Protein AF-A0A955VPV8-F1 (afdb_monomer)

Secondary structure (DSSP, 8-state):
--EEEEE---SSS-------TTS-----------------------------------------------------------------------------------------------------PPP---S---PPPPPPGGGHHHHHHHHHTTS-EEEEEEEEEEETTEEEEEEEEGGGGGG---S--GGGGHHHHHHHHHHHHHHTT--TTPEEEEEEEETTEEEEEEEEEHHHHHHHHHHS--HHHHHHHHHHH-HHIIIIIISSTTTT-SS-B----S--STTT---TTS-EEEEEEETTEEEEEEE---S--HHHHHT--TT-TTS---B--HHHHHHHHHHHHTGGGS-GGGS-S--HHHHHHHHH-BTTB-STT--S-----

Foldseek 3Di:
DADADEDEADPPPPGPPLPPVVQDDDDDDDDDPDDDDDDDDDDDDDDDDDDDDDDDDDDDDDDDDDDDDDDDDDDDPPPPDPDDDDPDDDDDDDDDDDDDDDDDDDDDDDDDDDDDDDDDDDPPPDPPPDPPPPPDPDPDCVCVQVVCCVPQPPHDYKYKYWYWDQDPVATDTDIDIHVPQQLDWADAPGLLLLVLLLLLLQLVCVVVVADQQKKKWKWWDDPPDTDTFDIDGNVLLLQCCQQVVDLLSSLVSCLVCDQCCSLVVQQDVLQVHQQFHAQAGDDCDTPRHDDLQIKMKMWIDHPPDIDIDIDHHPPDLSCVVNPNDPPCPPSHGGTGGNSSSNLN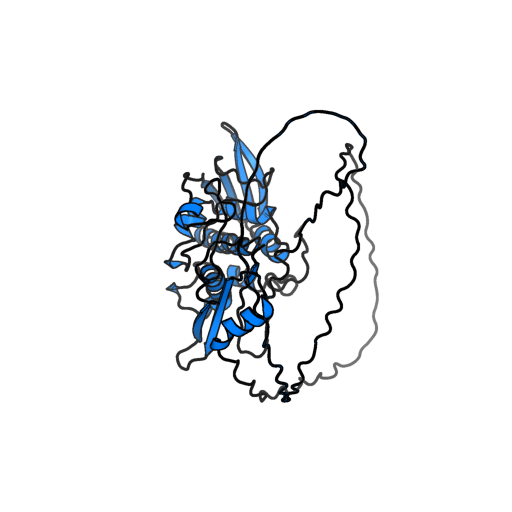CCQLVCVVRDDVSNHRNGDPVSSCCCCANDPVRGGSPHPDDDNDD

Sequence (389 aa):
MKTAATLALDATGGARWIWMARFGLVAALALTLFGGCGSSGSTEKDSSSSADLGGSGDTAAGVDALEGSDVFANDLVALDLTIGDLSGSGDGVEEADLGSDGADQGDAHSVDHDGVDGESPDSFGSPDVTPDATLAPLPGLDYLDKVIDLHRGSTPVWASVIYVDKSAGGPRYVRRSYKDTGDRVDFWPASTIKVYSIVATLQLLKEMNVSLDATATFYHKSGASWVEDISKTFRAMIYDTTTCSSNEDYTLLLRFVGLDAQNAGFFTTANGFTKTALMRGYVTNAPYVYDRSVAQRIVVTDGSTTLERTHTWGGTSYADKVGCTVYNGGGTGNCSSTNDMAEFFRRVMLHELIPEGERYDVRKADLDWWRYGEPQKPVLNERTCTQGA

pLDDT: mean 71.05, std 29.98, range [20.44, 98.88]

Mean predicted aligned error: 16.2 Å

Solvent-accessible surface area (backbone atoms only — not comparable to full-atom values): 24935 Å² total; per-residue (Å²): 138,61,59,75,58,66,58,64,68,63,94,76,83,62,78,67,76,73,73,74,73,82,67,71,87,85,80,86,82,84,77,88,85,76,81,82,82,86,80,89,88,78,90,81,90,83,85,88,80,89,89,78,89,86,85,87,80,90,85,83,90,87,84,84,86,77,89,81,88,84,88,80,92,73,95,70,86,75,80,83,77,81,79,77,89,78,94,71,86,88,75,80,98,72,92,78,82,88,83,86,89,82,87,86,84,87,79,90,82,89,78,91,81,84,86,85,84,89,80,81,86,77,80,77,74,74,79,83,77,71,93,72,76,81,68,72,77,76,78,67,75,85,45,49,49,58,57,48,56,72,70,44,71,90,54,72,69,38,28,16,38,45,43,68,42,88,45,101,89,46,76,42,80,47,79,49,42,37,87,75,31,18,77,47,27,81,40,68,60,65,69,65,58,48,59,55,36,47,54,52,40,44,27,50,32,46,77,68,72,46,61,54,80,21,34,39,36,37,28,41,53,55,89,94,44,76,44,82,50,49,73,49,34,48,48,55,34,49,45,32,30,63,46,56,59,35,42,50,33,37,14,44,38,41,58,70,56,30,51,53,49,44,39,71,66,52,44,26,65,77,72,53,24,82,34,50,21,61,58,66,54,72,37,88,50,84,64,41,38,59,58,56,92,41,43,36,38,37,39,37,39,42,90,92,45,74,49,77,51,73,53,59,51,86,78,75,47,51,15,56,76,45,55,38,63,43,81,25,93,78,41,41,11,54,26,38,14,38,43,37,53,37,44,50,49,49,34,63,78,38,38,90,77,48,60,74,86,61,37,71,76,47,49,64,69,61,55,48,38,55,56,51,34,44,101,93,49,43,31,72,75,44,89,65,66,70,77,75,128

Structure (mmCIF, N/CA/C/O backbone):
data_AF-A0A955VPV8-F1
#
_entry.id   AF-A0A955VPV8-F1
#
loop_
_atom_site.group_PDB
_atom_site.id
_atom_site.type_symbol
_atom_site.label_atom_id
_atom_site.label_alt_id
_atom_site.label_comp_id
_atom_site.label_asym_id
_atom_site.label_entity_id
_atom_site.label_seq_id
_atom_site.pdbx_PDB_ins_code
_atom_site.Cartn_x
_atom_site.Cartn_y
_atom_site.Cartn_z
_atom_site.occupancy
_atom_site.B_iso_or_equiv
_atom_site.auth_seq_id
_atom_site.auth_comp_id
_atom_site.auth_asym_id
_atom_site.auth_atom_id
_atom_site.pdbx_PDB_model_num
ATOM 1 N N . MET A 1 1 ? 18.579 16.048 -5.668 1.00 35.09 1 MET A N 1
ATOM 2 C CA . MET A 1 1 ? 17.391 15.218 -5.360 1.00 35.09 1 MET A CA 1
ATOM 3 C C . MET A 1 1 ? 17.269 14.164 -6.453 1.00 35.09 1 MET A C 1
ATOM 5 O O . MET A 1 1 ? 17.773 14.404 -7.540 1.00 35.09 1 MET A O 1
ATOM 9 N N . LYS A 1 2 ? 16.736 12.985 -6.143 1.00 34.31 2 LYS A N 1
ATOM 10 C CA . LYS A 1 2 ? 16.832 11.757 -6.946 1.00 34.31 2 LYS A CA 1
ATOM 11 C C . LYS A 1 2 ? 15.417 11.342 -7.379 1.00 34.31 2 LYS A C 1
ATOM 13 O O . LYS A 1 2 ? 14.566 11.257 -6.500 1.00 34.31 2 LYS A O 1
ATOM 18 N N . THR A 1 3 ? 15.166 11.111 -8.670 1.00 30.88 3 THR A N 1
ATOM 19 C CA . THR A 1 3 ? 13.807 10.896 -9.221 1.00 30.88 3 THR A CA 1
ATOM 20 C C . THR A 1 3 ? 13.675 9.497 -9.830 1.00 30.88 3 THR A C 1
ATOM 22 O O . THR A 1 3 ? 14.616 9.010 -10.457 1.00 30.88 3 THR A O 1
ATOM 25 N N . ALA A 1 4 ? 12.516 8.855 -9.658 1.00 32.47 4 ALA A N 1
ATOM 26 C CA . ALA A 1 4 ? 12.187 7.550 -10.235 1.00 32.47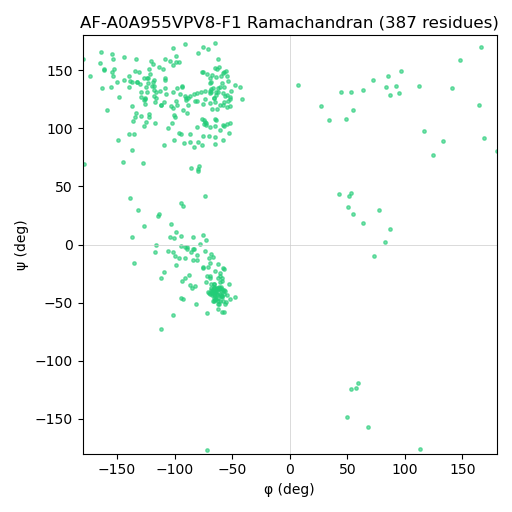 4 ALA A CA 1
ATOM 27 C C . ALA A 1 4 ? 10.902 7.647 -11.072 1.00 32.47 4 ALA A C 1
ATOM 29 O O . ALA A 1 4 ? 9.979 8.370 -10.700 1.00 32.47 4 ALA A O 1
ATOM 30 N N . ALA A 1 5 ? 10.843 6.916 -12.187 1.00 36.47 5 ALA A N 1
ATOM 31 C CA . ALA A 1 5 ? 9.668 6.824 -13.055 1.00 36.47 5 ALA A CA 1
ATOM 32 C C . ALA A 1 5 ? 9.391 5.360 -13.433 1.00 36.47 5 ALA A C 1
ATOM 34 O O . ALA A 1 5 ? 10.308 4.541 -13.529 1.00 36.47 5 ALA A O 1
ATOM 35 N N . THR A 1 6 ? 8.120 5.016 -13.641 1.00 31.33 6 THR A N 1
ATOM 36 C CA . THR A 1 6 ? 7.676 3.679 -14.064 1.00 31.33 6 THR A CA 1
ATOM 37 C C . THR A 1 6 ? 6.562 3.829 -15.094 1.00 31.33 6 THR A C 1
ATOM 39 O O . THR A 1 6 ? 5.672 4.656 -14.919 1.00 31.33 6 THR A O 1
ATOM 42 N N . LEU A 1 7 ? 6.627 3.044 -16.172 1.00 37.12 7 LEU A N 1
ATOM 43 C CA . LEU A 1 7 ? 5.679 3.079 -17.286 1.00 37.12 7 LEU A CA 1
ATOM 44 C C . LEU A 1 7 ? 5.188 1.658 -17.596 1.00 37.12 7 LEU A C 1
ATOM 46 O O . LEU A 1 7 ? 5.993 0.727 -17.649 1.00 37.12 7 LEU A O 1
ATOM 50 N N . ALA A 1 8 ? 3.885 1.517 -17.849 1.00 33.81 8 ALA A N 1
ATOM 51 C CA . ALA A 1 8 ? 3.272 0.332 -18.445 1.00 33.81 8 ALA A CA 1
ATOM 52 C C . ALA A 1 8 ? 2.496 0.762 -19.703 1.00 33.81 8 ALA A C 1
ATOM 54 O O . ALA A 1 8 ? 1.740 1.730 -19.654 1.00 33.81 8 ALA A O 1
ATOM 55 N N . LEU A 1 9 ? 2.705 0.071 -20.828 1.00 34.22 9 LEU A N 1
ATOM 56 C CA . LEU A 1 9 ? 2.061 0.353 -22.119 1.00 34.22 9 LEU A CA 1
ATOM 57 C C . LEU A 1 9 ? 1.217 -0.851 -22.564 1.00 34.22 9 LEU A C 1
ATOM 59 O O . LEU A 1 9 ? 1.668 -1.990 -22.431 1.00 34.22 9 LEU A O 1
ATOM 63 N N . ASP A 1 10 ? 0.032 -0.590 -23.129 1.00 34.44 10 ASP A N 1
ATOM 64 C CA . ASP A 1 10 ? -0.791 -1.575 -23.849 1.00 34.44 10 ASP A CA 1
ATOM 65 C C . ASP A 1 10 ? -0.779 -1.292 -25.364 1.00 34.44 10 ASP A C 1
ATOM 67 O O . ASP A 1 10 ? -0.772 -0.146 -25.812 1.00 34.44 10 ASP A O 1
ATOM 71 N N . ALA A 1 11 ? -0.776 -2.360 -26.159 1.00 35.50 11 ALA A N 1
ATOM 72 C CA . ALA A 1 11 ? -0.630 -2.381 -27.611 1.00 35.50 11 ALA A CA 1
ATOM 73 C C . ALA A 1 11 ? -1.983 -2.392 -28.355 1.00 35.50 11 ALA A C 1
ATOM 75 O O . ALA A 1 11 ? -2.123 -3.069 -29.377 1.00 35.50 11 ALA A O 1
ATOM 76 N N . THR A 1 12 ? -2.996 -1.692 -27.837 1.00 34.91 12 THR A N 1
ATOM 77 C CA . THR A 1 12 ? -4.312 -1.507 -28.485 1.00 34.91 12 THR A CA 1
ATOM 78 C C . THR A 1 12 ? -4.446 -0.160 -29.206 1.00 34.91 12 THR A C 1
ATOM 80 O O . THR A 1 12 ? -5.536 0.215 -29.619 1.00 34.91 12 THR A O 1
ATOM 83 N N . GLY A 1 13 ? -3.355 0.596 -29.376 1.00 30.05 13 GLY A N 1
ATOM 84 C CA . GLY A 1 13 ? -3.389 1.917 -30.025 1.00 30.05 13 GLY A CA 1
ATOM 85 C C . GLY A 1 13 ? -4.012 3.021 -29.158 1.00 30.05 13 GLY A C 1
ATOM 86 O O . GLY A 1 13 ? -3.853 4.199 -29.459 1.00 30.05 13 GLY A O 1
ATOM 87 N N . GLY A 1 14 ? -4.632 2.670 -28.029 1.00 25.91 14 GLY A N 1
ATOM 88 C CA . GLY A 1 14 ? -4.927 3.592 -26.942 1.00 25.91 14 GLY A CA 1
ATOM 89 C C . GLY A 1 14 ? -3.735 3.676 -25.996 1.00 25.91 14 GLY A C 1
ATOM 90 O O . GLY A 1 14 ? -3.674 2.942 -25.013 1.00 25.91 14 GLY A O 1
ATOM 91 N N . ALA A 1 15 ? -2.783 4.570 -26.262 1.00 29.67 15 ALA A N 1
ATOM 92 C CA . ALA A 1 15 ? -1.764 4.903 -25.273 1.00 29.67 15 ALA A CA 1
ATOM 93 C C . ALA A 1 15 ? -2.444 5.576 -24.067 1.00 29.67 15 ALA A C 1
ATOM 95 O O . ALA A 1 15 ? -2.658 6.787 -24.044 1.00 29.67 15 ALA A O 1
ATOM 96 N N . ARG A 1 16 ? -2.818 4.793 -23.050 1.00 32.25 16 ARG A N 1
ATOM 97 C CA . ARG A 1 16 ? -3.166 5.341 -21.738 1.00 32.25 16 ARG A CA 1
ATOM 98 C C . ARG A 1 16 ? -1.869 5.636 -21.003 1.00 32.25 16 ARG A C 1
ATOM 100 O O . ARG A 1 16 ? -1.324 4.797 -20.295 1.00 32.25 16 ARG A O 1
ATOM 107 N N . TRP A 1 17 ? -1.360 6.842 -21.220 1.00 29.69 17 TRP A N 1
ATOM 108 C CA . TRP A 1 17 ? -0.285 7.401 -20.418 1.00 29.69 17 TRP A CA 1
ATOM 109 C C . TRP A 1 17 ? -0.790 7.587 -18.987 1.00 29.69 17 TRP A C 1
ATOM 111 O O . TRP A 1 17 ? -1.501 8.547 -18.701 1.00 29.69 17 TRP A O 1
ATOM 121 N N . ILE A 1 18 ? -0.422 6.691 -18.073 1.00 32.22 18 ILE A N 1
ATOM 122 C CA . ILE A 1 18 ? -0.511 6.998 -16.645 1.00 32.22 18 ILE A CA 1
ATOM 123 C C . ILE A 1 18 ? 0.763 7.764 -16.296 1.00 32.22 18 ILE A C 1
ATOM 125 O O . ILE A 1 18 ? 1.765 7.202 -15.859 1.00 32.22 18 ILE A O 1
ATOM 129 N N . TRP A 1 19 ? 0.736 9.072 -16.540 1.00 29.91 19 TRP A N 1
ATOM 130 C CA . TRP A 1 19 ? 1.682 9.979 -15.909 1.00 29.91 19 TRP A CA 1
ATOM 131 C C . TRP A 1 19 ? 1.280 10.123 -14.441 1.00 29.91 19 TRP A C 1
ATOM 133 O O . TRP A 1 19 ? 0.382 10.887 -14.098 1.00 29.91 19 TRP A O 1
ATOM 143 N N . MET A 1 20 ? 1.994 9.442 -13.548 1.00 31.45 20 MET A N 1
ATOM 144 C CA . MET A 1 20 ? 1.982 9.729 -12.109 1.00 31.45 20 MET A CA 1
ATOM 145 C C . MET A 1 20 ? 2.765 11.028 -11.790 1.00 31.45 20 MET A C 1
ATOM 147 O O . MET A 1 20 ? 3.509 11.105 -10.819 1.00 31.45 20 MET A O 1
ATOM 151 N N . ALA A 1 21 ? 2.603 12.076 -12.611 1.00 29.25 21 ALA A N 1
ATOM 152 C CA . ALA A 1 21 ? 3.303 13.363 -12.484 1.00 29.25 21 ALA A CA 1
ATOM 153 C C . ALA A 1 21 ? 2.861 14.201 -11.272 1.00 29.25 21 ALA A C 1
ATOM 155 O O . ALA A 1 21 ? 3.522 15.180 -10.942 1.00 29.25 21 ALA A O 1
ATOM 156 N N . ARG A 1 22 ? 1.770 13.844 -10.583 1.00 34.25 22 ARG A N 1
ATOM 157 C CA . ARG A 1 22 ? 1.345 14.568 -9.372 1.00 34.25 22 ARG A CA 1
ATOM 158 C C . ARG A 1 22 ? 1.952 14.038 -8.076 1.00 34.25 22 ARG A C 1
ATOM 160 O O . ARG A 1 22 ? 1.777 14.657 -7.029 1.00 34.25 22 ARG A O 1
ATOM 167 N N . PHE A 1 23 ? 2.749 12.973 -8.126 1.00 36.34 23 PHE A N 1
ATOM 168 C CA . PHE A 1 23 ? 3.510 12.517 -6.966 1.00 36.34 23 PHE A CA 1
ATOM 169 C C . PHE A 1 23 ? 4.859 13.248 -6.856 1.00 36.34 23 PHE A C 1
ATOM 171 O O . PHE A 1 23 ? 5.923 12.647 -6.950 1.00 36.34 23 PHE A O 1
ATOM 178 N N . GLY A 1 24 ? 4.791 14.561 -6.604 1.00 23.58 24 GLY A N 1
ATOM 179 C CA . GLY A 1 24 ? 5.892 15.351 -6.044 1.00 23.58 24 GLY A CA 1
ATOM 180 C C . GLY A 1 24 ? 6.450 16.463 -6.933 1.00 23.58 24 GLY A C 1
ATOM 181 O O . GLY A 1 24 ? 7.393 16.240 -7.685 1.00 23.58 24 GLY A O 1
ATOM 182 N N . LEU A 1 25 ? 5.985 17.696 -6.705 1.00 24.30 25 LEU A N 1
ATOM 183 C CA . LEU A 1 25 ? 6.858 18.871 -6.749 1.00 24.30 25 LEU A CA 1
ATOM 184 C C . LEU A 1 25 ? 6.354 19.948 -5.772 1.00 24.30 25 LEU A C 1
ATOM 186 O O . LEU A 1 25 ? 5.573 20.819 -6.130 1.00 24.30 25 LEU A O 1
ATOM 190 N N . VAL A 1 26 ? 6.829 19.895 -4.527 1.00 20.44 26 VAL A N 1
ATOM 191 C CA . VAL A 1 26 ? 7.012 21.097 -3.702 1.00 20.44 26 VAL A CA 1
ATOM 192 C C . VAL A 1 26 ? 8.458 21.049 -3.232 1.00 20.44 26 VAL A C 1
ATOM 194 O O . VAL A 1 26 ? 8.815 20.261 -2.358 1.00 20.44 26 VAL A O 1
ATOM 197 N N . ALA A 1 27 ? 9.314 21.841 -3.871 1.00 25.62 27 ALA A N 1
ATOM 198 C CA . ALA A 1 27 ? 10.651 22.126 -3.378 1.00 25.62 27 ALA A CA 1
ATOM 199 C C . ALA A 1 27 ? 10.605 23.519 -2.745 1.00 25.62 27 ALA A C 1
ATOM 201 O O . ALA A 1 27 ? 10.545 24.522 -3.450 1.00 25.62 27 ALA A O 1
ATOM 202 N N . ALA A 1 28 ? 10.599 23.573 -1.414 1.00 21.64 28 ALA A N 1
ATOM 203 C CA . ALA A 1 28 ? 10.818 24.812 -0.686 1.00 21.64 28 ALA A CA 1
ATOM 204 C C . ALA A 1 28 ? 12.271 25.260 -0.906 1.00 21.64 28 ALA A C 1
ATOM 206 O O . ALA A 1 28 ? 13.214 24.564 -0.523 1.00 21.64 28 ALA A O 1
ATOM 207 N N . LEU A 1 29 ? 12.442 26.421 -1.536 1.00 21.19 29 LEU A N 1
ATOM 208 C CA . LEU A 1 29 ? 13.706 27.136 -1.623 1.00 21.19 29 LEU A CA 1
ATOM 209 C C . LEU A 1 29 ? 13.735 28.160 -0.478 1.00 21.19 29 LEU A C 1
ATOM 211 O O . LEU A 1 29 ? 13.195 29.251 -0.609 1.00 21.19 29 LEU A O 1
ATOM 215 N N . ALA A 1 30 ? 14.341 27.814 0.657 1.00 20.91 30 ALA A N 1
ATOM 216 C CA . ALA A 1 30 ? 14.725 28.799 1.667 1.00 20.91 30 ALA A CA 1
ATOM 217 C C . ALA A 1 30 ? 16.223 29.069 1.506 1.00 20.91 30 ALA A C 1
ATOM 219 O O . ALA A 1 30 ? 17.060 28.370 2.076 1.00 20.91 30 ALA A O 1
ATOM 220 N N . LEU A 1 31 ? 16.561 30.051 0.666 1.00 22.61 31 LEU A N 1
ATOM 221 C CA . LEU A 1 31 ? 17.907 30.607 0.614 1.00 22.61 31 LEU A CA 1
ATOM 222 C C . LEU A 1 31 ? 17.970 31.762 1.616 1.00 22.61 31 LEU A C 1
ATOM 224 O O . LEU A 1 31 ? 17.306 32.784 1.458 1.00 22.61 31 LEU A O 1
ATOM 228 N N . THR A 1 32 ? 18.766 31.579 2.661 1.00 23.61 32 THR A N 1
ATOM 229 C CA . THR A 1 32 ? 19.188 32.618 3.596 1.00 23.61 32 THR A CA 1
ATOM 230 C C . THR A 1 32 ? 19.909 33.736 2.840 1.00 23.61 32 THR A C 1
ATOM 232 O O . THR A 1 32 ? 21.077 33.617 2.480 1.00 23.61 32 THR A O 1
ATOM 235 N N . LEU A 1 33 ? 19.218 34.855 2.624 1.00 23.84 33 LEU A N 1
ATOM 236 C CA . LEU A 1 33 ? 19.843 36.141 2.332 1.00 23.84 33 LEU A CA 1
ATOM 237 C C . LEU A 1 33 ? 20.170 36.830 3.657 1.00 23.84 33 LEU A C 1
ATOM 239 O O . LEU A 1 33 ? 19.339 37.527 4.221 1.00 23.84 33 LEU A O 1
ATOM 243 N N . PHE A 1 34 ? 21.401 36.661 4.128 1.00 25.41 34 PHE A N 1
ATOM 244 C CA . PHE A 1 34 ? 22.084 37.701 4.894 1.00 25.41 34 PHE A CA 1
ATOM 245 C C . PHE A 1 34 ? 23.530 37.780 4.406 1.00 25.41 34 PHE A C 1
ATOM 247 O O . PHE A 1 34 ? 24.452 37.199 4.974 1.00 25.41 34 PHE A O 1
ATOM 254 N N . GLY A 1 35 ? 23.704 38.496 3.293 1.00 25.12 35 GLY A N 1
ATOM 255 C CA . GLY A 1 35 ? 24.962 39.155 2.971 1.00 25.12 35 GLY A CA 1
ATOM 256 C C . GLY A 1 35 ? 25.108 40.367 3.886 1.00 25.12 35 GLY A C 1
ATOM 257 O O . GLY A 1 35 ? 24.198 41.188 3.987 1.00 25.12 35 GLY A O 1
ATOM 258 N N . GLY A 1 36 ? 26.225 40.419 4.604 1.00 24.20 36 GLY A N 1
ATOM 259 C CA . GLY A 1 36 ? 26.496 41.424 5.618 1.00 24.20 36 GLY A CA 1
ATOM 260 C C . GLY A 1 36 ? 26.608 42.848 5.077 1.00 24.20 36 GLY A C 1
ATOM 261 O O . GLY A 1 36 ? 27.066 43.090 3.962 1.00 24.20 36 GLY A O 1
ATOM 262 N N . CYS A 1 37 ? 26.271 43.791 5.950 1.00 25.58 37 CYS A N 1
ATOM 263 C CA . CYS A 1 37 ? 26.807 45.142 5.924 1.00 25.58 37 CYS A CA 1
ATOM 264 C C . CYS A 1 37 ? 27.686 45.277 7.174 1.00 25.58 37 CYS A C 1
ATOM 266 O O . CYS A 1 37 ? 27.237 44.998 8.285 1.00 25.58 37 CYS A O 1
ATOM 268 N N . GLY A 1 38 ? 28.971 45.565 6.970 1.00 24.91 38 GLY A N 1
ATOM 269 C CA . GLY A 1 38 ? 29.987 45.511 8.015 1.00 24.91 38 GLY A CA 1
ATOM 270 C C . GLY A 1 38 ? 30.011 46.719 8.950 1.00 24.91 38 GLY A C 1
ATOM 271 O O . GLY A 1 38 ? 29.521 47.793 8.618 1.00 24.91 38 GLY A O 1
ATOM 272 N N . SER A 1 39 ? 30.705 46.554 10.077 1.00 26.48 39 SER A N 1
ATOM 273 C CA . SER A 1 39 ? 31.458 47.635 10.717 1.00 26.48 39 SER A CA 1
ATOM 274 C C . SER A 1 39 ? 32.545 47.084 11.652 1.00 26.48 39 SER A C 1
ATOM 276 O O . SER A 1 39 ? 32.242 46.438 12.649 1.00 26.48 39 SER A O 1
ATOM 278 N N . SER A 1 40 ? 33.797 47.373 11.283 1.00 29.50 40 SER A N 1
ATOM 279 C CA . SER A 1 40 ? 34.933 47.845 12.102 1.00 29.50 40 SER A CA 1
ATOM 280 C C . SER A 1 40 ? 35.278 47.241 13.477 1.00 29.50 40 SER A C 1
ATOM 282 O O . SER A 1 40 ? 34.493 47.301 14.417 1.00 29.50 40 SER A O 1
ATOM 284 N N . GLY A 1 41 ? 36.577 46.929 13.614 1.00 27.52 41 GLY A N 1
ATOM 285 C CA . GLY A 1 41 ? 37.336 46.783 14.869 1.00 27.52 41 GLY A CA 1
ATOM 286 C C . GLY A 1 41 ? 37.768 45.339 15.131 1.00 27.52 41 GLY A C 1
ATOM 287 O O . GLY A 1 41 ? 36.972 44.435 14.953 1.00 27.52 41 GLY A O 1
ATOM 288 N N . SER A 1 42 ? 38.975 44.987 15.563 1.00 28.58 42 SER A N 1
ATOM 289 C CA . SER A 1 42 ? 40.267 45.656 15.749 1.00 28.58 42 SER A CA 1
ATOM 290 C C . SER A 1 42 ? 41.266 44.550 16.150 1.00 28.58 42 SER A C 1
ATOM 292 O O . SER A 1 42 ? 40.874 43.648 16.881 1.00 28.58 42 SER A O 1
ATOM 294 N N . THR A 1 43 ? 42.528 44.675 15.713 1.00 30.36 43 THR A N 1
ATOM 295 C CA . THR A 1 43 ? 43.785 44.236 16.385 1.00 30.36 43 THR A CA 1
ATOM 296 C C . THR A 1 43 ? 43.980 42.776 16.843 1.00 30.36 43 THR A C 1
ATOM 298 O O . THR A 1 43 ? 43.360 42.352 17.806 1.00 30.36 43 THR A O 1
ATOM 301 N N . GLU A 1 44 ? 44.959 42.075 16.246 1.00 31.98 44 GLU A N 1
ATOM 302 C CA . GLU A 1 44 ? 46.258 41.597 16.817 1.00 31.98 44 GLU A CA 1
ATOM 303 C C . GLU A 1 44 ? 46.858 40.516 15.873 1.00 31.98 44 GLU A C 1
ATOM 305 O O . GLU A 1 44 ? 46.127 39.662 15.386 1.00 31.98 44 GLU A O 1
ATOM 310 N N . LYS A 1 45 ? 48.068 40.712 15.304 1.00 31.17 45 LYS A N 1
ATOM 311 C CA . LYS A 1 45 ? 49.386 40.145 15.725 1.00 31.17 45 LYS A CA 1
ATOM 312 C C . LYS A 1 45 ? 49.373 38.607 15.858 1.00 31.17 45 LYS A C 1
ATOM 314 O O . LYS A 1 45 ? 48.487 38.078 16.501 1.00 31.17 45 LYS A O 1
ATOM 319 N N . ASP A 1 46 ? 50.277 37.782 15.328 1.00 30.50 46 ASP A N 1
ATOM 320 C CA . ASP A 1 46 ? 51.675 37.871 14.878 1.00 30.50 46 ASP A CA 1
ATOM 321 C C . ASP A 1 46 ? 51.941 36.628 13.969 1.00 30.50 46 ASP A C 1
ATOM 323 O O . ASP A 1 46 ? 51.380 35.563 14.197 1.00 30.50 46 ASP A O 1
ATOM 327 N N . SER A 1 47 ? 52.582 36.764 12.802 1.00 32.31 47 SER A N 1
ATOM 328 C CA . SER A 1 47 ? 53.994 36.439 12.493 1.00 32.31 47 SER A CA 1
ATOM 329 C C . SER A 1 47 ? 54.335 34.995 12.050 1.00 32.31 47 SER A C 1
ATOM 331 O O . SER A 1 47 ? 54.148 34.043 12.801 1.00 32.31 47 SER A O 1
ATOM 333 N N . SER A 1 48 ? 55.045 34.927 10.908 1.00 32.25 48 SER A N 1
ATOM 334 C CA . SER A 1 48 ? 56.022 33.903 10.454 1.00 32.25 48 SER A CA 1
ATOM 335 C C . SER A 1 48 ? 55.468 32.526 10.021 1.00 32.25 48 SER A C 1
ATOM 337 O O . SER A 1 48 ? 54.530 32.032 10.621 1.00 32.25 48 SER A O 1
ATOM 339 N N . SER A 1 49 ? 55.959 31.834 8.983 1.00 32.31 49 SER A N 1
ATOM 340 C CA . SER A 1 49 ? 57.257 31.862 8.292 1.00 32.31 49 SER A CA 1
ATOM 341 C C . SER A 1 49 ? 57.190 31.216 6.880 1.00 32.31 49 SER A C 1
ATOM 343 O O . SER A 1 49 ? 56.385 30.326 6.629 1.00 32.31 49 SER A O 1
ATOM 345 N N . SER A 1 50 ? 58.052 31.732 5.984 1.00 33.16 50 SER A N 1
ATOM 346 C CA . SER A 1 50 ? 58.829 31.113 4.872 1.00 33.16 50 SER A CA 1
ATOM 347 C C . SER A 1 50 ? 58.570 29.635 4.518 1.00 33.16 50 SER A C 1
ATOM 349 O O . SER A 1 50 ? 58.548 28.805 5.418 1.00 33.16 50 SER A O 1
ATOM 351 N N . ALA A 1 51 ? 58.481 29.183 3.262 1.00 33.75 51 ALA A N 1
ATOM 352 C CA . ALA A 1 51 ? 59.476 29.121 2.162 1.00 33.75 51 ALA A CA 1
ATOM 353 C C . ALA A 1 51 ? 59.073 27.847 1.355 1.00 33.75 51 ALA A C 1
ATOM 355 O O . ALA A 1 51 ? 58.471 26.956 1.945 1.00 33.75 51 ALA A O 1
ATOM 356 N N . ASP A 1 52 ? 59.373 27.558 0.091 1.00 33.59 52 ASP A N 1
ATOM 357 C CA . ASP A 1 52 ? 60.016 28.194 -1.060 1.00 33.59 52 ASP A CA 1
ATOM 358 C C . ASP A 1 52 ? 59.947 27.140 -2.212 1.00 33.59 52 ASP A C 1
ATOM 360 O O . ASP A 1 52 ? 59.827 25.949 -1.921 1.00 33.59 52 ASP A O 1
ATOM 364 N N . LEU A 1 53 ? 60.085 27.585 -3.473 1.00 33.38 53 LEU A N 1
ATOM 365 C CA . LEU A 1 53 ? 60.397 26.833 -4.721 1.00 33.38 53 LEU A CA 1
ATOM 366 C C . LEU A 1 53 ? 59.384 25.764 -5.206 1.00 33.38 53 LEU A C 1
ATOM 368 O O . LEU A 1 53 ? 58.967 24.887 -4.468 1.00 33.38 53 LEU A O 1
ATOM 372 N N . GLY A 1 54 ? 58.962 25.670 -6.468 1.00 28.61 54 GLY A N 1
ATOM 373 C CA . GLY A 1 54 ? 59.483 26.143 -7.751 1.00 28.61 54 GLY A CA 1
ATOM 374 C C . GLY A 1 54 ? 59.221 25.027 -8.782 1.00 28.61 54 GLY A C 1
ATOM 375 O O . GLY A 1 54 ? 59.450 23.860 -8.476 1.00 28.61 54 GLY A O 1
ATOM 376 N N . GLY A 1 55 ? 58.718 25.338 -9.982 1.00 29.09 55 GLY A N 1
ATOM 377 C CA . GLY A 1 55 ? 58.510 24.308 -11.012 1.00 29.09 55 GLY A CA 1
ATOM 378 C C . GLY A 1 55 ? 57.686 24.750 -12.219 1.00 29.09 55 GLY A C 1
ATOM 379 O O . GLY A 1 55 ? 56.468 24.647 -12.220 1.00 29.09 55 GLY A O 1
ATOM 380 N N . SER A 1 56 ? 58.391 25.231 -13.239 1.00 31.34 56 SER A N 1
ATOM 381 C CA . SER A 1 56 ? 57.943 25.623 -14.580 1.00 31.34 56 SER A CA 1
ATOM 382 C C . SER A 1 56 ? 57.362 24.478 -15.420 1.00 31.34 56 SER A C 1
ATOM 384 O O . SER A 1 56 ? 57.868 23.358 -15.350 1.00 31.34 56 SER A O 1
ATOM 386 N N . GLY A 1 57 ? 56.440 24.796 -16.334 1.00 30.80 57 GLY A N 1
ATOM 387 C CA . GLY A 1 57 ? 56.072 23.908 -17.440 1.00 30.80 57 GLY A CA 1
ATOM 388 C C . GLY A 1 57 ? 54.992 24.481 -18.357 1.00 30.80 57 GLY A C 1
ATOM 389 O O . GLY A 1 57 ? 53.831 24.109 -18.235 1.00 30.80 57 GLY A O 1
ATOM 390 N N . ASP A 1 58 ? 55.385 25.359 -19.282 1.00 34.19 58 ASP A N 1
ATOM 391 C CA . ASP A 1 58 ? 54.609 25.691 -20.482 1.00 34.19 58 ASP A CA 1
ATOM 392 C C . ASP A 1 58 ? 54.572 24.489 -21.438 1.00 34.19 58 ASP A C 1
ATOM 394 O O . ASP A 1 58 ? 55.619 23.929 -21.752 1.00 34.19 58 ASP A O 1
ATOM 398 N N . THR A 1 59 ? 53.400 24.147 -21.977 1.00 32.59 59 THR A N 1
ATOM 399 C CA . THR A 1 59 ? 53.243 23.745 -23.388 1.00 32.59 59 THR A CA 1
ATOM 400 C C . THR A 1 59 ? 51.812 24.005 -23.850 1.00 32.59 59 THR A C 1
ATOM 402 O O . THR A 1 59 ? 50.838 23.734 -23.152 1.00 32.59 59 THR A O 1
ATOM 405 N N . ALA A 1 60 ? 51.722 24.575 -25.045 1.00 30.25 60 ALA A N 1
ATOM 406 C CA . ALA A 1 60 ? 50.511 24.970 -25.733 1.00 30.25 60 ALA A CA 1
ATOM 407 C C . ALA A 1 60 ? 50.109 23.950 -26.815 1.00 30.25 60 ALA A C 1
ATOM 409 O O . ALA A 1 60 ? 50.931 23.154 -27.263 1.00 30.25 60 ALA A O 1
ATOM 410 N N . ALA A 1 61 ? 48.883 24.158 -27.306 1.00 29.20 61 ALA A N 1
ATOM 411 C CA . ALA A 1 61 ? 48.378 23.896 -28.658 1.00 29.20 61 ALA A CA 1
ATOM 412 C C . ALA A 1 61 ? 47.651 22.570 -28.950 1.00 29.20 61 ALA A C 1
ATOM 414 O O . ALA A 1 61 ? 48.169 21.477 -28.748 1.00 29.20 61 ALA A O 1
ATOM 415 N N . GLY A 1 62 ? 46.477 22.736 -29.577 1.00 26.00 62 GLY A N 1
ATOM 416 C CA . GLY A 1 62 ? 45.938 21.808 -30.571 1.00 26.00 62 GLY A CA 1
ATOM 417 C C . GLY A 1 62 ? 44.543 21.270 -30.267 1.00 26.00 62 GLY A C 1
ATOM 418 O O . GLY A 1 62 ? 44.422 20.115 -29.877 1.00 26.00 62 GLY A O 1
ATOM 419 N N . VAL A 1 63 ? 43.488 22.065 -30.482 1.00 30.00 63 VAL A N 1
ATOM 420 C CA . VAL A 1 63 ? 42.132 21.517 -30.663 1.00 30.00 63 VAL A CA 1
ATOM 421 C C . VAL A 1 63 ? 41.679 21.883 -32.070 1.00 30.00 63 VAL A C 1
ATOM 423 O O . VAL A 1 63 ? 41.387 23.045 -32.350 1.00 30.00 63 VAL A O 1
ATOM 426 N N . ASP A 1 64 ? 41.706 20.884 -32.948 1.00 29.94 64 ASP A N 1
ATOM 427 C CA . ASP A 1 64 ? 41.190 20.961 -34.308 1.00 29.94 64 ASP A CA 1
ATOM 428 C C . ASP A 1 64 ? 39.663 21.048 -34.289 1.00 29.94 64 ASP A C 1
ATOM 430 O O . ASP A 1 64 ? 38.968 20.250 -33.654 1.00 29.94 64 ASP A O 1
ATOM 434 N N . ALA A 1 65 ? 39.159 22.031 -35.027 1.00 29.70 65 ALA A N 1
ATOM 435 C CA . ALA A 1 65 ? 37.785 22.110 -35.474 1.00 29.70 65 ALA A CA 1
ATOM 436 C C . ALA A 1 65 ? 37.620 21.220 -36.710 1.00 29.70 65 ALA A C 1
ATOM 438 O O . ALA A 1 65 ? 38.373 21.363 -37.671 1.00 29.70 65 ALA A O 1
ATOM 439 N N . LEU A 1 66 ? 36.604 20.357 -36.718 1.00 28.59 66 LEU A N 1
ATOM 440 C CA . LEU A 1 66 ? 36.044 19.829 -37.957 1.00 28.59 66 LEU A CA 1
ATOM 441 C C . LEU A 1 66 ? 34.520 19.896 -37.910 1.00 28.59 66 LEU A C 1
ATOM 443 O O . LEU A 1 66 ? 33.852 19.233 -37.118 1.00 28.59 66 LEU A O 1
ATOM 447 N N . GLU A 1 67 ? 34.026 20.760 -38.788 1.00 29.08 67 GLU A N 1
ATOM 448 C CA . GLU A 1 67 ? 32.675 20.817 -39.315 1.00 29.08 67 GLU A CA 1
ATOM 449 C C . GLU A 1 67 ? 32.305 19.492 -39.998 1.00 29.08 67 GLU A C 1
ATOM 451 O O . GLU A 1 67 ? 33.143 18.821 -40.602 1.00 29.08 67 GLU A O 1
ATOM 456 N N . GLY A 1 68 ? 31.025 19.137 -39.931 1.00 26.86 68 GLY A N 1
ATOM 457 C CA . GLY A 1 68 ? 30.486 17.945 -40.577 1.00 26.86 68 GLY A CA 1
ATOM 458 C C . GLY A 1 68 ? 28.991 17.824 -40.337 1.00 26.86 68 GLY A C 1
ATOM 459 O O . GLY A 1 68 ? 28.540 16.980 -39.571 1.00 26.86 68 GLY A O 1
ATOM 460 N N . SER A 1 69 ? 28.242 18.735 -40.952 1.00 27.84 69 SER A N 1
ATOM 461 C CA . SER A 1 69 ? 26.794 18.674 -41.130 1.00 27.84 69 SER A CA 1
ATOM 462 C C . SER A 1 69 ? 26.379 17.400 -41.862 1.00 27.84 69 SER A C 1
ATOM 464 O O . SER A 1 69 ? 26.943 17.118 -42.913 1.00 27.84 69 SER A O 1
ATOM 466 N N . ASP A 1 70 ? 25.333 16.723 -41.386 1.00 26.36 70 ASP A N 1
ATOM 467 C CA . ASP A 1 70 ? 24.352 16.138 -42.295 1.00 26.36 70 ASP A CA 1
ATOM 468 C C . ASP A 1 70 ? 22.968 15.990 -41.657 1.00 26.36 70 ASP A C 1
ATOM 470 O O . ASP A 1 70 ? 22.786 15.793 -40.456 1.00 26.36 70 ASP A O 1
ATOM 474 N N . VAL A 1 71 ? 22.000 16.193 -42.538 1.00 29.33 71 VAL A N 1
ATOM 475 C CA . VAL A 1 71 ? 20.592 16.511 -42.337 1.00 29.33 71 VAL A CA 1
ATOM 476 C C . VAL A 1 71 ? 19.771 15.252 -42.067 1.00 29.33 71 VAL A C 1
ATOM 478 O O . VAL A 1 71 ? 19.769 14.342 -42.885 1.00 29.33 71 VAL A O 1
ATOM 481 N N . PHE A 1 72 ? 18.964 15.255 -41.004 1.00 25.56 72 PHE A N 1
ATOM 482 C CA . PHE A 1 72 ? 17.689 14.531 -40.974 1.00 25.56 72 PHE A CA 1
ATOM 483 C C . PHE A 1 72 ? 16.643 15.389 -40.265 1.00 25.56 72 PHE A C 1
ATOM 485 O O . PHE A 1 72 ? 16.539 15.413 -39.040 1.00 25.56 72 PHE A O 1
ATOM 492 N N . ALA A 1 73 ? 15.877 16.118 -41.075 1.00 28.45 73 ALA A N 1
ATOM 493 C CA . ALA A 1 73 ? 14.577 16.627 -40.684 1.00 28.45 73 ALA A CA 1
ATOM 494 C C . ALA A 1 73 ? 13.624 15.432 -40.567 1.00 28.45 73 ALA A C 1
ATOM 496 O O . ALA A 1 73 ? 13.443 14.698 -41.535 1.00 28.45 73 ALA A O 1
ATOM 497 N N . ASN A 1 74 ? 13.035 15.235 -39.393 1.00 26.41 74 ASN A N 1
ATOM 498 C CA . ASN A 1 74 ? 11.795 14.486 -39.251 1.00 26.41 74 ASN A CA 1
ATOM 499 C C . ASN A 1 74 ? 10.908 15.257 -38.283 1.00 26.41 74 ASN A C 1
ATOM 501 O O . ASN A 1 74 ? 11.286 15.500 -37.136 1.00 26.41 74 ASN A O 1
ATOM 505 N N . ASP A 1 75 ? 9.752 15.654 -38.804 1.00 26.41 75 ASP A N 1
ATOM 506 C CA . ASP A 1 75 ? 8.664 16.308 -38.097 1.00 26.41 75 ASP A CA 1
ATOM 507 C C . ASP A 1 75 ? 8.279 15.512 -36.845 1.00 26.41 75 ASP A C 1
ATOM 509 O O . ASP A 1 75 ? 7.614 14.478 -36.904 1.00 26.41 75 ASP A O 1
ATOM 513 N N . LEU A 1 76 ? 8.688 16.021 -35.686 1.00 23.31 76 LEU A N 1
ATOM 514 C CA . LEU A 1 76 ? 8.047 15.734 -34.415 1.00 23.31 76 LEU A CA 1
ATOM 515 C C . LEU A 1 76 ? 7.174 16.939 -34.105 1.00 23.31 76 LEU A C 1
ATOM 517 O O . LEU A 1 76 ? 7.673 18.036 -33.857 1.00 23.31 76 LEU A O 1
ATOM 521 N N . VAL A 1 77 ? 5.861 16.720 -34.152 1.00 22.86 77 VAL A N 1
ATOM 522 C CA . VAL A 1 77 ? 4.854 17.672 -33.687 1.00 22.86 77 VAL A CA 1
ATOM 523 C C . VAL A 1 77 ? 5.194 18.032 -32.242 1.00 22.86 77 VAL A C 1
ATOM 525 O O . VAL A 1 77 ? 4.988 17.239 -31.322 1.00 22.86 77 VAL A O 1
ATOM 528 N N . ALA A 1 78 ? 5.762 19.221 -32.054 1.00 22.14 78 ALA A N 1
ATOM 529 C CA . ALA A 1 78 ? 5.930 19.826 -30.750 1.00 22.14 78 ALA A CA 1
ATOM 530 C C . ALA A 1 78 ? 4.529 20.110 -30.197 1.00 22.14 78 ALA A C 1
ATOM 532 O O . ALA A 1 78 ? 3.823 20.989 -30.688 1.00 22.14 78 ALA A O 1
ATOM 533 N N . LEU A 1 79 ? 4.107 19.335 -29.198 1.00 21.69 79 LEU A N 1
ATOM 534 C CA . LEU A 1 79 ? 3.003 19.738 -28.339 1.00 21.69 79 LEU A CA 1
ATOM 535 C C . LEU A 1 79 ? 3.509 20.911 -27.495 1.00 21.69 79 LEU A C 1
ATOM 537 O O . LEU A 1 79 ? 4.273 20.728 -26.549 1.00 21.69 79 LEU A O 1
ATOM 541 N N . ASP A 1 80 ? 3.113 22.109 -27.912 1.00 21.86 80 ASP A N 1
ATOM 542 C CA . ASP A 1 80 ? 3.271 23.361 -27.184 1.00 21.86 80 ASP A CA 1
ATOM 543 C C . ASP A 1 80 ? 2.584 23.233 -25.812 1.00 21.86 80 ASP A C 1
ATOM 545 O O . ASP A 1 80 ? 1.358 23.240 -25.697 1.00 21.86 80 ASP A O 1
ATOM 549 N N . LEU A 1 81 ? 3.385 23.013 -24.767 1.00 23.80 81 LEU A N 1
ATOM 550 C CA . LEU A 1 81 ? 2.948 23.029 -23.374 1.00 23.80 81 LEU A CA 1
ATOM 551 C C . LEU A 1 81 ? 3.142 24.448 -22.847 1.00 23.80 81 LEU A C 1
ATOM 553 O O . LEU A 1 81 ? 4.176 24.784 -22.269 1.00 23.80 81 LEU A O 1
ATOM 557 N N . THR A 1 82 ? 2.127 25.283 -23.041 1.00 22.30 82 THR A N 1
ATOM 558 C CA . THR A 1 82 ? 2.033 26.589 -22.393 1.00 22.30 82 THR A CA 1
ATOM 559 C C . THR A 1 82 ? 1.913 26.373 -20.881 1.00 22.30 82 THR A C 1
ATOM 561 O O . THR A 1 82 ? 0.894 25.905 -20.373 1.00 22.30 82 THR A O 1
ATOM 564 N N . ILE A 1 83 ? 2.984 26.679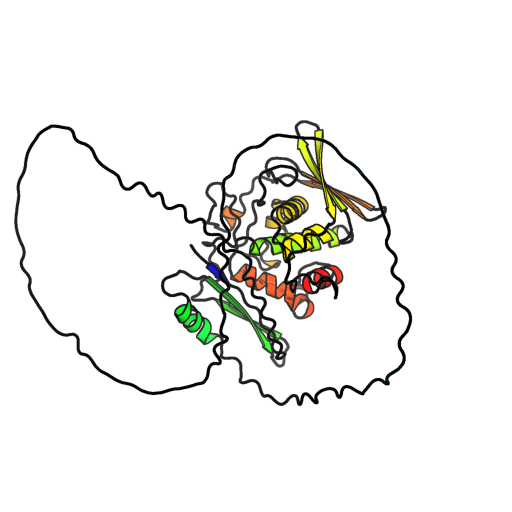 -20.147 1.00 24.91 83 ILE A N 1
ATOM 565 C CA . ILE A 1 83 ? 2.990 26.725 -18.683 1.00 24.91 83 ILE A CA 1
ATOM 566 C C . ILE A 1 83 ? 2.281 28.019 -18.276 1.00 24.91 83 ILE A C 1
ATOM 568 O O . ILE A 1 83 ? 2.806 29.111 -18.480 1.00 24.91 83 ILE A O 1
ATOM 572 N N . GLY A 1 84 ? 1.070 27.889 -17.734 1.00 23.64 84 GLY A N 1
ATOM 573 C CA . GLY A 1 84 ? 0.355 28.998 -17.111 1.00 23.64 84 GLY A CA 1
ATOM 574 C C . GLY A 1 84 ? 1.084 29.472 -15.854 1.00 23.64 84 GLY A C 1
ATOM 575 O O . GLY A 1 84 ? 1.376 28.676 -14.963 1.00 23.64 84 GLY A O 1
ATOM 576 N N . ASP A 1 85 ? 1.376 30.768 -15.818 1.00 25.92 85 ASP A N 1
ATOM 577 C CA . ASP A 1 85 ? 1.876 31.511 -14.664 1.00 25.92 85 ASP A CA 1
ATOM 578 C C . ASP A 1 85 ? 0.894 31.380 -13.486 1.00 25.92 85 ASP A C 1
ATOM 580 O O . ASP A 1 85 ? -0.277 31.746 -13.593 1.00 25.92 85 ASP A O 1
ATOM 584 N N . LEU A 1 86 ? 1.369 30.823 -12.371 1.00 28.53 86 LEU A N 1
ATOM 585 C CA . LEU A 1 86 ? 0.667 30.809 -11.088 1.00 28.53 86 LEU A CA 1
ATOM 586 C C . LEU A 1 86 ? 1.604 31.367 -10.017 1.00 28.53 86 LEU A C 1
ATOM 588 O O . LEU A 1 86 ? 2.099 30.659 -9.140 1.00 28.53 86 LEU A O 1
ATOM 592 N N . SER A 1 87 ? 1.847 32.670 -10.102 1.00 30.00 87 SER A N 1
ATOM 593 C CA . SER A 1 87 ? 2.279 33.485 -8.972 1.00 30.00 87 SER A CA 1
ATOM 594 C C . SER A 1 87 ? 1.116 33.637 -7.978 1.00 30.00 87 SER A C 1
ATOM 596 O O . SER A 1 87 ? 0.256 34.501 -8.106 1.00 30.00 87 SER A O 1
ATOM 598 N N . GLY A 1 88 ? 1.074 32.754 -6.978 1.00 27.58 88 GLY A N 1
ATOM 599 C CA . GLY A 1 88 ? 0.184 32.847 -5.820 1.00 27.58 88 GLY A CA 1
ATOM 600 C C . GLY A 1 88 ? 1.009 32.860 -4.538 1.00 27.58 88 GLY A C 1
ATOM 601 O O . GLY A 1 88 ? 1.639 31.863 -4.198 1.00 27.58 88 GLY A O 1
ATOM 602 N N . SER A 1 89 ? 1.035 34.019 -3.889 1.00 30.80 89 SER A N 1
ATOM 603 C CA . SER A 1 89 ? 1.737 34.386 -2.657 1.00 30.80 89 SER A CA 1
ATOM 604 C C . SER A 1 89 ? 1.704 33.319 -1.558 1.00 30.80 89 SER A C 1
ATOM 606 O O . SER A 1 89 ? 0.638 32.904 -1.107 1.00 30.80 89 SER A O 1
ATOM 608 N N . GLY A 1 90 ? 2.890 32.932 -1.088 1.00 30.28 90 GLY A N 1
ATOM 609 C CA . GLY A 1 90 ? 3.049 32.299 0.212 1.00 30.28 90 GLY A CA 1
ATOM 610 C C . GLY A 1 90 ? 3.101 33.373 1.289 1.00 30.28 90 GLY A C 1
ATOM 611 O O . GLY A 1 90 ? 3.978 34.226 1.229 1.00 30.28 90 GLY A O 1
ATOM 612 N N . ASP A 1 91 ? 2.206 33.282 2.268 1.00 30.66 91 ASP A N 1
ATOM 613 C CA . ASP A 1 91 ? 2.275 34.059 3.500 1.00 30.66 91 ASP A CA 1
ATOM 614 C C . ASP A 1 91 ? 2.147 33.134 4.715 1.00 30.66 91 ASP A C 1
ATOM 616 O O . ASP A 1 91 ? 1.246 32.303 4.806 1.00 30.66 91 ASP A O 1
ATOM 620 N N . GLY A 1 92 ? 3.133 33.280 5.603 1.00 28.14 92 GLY A N 1
ATOM 621 C CA . GLY A 1 92 ? 2.980 33.407 7.051 1.00 28.14 92 GLY A CA 1
ATOM 622 C C . GLY A 1 92 ? 2.103 32.408 7.797 1.00 28.14 92 GLY A C 1
ATOM 623 O O . GLY A 1 92 ? 0.884 32.520 7.827 1.00 28.14 92 GLY A O 1
ATOM 624 N N . VAL A 1 93 ? 2.760 31.528 8.551 1.00 32.81 93 VAL A N 1
ATOM 625 C CA . VAL A 1 93 ? 2.172 30.900 9.736 1.00 32.81 93 VAL A CA 1
ATOM 626 C C . VAL A 1 93 ? 2.144 31.960 10.842 1.00 32.81 93 VAL A C 1
ATOM 628 O O . VAL A 1 93 ? 3.186 32.256 11.423 1.00 32.81 93 VAL A O 1
ATOM 631 N N . GLU A 1 94 ? 0.976 32.533 11.120 1.00 29.34 94 GLU A N 1
ATOM 632 C CA . GLU A 1 94 ? 0.690 33.213 12.387 1.00 29.34 94 GLU A CA 1
ATOM 633 C C . GLU A 1 94 ? -0.481 32.522 13.087 1.00 29.34 94 GLU A C 1
ATOM 635 O O . GLU A 1 94 ? -1.471 32.129 12.468 1.00 29.34 94 GLU A O 1
ATOM 640 N N . GLU A 1 95 ? -0.314 32.343 14.396 1.00 38.22 95 GLU A N 1
ATOM 641 C CA . GLU A 1 95 ? -1.344 31.896 15.321 1.00 38.22 95 GLU A CA 1
ATOM 642 C C . GLU A 1 95 ? -2.503 32.898 15.366 1.00 38.22 95 GLU A C 1
ATOM 644 O O . GLU A 1 95 ? -2.284 34.097 15.530 1.00 38.22 95 GLU A O 1
ATOM 649 N N . ALA A 1 96 ? -3.740 32.402 15.322 1.00 30.34 96 ALA A N 1
ATOM 650 C CA . ALA A 1 96 ? -4.877 33.123 15.869 1.00 30.34 96 ALA A CA 1
ATOM 651 C C . ALA A 1 96 ? -5.934 32.157 16.417 1.00 30.34 96 ALA A C 1
ATOM 653 O O . ALA A 1 96 ? -6.390 31.226 15.756 1.00 30.34 96 ALA A O 1
ATOM 654 N N . ASP A 1 97 ? -6.252 32.439 17.671 1.00 30.00 97 ASP A N 1
ATOM 655 C CA . ASP A 1 97 ? -7.337 31.976 18.523 1.00 30.00 97 ASP A CA 1
ATOM 656 C C . ASP A 1 97 ? -8.725 32.434 18.005 1.00 30.00 97 ASP A C 1
ATOM 658 O O . ASP A 1 97 ? -8.813 33.309 17.141 1.00 30.00 97 ASP A O 1
ATOM 662 N N . LEU A 1 98 ? -9.786 31.930 18.657 1.00 32.56 98 LEU A N 1
ATOM 663 C CA . LEU A 1 98 ? -11.231 32.213 18.512 1.00 32.56 98 LEU A CA 1
ATOM 664 C C . LEU A 1 98 ? -11.931 31.417 17.390 1.00 32.56 98 LEU A C 1
ATOM 666 O O . LEU A 1 98 ? -11.449 31.329 16.273 1.00 32.56 98 LEU A O 1
ATOM 670 N N . GLY A 1 99 ? -13.109 30.824 17.561 1.00 27.14 99 GLY A N 1
ATOM 671 C CA . GLY A 1 99 ? -14.161 30.968 18.559 1.00 27.14 99 GLY A CA 1
ATOM 672 C C . GLY A 1 99 ? -15.423 30.269 18.023 1.00 27.14 99 GLY A C 1
ATOM 673 O O . GLY A 1 99 ? -15.462 29.819 16.881 1.00 27.14 99 GLY A O 1
ATOM 674 N N . SER A 1 100 ? -16.415 30.127 18.889 1.00 31.97 100 SER A N 1
ATOM 675 C CA . SER A 1 100 ? -17.611 29.296 18.766 1.00 31.97 100 SER A CA 1
ATOM 676 C C . SER A 1 100 ? -18.711 29.812 17.822 1.00 31.97 100 SER A C 1
ATOM 678 O O . SER A 1 100 ? -18.749 30.982 17.455 1.00 31.97 100 SER A O 1
ATOM 680 N N . ASP A 1 101 ? -19.668 28.901 17.598 1.00 32.31 101 ASP A N 1
ATOM 681 C CA . ASP A 1 101 ? -21.105 29.097 17.340 1.00 32.31 101 ASP A CA 1
ATOM 682 C C . ASP A 1 101 ? -21.620 29.220 15.899 1.00 32.31 101 ASP A C 1
ATOM 684 O O . ASP A 1 101 ? -21.130 29.987 15.078 1.00 32.31 101 ASP A O 1
ATOM 688 N N . GLY A 1 102 ? -22.742 28.523 15.667 1.00 29.50 102 GLY A N 1
ATOM 689 C CA . GLY A 1 102 ? -23.790 28.998 14.762 1.00 29.50 102 GLY A CA 1
ATOM 690 C C . GLY A 1 102 ? -24.318 27.976 13.762 1.00 29.50 102 GLY A C 1
ATOM 691 O O . GLY A 1 102 ? -23.854 27.915 12.632 1.00 29.50 102 GLY A O 1
ATOM 692 N N . ALA A 1 103 ? -25.344 27.227 14.162 1.00 33.62 103 ALA A N 1
ATOM 693 C CA . ALA A 1 103 ? -26.288 26.595 13.244 1.00 33.62 103 ALA A CA 1
ATOM 694 C C . ALA A 1 103 ? -27.146 27.656 12.528 1.00 33.62 103 ALA A C 1
ATOM 696 O O . ALA A 1 103 ? -27.533 28.614 13.190 1.00 33.62 103 ALA A O 1
ATOM 697 N N . ASP A 1 104 ? -27.528 27.441 11.262 1.00 35.22 104 ASP A N 1
ATOM 698 C CA . ASP A 1 104 ? -28.898 27.716 10.790 1.00 35.22 104 ASP A CA 1
ATOM 699 C C . ASP A 1 104 ? -29.211 27.057 9.431 1.00 35.22 104 ASP A C 1
ATOM 701 O O . ASP A 1 104 ? -28.325 26.701 8.656 1.00 35.22 104 ASP A O 1
ATOM 705 N N . GLN A 1 105 ? -30.509 26.862 9.225 1.00 34.00 105 GLN A N 1
ATOM 706 C CA . GLN A 1 105 ? -31.237 26.100 8.221 1.00 34.00 105 GLN A CA 1
ATOM 707 C C . GLN A 1 105 ? -31.611 26.916 6.967 1.00 34.00 105 GLN A C 1
ATOM 709 O O . GLN A 1 105 ? -31.558 28.142 6.961 1.00 34.00 105 GLN A O 1
ATOM 714 N N . GLY A 1 106 ? -32.148 26.198 5.971 1.00 30.66 106 GLY A N 1
ATOM 715 C CA . GLY A 1 106 ? -33.053 26.715 4.934 1.00 30.66 106 GLY A CA 1
ATOM 716 C C . GLY A 1 106 ? -32.356 27.079 3.618 1.00 30.66 106 GLY A C 1
ATOM 717 O O . GLY A 1 106 ? -31.202 27.472 3.598 1.00 30.66 106 GLY A O 1
ATOM 718 N N . ASP A 1 107 ? -32.969 26.977 2.448 1.00 34.25 107 ASP A N 1
ATOM 719 C CA . ASP A 1 107 ? -34.291 26.492 2.083 1.00 34.25 107 ASP A CA 1
ATOM 720 C C . ASP A 1 107 ? -34.299 26.242 0.566 1.00 34.25 107 ASP A C 1
ATOM 722 O O . ASP A 1 107 ? -33.407 26.665 -0.175 1.00 34.25 107 ASP A O 1
ATOM 726 N N . ALA A 1 108 ? -35.321 25.520 0.126 1.00 36.16 108 ALA A N 1
ATOM 727 C CA . ALA A 1 108 ? -35.555 25.083 -1.240 1.00 36.16 108 ALA A CA 1
ATOM 728 C C . ALA A 1 108 ? -35.681 26.222 -2.273 1.00 36.16 108 ALA A C 1
ATOM 730 O O . ALA A 1 108 ? -36.351 27.222 -2.034 1.00 36.16 108 ALA A O 1
ATOM 731 N N . HIS A 1 109 ? -35.191 25.975 -3.493 1.00 36.84 109 HIS A N 1
ATOM 732 C CA . HIS A 1 109 ? -35.767 26.575 -4.697 1.00 36.84 109 HIS A CA 1
ATOM 733 C C . HIS A 1 109 ? -35.902 25.538 -5.817 1.00 36.84 109 HIS A C 1
ATOM 735 O O . HIS A 1 109 ? -34.934 25.123 -6.450 1.00 36.84 109 HIS A O 1
ATOM 741 N N . SER A 1 110 ? -37.151 25.133 -6.036 1.00 37.00 110 SER A N 1
ATOM 742 C CA . SER A 1 110 ? -37.669 24.512 -7.250 1.00 37.00 110 SER A CA 1
ATOM 743 C C . SER A 1 110 ? -37.706 25.533 -8.387 1.00 37.00 110 SER A C 1
ATOM 745 O O . SER A 1 110 ? -38.255 26.623 -8.208 1.00 37.00 110 SER A O 1
ATOM 747 N N . VAL A 1 111 ? -37.197 25.167 -9.562 1.00 40.59 111 VAL A N 1
ATOM 748 C CA . VAL A 1 111 ? -37.507 25.868 -10.812 1.00 40.59 111 VAL A CA 1
ATOM 749 C C . VAL A 1 111 ? -37.946 24.833 -11.837 1.00 40.59 111 VAL A C 1
ATOM 751 O O . VAL A 1 111 ? -37.150 24.013 -12.290 1.00 40.59 111 VAL A O 1
ATOM 754 N N . ASP A 1 112 ? -39.236 24.890 -12.154 1.00 35.56 112 ASP A N 1
ATOM 755 C CA . ASP A 1 112 ? -39.865 24.235 -13.291 1.00 35.56 112 ASP A CA 1
ATOM 756 C C . ASP A 1 112 ? -39.362 24.861 -14.600 1.00 35.56 112 ASP A C 1
ATOM 758 O O . ASP A 1 112 ? -39.336 26.090 -14.747 1.00 35.56 112 ASP A O 1
ATOM 762 N N . HIS A 1 113 ? -39.019 24.026 -15.580 1.00 41.53 113 HIS A N 1
ATOM 763 C CA . HIS A 1 113 ? -38.990 24.438 -16.980 1.00 41.53 113 HIS A CA 1
ATOM 764 C C . HIS A 1 113 ? -39.670 23.392 -17.857 1.00 41.53 113 HIS A C 1
ATOM 766 O O . HIS A 1 113 ? -39.178 22.280 -18.052 1.00 41.53 113 HIS A O 1
ATOM 772 N N . ASP A 1 114 ? -40.832 23.805 -18.355 1.00 39.66 114 ASP A N 1
ATOM 773 C CA . ASP A 1 114 ? -41.654 23.129 -19.338 1.00 39.66 114 ASP A CA 1
ATOM 774 C C . ASP A 1 114 ? -41.005 23.124 -20.732 1.00 39.66 114 ASP A C 1
ATOM 776 O O . ASP A 1 114 ? -40.449 24.119 -21.195 1.00 39.66 114 ASP A O 1
ATOM 780 N N . GLY A 1 115 ? -41.147 21.962 -21.372 1.00 37.34 115 GLY A N 1
ATOM 781 C CA . GLY A 1 115 ? -41.338 21.676 -22.798 1.00 37.34 115 GLY A CA 1
ATOM 782 C C . GLY A 1 115 ? -40.826 22.631 -23.879 1.00 37.34 115 GLY A C 1
ATOM 783 O O . GLY A 1 115 ? -41.379 23.708 -24.081 1.00 37.34 115 GLY A O 1
ATOM 784 N N . VAL A 1 116 ? -39.926 22.109 -24.724 1.00 42.31 116 VAL A N 1
ATOM 785 C CA . VAL A 1 116 ? -39.879 22.436 -26.159 1.00 42.31 116 VAL A CA 1
ATOM 786 C C . VAL A 1 116 ? -39.640 21.159 -26.970 1.00 42.31 116 VAL A C 1
ATOM 788 O O . VAL A 1 116 ? -38.899 20.261 -26.568 1.00 42.31 116 VAL A O 1
ATOM 791 N N . ASP A 1 117 ? -40.349 21.102 -28.089 1.00 42.00 117 ASP A N 1
ATOM 792 C CA . ASP A 1 117 ? -40.627 19.971 -28.954 1.00 42.00 117 ASP A CA 1
ATOM 793 C C . ASP A 1 117 ? -39.448 19.455 -29.800 1.00 42.00 117 ASP A C 1
ATOM 795 O O . ASP A 1 117 ? -38.615 20.208 -30.291 1.00 42.00 117 ASP A O 1
ATOM 799 N N . GLY A 1 118 ? -39.474 18.134 -30.001 1.00 44.94 118 GLY A N 1
ATOM 800 C CA . GLY A 1 118 ? -39.219 17.392 -31.241 1.00 44.94 118 GLY A CA 1
ATOM 801 C C . GLY A 1 118 ? -38.198 17.889 -32.266 1.00 44.94 118 GLY A C 1
ATOM 802 O O . GLY A 1 118 ? -38.554 18.676 -33.133 1.00 44.94 118 GLY A O 1
ATOM 803 N N . GLU A 1 119 ? -37.058 17.192 -32.336 1.00 36.53 119 GLU A N 1
ATOM 804 C CA . GLU A 1 119 ? -36.402 16.839 -33.603 1.00 36.53 119 GLU A CA 1
ATOM 805 C C . GLU A 1 119 ? -35.868 15.392 -33.554 1.00 36.53 119 GLU A C 1
ATOM 807 O O . GLU A 1 119 ? -35.416 14.897 -32.520 1.00 36.53 119 GLU A O 1
ATOM 812 N N . SER A 1 120 ? -36.012 14.690 -34.682 1.00 41.22 120 SER A N 1
ATOM 813 C CA . SER A 1 120 ? -35.590 13.303 -34.917 1.00 41.22 120 SER A CA 1
ATOM 814 C C . SER A 1 120 ? -34.094 13.082 -34.660 1.00 41.22 120 SER A C 1
ATOM 816 O O . SER A 1 120 ? -33.292 13.965 -34.953 1.00 41.22 120 SER A O 1
ATOM 818 N N . PRO A 1 121 ? -33.679 11.881 -34.213 1.00 41.47 121 PRO A N 1
ATOM 819 C CA . PRO A 1 121 ? -32.270 11.560 -34.055 1.00 41.47 121 PRO A CA 1
ATOM 820 C C . PRO A 1 121 ? -31.628 11.354 -35.429 1.00 41.47 121 PRO A C 1
ATOM 822 O O . PRO A 1 121 ? -31.812 10.313 -36.066 1.00 41.47 121 PRO A O 1
ATOM 825 N N . ASP A 1 122 ? -30.845 12.332 -35.873 1.00 40.28 122 ASP A N 1
ATOM 826 C CA . ASP A 1 122 ? -29.892 12.115 -36.950 1.00 40.28 122 ASP A CA 1
ATOM 827 C C . ASP A 1 122 ? -28.886 11.046 -36.514 1.00 40.28 122 ASP A C 1
ATOM 829 O O . ASP A 1 122 ? -28.176 11.149 -35.510 1.00 40.28 122 ASP A O 1
ATOM 833 N N . SER A 1 123 ? -28.881 9.972 -37.295 1.00 43.09 123 SER A N 1
ATOM 834 C CA . SER A 1 123 ? -27.925 8.879 -37.271 1.00 43.09 123 SER A CA 1
ATOM 835 C C . SER A 1 123 ? -26.501 9.432 -37.375 1.00 43.09 123 SER A C 1
ATOM 837 O O . SER A 1 123 ? -25.992 9.648 -38.477 1.00 43.09 123 SER A O 1
ATOM 839 N N . PHE A 1 124 ? -25.830 9.605 -36.235 1.00 41.47 124 PHE A N 1
ATOM 840 C CA . PHE A 1 124 ? -24.379 9.743 -36.184 1.00 41.47 124 PHE A CA 1
ATOM 841 C C . PHE A 1 124 ? -23.763 8.468 -36.759 1.00 41.47 124 PHE A C 1
ATOM 843 O O . PHE A 1 124 ? -23.674 7.436 -36.090 1.00 41.47 124 PHE A O 1
ATOM 850 N N . GLY A 1 125 ? -23.371 8.537 -38.031 1.00 36.97 125 GLY A N 1
ATOM 851 C CA . GLY A 1 125 ? -22.546 7.520 -38.658 1.00 36.97 125 GLY A CA 1
ATOM 852 C C . GLY A 1 125 ? -21.327 7.288 -37.777 1.00 36.97 125 GLY A C 1
ATOM 853 O O . GLY A 1 125 ? -20.561 8.214 -37.509 1.00 36.97 125 GLY A O 1
ATOM 854 N N . SER A 1 126 ? -21.180 6.058 -37.286 1.00 38.94 126 SER A N 1
ATOM 855 C CA . SER A 1 126 ? -19.926 5.622 -36.684 1.00 38.94 126 SER A CA 1
ATOM 856 C C . SER A 1 126 ? -18.827 5.898 -37.709 1.00 38.94 126 SER A C 1
ATOM 858 O O . SER A 1 126 ? -18.972 5.438 -38.845 1.00 38.94 126 SER A O 1
ATOM 860 N N . PRO A 1 127 ? -17.776 6.671 -37.381 1.00 38.72 127 PRO A N 1
ATOM 861 C CA . PRO A 1 127 ? -16.646 6.768 -38.281 1.00 38.72 127 PRO A CA 1
ATOM 862 C C . PRO A 1 127 ? -16.142 5.345 -38.491 1.00 38.72 127 PRO A C 1
ATOM 864 O O . PRO A 1 127 ? -15.868 4.621 -37.533 1.00 38.72 127 PRO A O 1
ATOM 867 N N . ASP A 1 128 ? -16.118 4.942 -39.753 1.00 39.09 128 ASP A N 1
ATOM 868 C CA . ASP A 1 128 ? -15.588 3.673 -40.213 1.00 39.09 128 ASP A CA 1
ATOM 869 C C . ASP A 1 128 ? -14.082 3.696 -39.911 1.00 39.09 128 ASP A C 1
ATOM 871 O O . ASP A 1 128 ? -13.268 4.193 -40.690 1.00 39.09 128 ASP A O 1
ATOM 875 N N . VAL A 1 129 ? -13.708 3.295 -38.691 1.00 40.25 129 VAL A N 1
ATOM 876 C CA . VAL A 1 129 ? -12.309 3.166 -38.286 1.00 40.25 129 VAL A CA 1
ATOM 877 C C . VAL A 1 129 ? -11.804 1.891 -38.938 1.00 40.25 129 VAL A C 1
ATOM 879 O O . VAL A 1 129 ? -11.826 0.813 -38.348 1.00 40.25 129 VAL A O 1
ATOM 882 N N . THR A 1 130 ? -11.361 2.016 -40.185 1.00 39.34 130 THR A N 1
ATOM 883 C CA . THR A 1 130 ? -10.570 0.987 -40.851 1.00 39.34 130 THR A CA 1
ATOM 884 C C . THR A 1 130 ? -9.354 0.675 -39.972 1.00 39.34 130 THR A C 1
ATOM 886 O O . THR A 1 130 ? -8.546 1.578 -39.724 1.00 39.34 130 THR A O 1
ATOM 889 N N . PRO A 1 131 ? -9.189 -0.566 -39.480 1.00 42.03 131 PRO A N 1
ATOM 890 C CA . PRO A 1 131 ? -8.053 -0.959 -38.662 1.00 42.03 131 PRO A CA 1
ATOM 891 C C . PRO A 1 131 ? -6.859 -1.221 -39.583 1.00 42.03 131 PRO A C 1
ATOM 893 O O . PRO A 1 131 ? -6.422 -2.355 -39.728 1.00 42.03 131 PRO A O 1
ATOM 896 N N . ASP A 1 132 ? -6.374 -0.186 -40.266 1.00 40.16 132 ASP A N 1
ATOM 897 C CA . ASP A 1 132 ? -5.256 -0.321 -41.206 1.00 40.16 132 ASP A CA 1
ATOM 898 C C . ASP A 1 132 ? -4.265 0.841 -41.106 1.00 40.16 132 ASP A C 1
ATOM 900 O O . ASP A 1 132 ? -3.723 1.350 -42.082 1.00 40.16 132 ASP A O 1
ATOM 904 N N . ALA A 1 133 ? -4.007 1.272 -39.872 1.00 44.78 133 ALA A N 1
ATOM 905 C CA . ALA A 1 133 ? -2.710 1.831 -39.545 1.00 44.78 133 ALA A CA 1
ATOM 906 C C . ALA A 1 133 ? -1.892 0.689 -38.945 1.00 44.78 133 ALA A C 1
ATOM 908 O O . ALA A 1 133 ? -2.006 0.389 -37.754 1.00 44.78 133 ALA A O 1
ATOM 909 N N . THR A 1 134 ? -1.071 0.033 -39.767 1.00 44.00 134 THR A N 1
ATOM 910 C CA . THR A 1 134 ? 0.069 -0.736 -39.267 1.00 44.00 134 THR A CA 1
ATOM 911 C C . THR A 1 134 ? 0.942 0.230 -38.476 1.00 44.00 134 THR A C 1
ATOM 913 O O 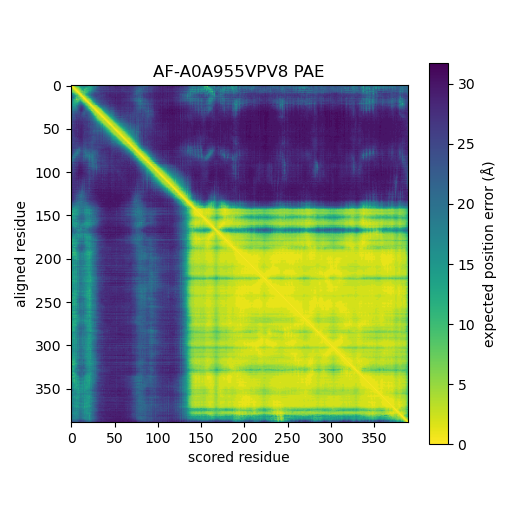. THR A 1 134 ? 1.787 0.926 -39.041 1.00 44.00 134 THR A O 1
ATOM 916 N N . LEU A 1 135 ? 0.676 0.343 -37.173 1.00 46.66 135 LEU A N 1
ATOM 917 C CA . LEU A 1 135 ? 1.520 1.086 -36.255 1.00 46.66 135 LEU A CA 1
ATOM 918 C C . LEU A 1 135 ? 2.935 0.553 -36.454 1.00 46.66 135 LEU A C 1
ATOM 920 O O . LEU A 1 135 ? 3.151 -0.662 -36.400 1.00 46.66 135 LEU A O 1
ATOM 924 N N . ALA A 1 136 ? 3.872 1.459 -36.742 1.00 47.50 136 ALA A N 1
ATOM 925 C CA . ALA A 1 136 ? 5.276 1.102 -36.825 1.00 47.50 136 ALA A CA 1
ATOM 926 C C . ALA A 1 136 ? 5.631 0.257 -35.590 1.00 47.50 136 ALA A C 1
ATOM 928 O O . ALA A 1 136 ? 5.154 0.575 -34.491 1.00 47.50 136 ALA A O 1
ATOM 929 N N . PRO A 1 137 ? 6.405 -0.833 -35.750 1.00 52.91 137 PRO A N 1
ATOM 930 C CA . PRO A 1 137 ? 6.797 -1.644 -34.612 1.00 52.91 137 PRO A CA 1
ATOM 931 C C . PRO A 1 137 ? 7.408 -0.719 -33.564 1.00 52.91 137 PRO A C 1
ATOM 933 O O . PRO A 1 137 ? 8.284 0.089 -33.886 1.00 52.91 137 PRO A O 1
ATOM 936 N N . LEU A 1 138 ? 6.894 -0.795 -32.332 1.00 52.66 138 LEU A N 1
ATOM 937 C CA . LEU A 1 138 ? 7.439 -0.013 -31.231 1.00 52.66 138 LEU A CA 1
ATOM 938 C C . LEU A 1 138 ? 8.955 -0.249 -31.200 1.00 52.66 138 LEU A C 1
ATOM 940 O O . LEU A 1 138 ? 9.376 -1.408 -31.306 1.00 52.66 138 LEU A O 1
ATOM 944 N N . PRO A 1 139 ? 9.777 0.812 -31.099 1.00 57.06 139 PRO A N 1
ATOM 945 C CA . PRO A 1 139 ? 11.216 0.642 -31.024 1.00 57.06 139 PRO A CA 1
ATOM 946 C C . PRO A 1 139 ? 11.548 -0.332 -29.894 1.00 57.06 139 PRO A C 1
ATOM 948 O O . PRO A 1 139 ? 10.913 -0.322 -28.834 1.00 57.06 139 PRO A O 1
ATOM 951 N N . GLY A 1 140 ? 12.529 -1.201 -30.134 1.00 61.41 140 GLY A N 1
ATOM 952 C CA . GLY A 1 140 ? 12.990 -2.132 -29.116 1.00 61.41 140 GLY A CA 1
ATOM 953 C C . GLY A 1 140 ? 13.416 -1.387 -27.844 1.00 61.41 140 GLY A C 1
ATOM 954 O O . GLY A 1 140 ? 13.874 -0.244 -27.875 1.00 61.41 140 GLY A O 1
ATOM 955 N N . LEU A 1 141 ? 13.266 -2.028 -26.682 1.00 68.44 141 LEU A N 1
ATOM 956 C CA . LEU A 1 141 ? 13.714 -1.431 -25.416 1.00 68.44 141 LEU A CA 1
ATOM 957 C C . LEU A 1 141 ? 15.245 -1.411 -25.246 1.00 68.44 141 LEU A C 1
ATOM 959 O O . LEU A 1 141 ? 15.738 -0.994 -24.202 1.00 68.44 141 LEU A O 1
ATOM 963 N N . ASP A 1 142 ? 16.011 -1.839 -26.246 1.00 70.81 142 ASP A N 1
ATOM 964 C CA . ASP A 1 142 ? 17.466 -1.669 -26.307 1.00 70.81 142 ASP A CA 1
ATOM 965 C C . ASP A 1 142 ? 17.892 -0.189 -26.338 1.00 70.81 142 ASP A C 1
ATOM 967 O O . ASP A 1 142 ? 19.031 0.138 -26.004 1.00 70.81 142 ASP A O 1
ATOM 971 N N . TYR A 1 143 ? 16.964 0.723 -26.643 1.00 80.56 143 TYR A N 1
ATOM 972 C CA . TYR A 1 143 ? 17.187 2.167 -26.581 1.00 80.56 143 TYR A CA 1
ATOM 973 C C . TYR A 1 143 ? 16.823 2.805 -25.233 1.00 80.56 143 TYR A C 1
ATOM 975 O O . TYR A 1 143 ? 17.050 4.005 -25.084 1.00 80.56 143 TYR A O 1
ATOM 983 N N . LEU A 1 144 ? 16.302 2.054 -24.249 1.00 84.88 144 LEU A N 1
ATOM 984 C CA . LEU A 1 144 ? 15.874 2.607 -22.952 1.00 84.88 144 LEU A CA 1
ATOM 985 C C . LEU A 1 144 ? 16.981 3.448 -22.299 1.00 84.88 144 LEU A C 1
ATOM 987 O O . LEU A 1 144 ? 16.739 4.584 -21.890 1.00 84.88 144 LEU A O 1
ATOM 991 N N . ASP A 1 145 ? 18.206 2.923 -22.279 1.00 88.88 145 ASP A N 1
ATOM 992 C CA . ASP A 1 145 ? 19.358 3.617 -21.708 1.00 88.88 145 ASP A CA 1
ATOM 993 C C . ASP A 1 145 ? 19.690 4.908 -22.449 1.00 88.88 145 ASP A C 1
ATOM 995 O O . ASP A 1 145 ? 19.921 5.931 -21.811 1.00 88.88 145 ASP A O 1
ATOM 999 N N . LYS A 1 146 ? 19.644 4.887 -23.785 1.00 87.94 146 LYS A N 1
ATOM 1000 C CA . LYS A 1 146 ? 19.915 6.062 -24.625 1.00 87.94 146 LYS A CA 1
ATOM 1001 C C . LYS A 1 146 ? 18.860 7.147 -24.427 1.00 87.94 146 LYS A C 1
ATOM 1003 O O . LYS A 1 146 ? 19.210 8.316 -24.303 1.00 87.94 146 LYS A O 1
ATOM 1008 N N . VAL A 1 147 ? 17.582 6.765 -24.376 1.00 87.38 147 VAL A N 1
ATOM 1009 C CA . VAL A 1 147 ? 16.471 7.699 -24.143 1.00 87.38 147 VAL A CA 1
ATOM 1010 C C . VAL A 1 147 ? 16.614 8.351 -22.773 1.00 87.38 147 VAL A C 1
ATOM 1012 O O . VAL A 1 147 ? 16.502 9.569 -22.662 1.00 87.38 147 VAL A O 1
ATOM 1015 N N . ILE A 1 148 ? 16.910 7.571 -21.734 1.00 89.38 148 ILE A N 1
ATOM 1016 C CA . ILE A 1 148 ? 17.101 8.115 -20.3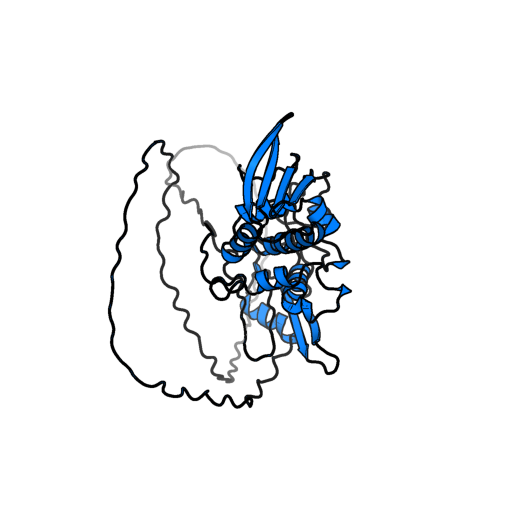89 1.00 89.38 148 ILE A CA 1
ATOM 1017 C C . ILE A 1 148 ? 18.356 8.988 -20.320 1.00 89.38 148 ILE A C 1
ATOM 1019 O O . ILE A 1 148 ? 18.291 10.076 -19.753 1.00 89.38 148 ILE A O 1
ATOM 1023 N N . ASP A 1 149 ? 19.473 8.562 -20.917 1.00 90.25 149 ASP A N 1
ATOM 1024 C CA . ASP A 1 149 ? 20.709 9.350 -20.981 1.00 90.25 149 ASP A CA 1
ATOM 1025 C C . ASP A 1 149 ? 20.497 10.708 -21.663 1.00 90.25 149 ASP A C 1
ATOM 1027 O O . ASP A 1 149 ? 21.007 11.711 -21.165 1.00 90.25 149 ASP A O 1
ATOM 1031 N N . LEU A 1 150 ? 19.697 10.758 -22.735 1.00 88.94 150 LEU A N 1
ATOM 1032 C CA . LEU A 1 150 ? 19.356 11.998 -23.435 1.00 88.94 150 LEU A CA 1
ATOM 1033 C C . LEU A 1 150 ? 18.606 12.995 -22.535 1.00 88.94 150 LEU A C 1
ATOM 1035 O O . LEU A 1 150 ? 18.854 14.194 -22.614 1.00 88.94 150 LEU A O 1
ATOM 1039 N N . HIS A 1 151 ? 17.709 12.512 -21.669 1.00 87.25 151 HIS A N 1
ATOM 1040 C CA . HIS A 1 151 ? 16.828 13.374 -20.870 1.00 87.25 151 HIS A CA 1
ATOM 1041 C C . HIS A 1 151 ? 17.372 13.701 -19.475 1.00 87.25 151 HIS A C 1
ATOM 1043 O O . HIS A 1 151 ? 17.079 14.762 -18.931 1.00 87.25 151 HIS A O 1
ATOM 1049 N N . ARG A 1 152 ? 18.143 12.801 -18.853 1.00 87.81 152 ARG A N 1
ATOM 1050 C CA . ARG A 1 152 ? 18.526 12.947 -17.436 1.00 87.81 152 ARG A CA 1
ATOM 1051 C C . ARG A 1 152 ? 19.613 13.995 -17.176 1.00 87.81 152 ARG A C 1
ATO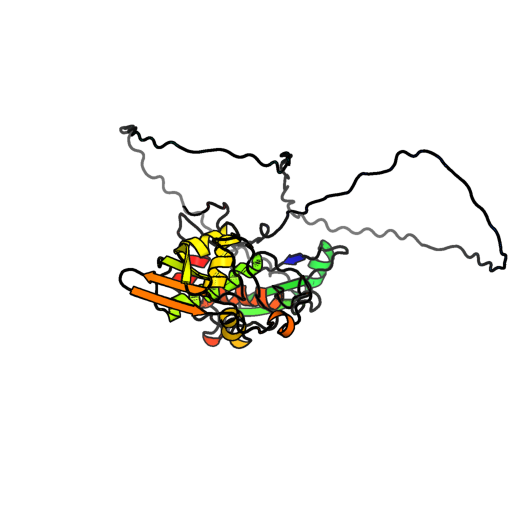M 1053 O O . ARG A 1 152 ? 19.815 14.393 -16.026 1.00 87.81 152 ARG A O 1
ATOM 1060 N N . GLY A 1 153 ? 20.383 14.364 -18.202 1.00 83.50 153 GLY A N 1
ATOM 1061 C CA . GLY A 1 153 ? 21.599 15.163 -18.045 1.00 83.50 153 GLY A CA 1
ATOM 1062 C C . GLY A 1 153 ? 22.571 14.546 -17.025 1.00 83.50 153 GLY A C 1
ATOM 1063 O O . GLY A 1 153 ? 22.960 13.382 -17.126 1.00 83.50 153 GLY A O 1
ATOM 1064 N N . SER A 1 154 ? 22.959 15.313 -16.004 1.00 84.75 154 SER A N 1
ATOM 1065 C CA . SER A 1 154 ? 23.859 14.861 -14.929 1.00 84.75 154 SER A CA 1
ATOM 1066 C C . SER A 1 154 ? 23.141 14.212 -13.739 1.00 84.75 154 SER A C 1
ATOM 1068 O O . SER A 1 154 ? 23.798 13.719 -12.821 1.00 84.75 154 SER A O 1
ATOM 1070 N N . THR A 1 155 ? 21.807 14.182 -13.734 1.00 84.62 155 THR A N 1
ATOM 1071 C CA . THR A 1 155 ? 21.039 13.693 -12.587 1.00 84.62 155 THR A CA 1
ATOM 1072 C C . THR A 1 155 ? 21.063 12.160 -12.554 1.00 84.62 155 THR A C 1
ATOM 1074 O O . THR A 1 155 ? 20.820 11.518 -13.583 1.00 84.62 155 THR A O 1
ATOM 1077 N N . PRO A 1 156 ? 21.366 11.532 -11.401 1.00 86.25 156 PRO A N 1
ATOM 1078 C CA . PRO A 1 156 ? 21.194 10.094 -11.234 1.00 86.25 156 PRO A CA 1
ATOM 1079 C C . PRO A 1 156 ? 19.719 9.707 -11.392 1.00 86.25 156 PRO A C 1
ATOM 1081 O O . PRO A 1 156 ? 18.849 10.322 -10.774 1.00 86.25 156 PRO A O 1
ATOM 1084 N N . VAL A 1 157 ? 19.455 8.684 -12.202 1.00 88.19 157 VAL A N 1
ATOM 1085 C CA . VAL A 1 157 ? 18.109 8.182 -12.500 1.00 88.19 157 VAL A CA 1
ATOM 1086 C C . VAL A 1 157 ? 18.057 6.688 -12.231 1.00 88.19 157 VAL A C 1
ATOM 1088 O O . VAL A 1 157 ? 19.013 5.966 -12.516 1.00 88.19 157 VAL A O 1
ATOM 1091 N N . TRP A 1 158 ? 16.914 6.247 -11.718 1.00 90.62 158 TRP A N 1
ATOM 1092 C CA . TRP A 1 158 ? 16.518 4.848 -11.632 1.00 90.62 158 TRP A CA 1
ATOM 1093 C C . TRP A 1 158 ? 15.260 4.680 -12.460 1.00 90.62 158 TRP A C 1
ATOM 1095 O O . TRP A 1 158 ? 14.325 5.477 -12.344 1.00 90.62 158 TRP A O 1
ATOM 1105 N N . ALA A 1 159 ? 15.227 3.648 -13.290 1.00 90.44 159 ALA A N 1
ATOM 1106 C CA . ALA A 1 159 ? 14.040 3.348 -14.066 1.00 90.44 159 ALA A CA 1
ATOM 1107 C C . ALA A 1 159 ? 13.951 1.854 -14.333 1.00 90.44 159 ALA A C 1
ATOM 1109 O O . ALA A 1 159 ? 14.944 1.206 -14.669 1.00 90.44 159 ALA A O 1
ATOM 1110 N N . SER A 1 160 ? 12.730 1.345 -14.246 1.00 91.50 160 SER A N 1
ATOM 1111 C CA . SER A 1 160 ? 12.367 0.026 -14.741 1.00 91.50 160 SER A CA 1
ATOM 1112 C C . SER A 1 160 ? 11.090 0.146 -15.556 1.00 91.50 160 SER A C 1
ATOM 1114 O O . SER A 1 160 ? 10.167 0.875 -15.192 1.00 91.50 160 SER A O 1
ATOM 1116 N N . VAL A 1 161 ? 11.045 -0.586 -16.662 1.00 87.75 161 VAL A N 1
ATOM 1117 C CA . VAL A 1 161 ? 9.884 -0.704 -17.538 1.00 87.75 161 VAL A CA 1
ATOM 1118 C C . VAL A 1 161 ? 9.561 -2.182 -17.678 1.00 87.75 161 VAL A C 1
ATOM 1120 O O . VAL A 1 161 ? 10.453 -3.013 -17.876 1.00 87.75 161 VAL A O 1
ATOM 1123 N N . ILE A 1 162 ? 8.275 -2.507 -17.581 1.00 87.44 162 ILE A N 1
ATOM 1124 C CA . ILE A 1 162 ? 7.749 -3.803 -17.992 1.00 87.44 162 ILE A CA 1
ATOM 1125 C C . ILE A 1 162 ? 6.875 -3.550 -19.211 1.00 87.44 162 ILE A C 1
ATOM 1127 O O . ILE A 1 162 ? 5.900 -2.805 -19.130 1.00 87.44 162 ILE A O 1
ATOM 1131 N N . TYR A 1 163 ? 7.228 -4.168 -20.336 1.00 83.19 163 TYR A N 1
ATOM 1132 C CA . TYR A 1 163 ? 6.390 -4.154 -21.531 1.00 83.19 163 TYR A CA 1
ATOM 1133 C C . TYR A 1 163 ? 5.800 -5.533 -21.794 1.00 83.19 163 TYR A C 1
ATOM 1135 O O . TYR A 1 163 ? 6.379 -6.563 -21.429 1.00 83.19 163 TYR A O 1
ATOM 1143 N N . VAL A 1 164 ? 4.628 -5.526 -22.420 1.00 84.50 164 VAL A N 1
ATOM 1144 C CA . VAL A 1 164 ? 3.894 -6.727 -22.804 1.00 84.50 164 VAL A CA 1
ATOM 1145 C C . VAL A 1 164 ? 4.157 -6.994 -24.277 1.00 84.50 164 VAL A C 1
ATOM 1147 O O . VAL A 1 164 ? 3.705 -6.252 -25.145 1.00 84.50 164 VAL A O 1
ATOM 1150 N N . ASP A 1 165 ? 4.904 -8.052 -24.556 1.00 80.00 165 ASP A N 1
ATOM 1151 C CA . ASP A 1 165 ? 5.142 -8.548 -25.904 1.00 80.00 165 ASP A CA 1
ATOM 1152 C C . ASP A 1 165 ? 4.045 -9.550 -26.288 1.00 80.00 165 ASP A C 1
ATOM 1154 O O . ASP A 1 165 ? 3.776 -10.511 -25.559 1.00 80.00 165 ASP A O 1
ATOM 1158 N N . LYS A 1 166 ? 3.386 -9.323 -27.428 1.00 70.06 166 LYS A N 1
ATOM 1159 C CA . LYS A 1 166 ? 2.365 -10.235 -27.951 1.00 70.06 166 LYS A CA 1
ATOM 1160 C C . LYS A 1 166 ? 3.074 -11.387 -28.657 1.00 70.06 166 LYS A C 1
ATOM 1162 O O . LYS A 1 166 ? 3.507 -11.252 -29.796 1.00 70.06 166 LYS A O 1
ATOM 1167 N N . SER A 1 167 ? 3.164 -12.533 -27.988 1.00 73.12 167 SER A N 1
ATOM 1168 C CA . SER A 1 167 ? 3.704 -13.758 -28.581 1.00 73.12 167 SER A CA 1
ATOM 1169 C C . SER A 1 167 ? 2.583 -14.738 -28.936 1.00 73.12 167 SER A C 1
ATOM 1171 O O . SER A 1 167 ? 1.500 -14.695 -28.351 1.00 73.12 167 SER A O 1
ATOM 1173 N N . ALA A 1 168 ? 2.844 -15.664 -29.864 1.00 67.75 168 ALA A N 1
ATOM 1174 C CA . ALA A 1 168 ? 1.880 -16.700 -30.250 1.00 67.75 168 ALA A CA 1
ATOM 1175 C C . ALA A 1 168 ? 1.424 -17.590 -29.069 1.00 67.75 168 ALA A C 1
ATOM 1177 O O . ALA A 1 168 ? 0.366 -18.205 -29.143 1.00 67.75 168 ALA A O 1
ATOM 1178 N N . GLY A 1 169 ? 2.201 -17.642 -27.978 1.00 75.19 169 GLY A N 1
ATOM 1179 C CA . GLY A 1 169 ? 1.884 -18.384 -26.753 1.00 75.19 169 GLY A CA 1
ATOM 1180 C C . GLY A 1 169 ? 1.194 -17.564 -25.656 1.00 75.19 169 GLY A C 1
ATOM 1181 O O . GLY A 1 169 ? 1.044 -18.071 -24.549 1.00 75.19 169 GLY A O 1
ATOM 1182 N N . GLY A 1 170 ? 0.805 -16.313 -25.929 1.00 73.75 170 GLY A N 1
ATOM 1183 C CA . GLY A 1 170 ? 0.232 -15.390 -24.943 1.00 73.75 170 GLY A CA 1
ATOM 1184 C C . GLY A 1 170 ? 1.135 -14.187 -24.629 1.00 73.75 170 GLY A C 1
ATOM 1185 O O . GLY A 1 170 ? 2.183 -14.007 -25.265 1.00 73.75 170 GLY A O 1
ATOM 1186 N N . PRO A 1 171 ? 0.729 -13.321 -23.679 1.00 81.38 171 PRO A N 1
ATOM 1187 C CA . PRO A 1 171 ? 1.509 -12.147 -23.309 1.00 81.38 171 PRO A CA 1
ATOM 1188 C C . PRO A 1 171 ? 2.832 -12.566 -22.661 1.00 81.38 171 PRO A C 1
ATOM 1190 O O . PRO A 1 171 ? 2.860 -13.302 -21.676 1.00 81.38 171 PRO A O 1
ATOM 1193 N N . ARG A 1 172 ? 3.943 -12.067 -23.201 1.00 83.50 172 ARG A N 1
ATOM 1194 C CA . ARG A 1 172 ? 5.274 -12.215 -22.616 1.00 83.50 172 ARG A CA 1
ATOM 1195 C C . ARG A 1 172 ? 5.662 -10.905 -21.945 1.00 83.50 172 ARG A C 1
ATOM 1197 O O . ARG A 1 172 ? 5.772 -9.872 -22.597 1.00 83.50 172 ARG A O 1
ATOM 1204 N N . TYR A 1 173 ? 5.899 -10.948 -20.640 1.00 85.44 173 TYR A N 1
ATOM 1205 C CA . TYR A 1 173 ? 6.310 -9.776 -19.872 1.00 85.44 173 TYR A CA 1
ATOM 1206 C C . TYR A 1 173 ? 7.822 -9.653 -19.884 1.00 85.44 173 TYR A C 1
ATOM 1208 O O . TYR A 1 173 ? 8.533 -10.547 -19.425 1.00 85.44 173 TYR A O 1
ATOM 1216 N N . VAL A 1 174 ? 8.320 -8.541 -20.403 1.00 84.88 174 VAL A N 1
ATOM 1217 C CA . VAL A 1 174 ? 9.755 -8.303 -20.492 1.00 84.88 174 VAL A CA 1
ATOM 1218 C C . VAL A 1 174 ? 10.107 -7.099 -19.651 1.00 84.88 174 VAL A C 1
ATOM 1220 O O . VAL A 1 174 ? 9.605 -5.995 -19.860 1.00 84.88 174 VAL A O 1
ATOM 1223 N N . ARG A 1 175 ? 11.006 -7.332 -18.701 1.00 87.31 175 ARG A N 1
ATOM 1224 C CA . ARG A 1 175 ? 11.536 -6.302 -17.821 1.00 87.31 175 ARG A CA 1
ATOM 1225 C C . ARG A 1 175 ? 12.830 -5.745 -18.397 1.00 87.31 175 ARG A C 1
ATOM 1227 O O . ARG A 1 175 ? 13.703 -6.500 -18.827 1.00 87.31 175 ARG A O 1
ATOM 1234 N N . ARG A 1 176 ? 12.961 -4.424 -18.380 1.00 88.50 176 ARG A N 1
ATOM 1235 C CA . ARG A 1 176 ? 14.213 -3.712 -18.640 1.00 88.50 176 ARG A CA 1
ATOM 1236 C C . ARG A 1 176 ? 14.412 -2.665 -17.562 1.00 88.50 176 ARG A C 1
ATOM 1238 O O . ARG A 1 176 ? 13.458 -2.001 -17.164 1.00 88.50 176 ARG A O 1
ATOM 1245 N N . SER A 1 177 ? 15.648 -2.518 -17.119 1.00 91.38 177 SER A N 1
ATOM 1246 C CA . SER A 1 177 ? 16.039 -1.493 -16.163 1.00 91.38 177 SER A CA 1
ATOM 1247 C C . SER A 1 177 ? 17.139 -0.652 -16.764 1.00 91.38 177 SER A C 1
ATOM 1249 O O . SER A 1 177 ? 18.006 -1.172 -17.461 1.00 91.38 177 SER A O 1
ATOM 1251 N N . TYR A 1 178 ? 17.100 0.639 -16.469 1.00 91.62 178 TYR A N 1
ATOM 1252 C CA . TYR A 1 178 ? 18.127 1.572 -16.890 1.00 91.62 178 TYR A CA 1
ATOM 1253 C C . TYR A 1 178 ? 19.464 1.201 -16.251 1.00 91.62 178 TYR A C 1
ATOM 1255 O O . TYR A 1 178 ? 19.542 1.241 -15.024 1.00 91.62 178 TYR A O 1
ATOM 1263 N N . LYS A 1 179 ? 20.492 0.835 -17.027 1.00 91.19 179 LYS A N 1
ATOM 1264 C CA . LYS A 1 179 ? 21.842 0.487 -16.518 1.00 91.19 179 LYS A CA 1
ATOM 1265 C C . LYS A 1 179 ? 21.837 -0.396 -15.259 1.00 91.19 179 LYS A C 1
ATOM 1267 O O . LYS A 1 179 ? 22.526 -0.100 -14.281 1.00 91.19 179 LYS A O 1
ATOM 1272 N N . ASP A 1 180 ? 20.980 -1.417 -15.246 1.00 86.50 180 ASP A N 1
ATOM 1273 C CA . ASP A 1 180 ? 20.811 -2.354 -14.124 1.00 86.50 180 ASP A CA 1
ATOM 1274 C C . ASP A 1 180 ? 20.498 -1.682 -12.768 1.00 86.50 180 ASP A C 1
ATOM 1276 O O . ASP A 1 180 ? 20.750 -2.221 -11.691 1.00 86.50 180 ASP A O 1
ATOM 1280 N N . THR A 1 181 ? 19.897 -0.490 -12.792 1.00 91.62 181 THR A N 1
ATOM 1281 C CA . THR A 1 181 ? 19.503 0.257 -11.586 1.00 91.62 181 THR A CA 1
ATOM 1282 C C . THR A 1 181 ? 18.225 -0.270 -10.930 1.00 91.62 181 THR A C 1
ATOM 1284 O O . THR A 1 181 ? 17.807 0.257 -9.901 1.00 91.62 181 THR A O 1
ATOM 1287 N N . GLY A 1 182 ? 17.623 -1.324 -11.488 1.00 91.94 182 GLY A N 1
ATOM 1288 C CA . GLY A 1 182 ? 16.287 -1.798 -11.137 1.00 91.94 182 GLY A CA 1
ATOM 1289 C C . GLY A 1 182 ? 16.097 -2.199 -9.675 1.00 91.94 182 GLY A C 1
ATOM 1290 O O . GLY A 1 182 ? 15.009 -2.003 -9.145 1.00 91.94 182 GLY A O 1
ATOM 1291 N N . ASP A 1 183 ? 17.150 -2.707 -9.027 1.00 94.44 183 ASP A N 1
ATOM 1292 C CA . ASP A 1 183 ? 17.125 -3.200 -7.637 1.00 94.44 183 ASP A CA 1
ATOM 1293 C C . ASP A 1 183 ? 17.690 -2.200 -6.620 1.00 94.44 183 ASP A C 1
ATOM 1295 O O . ASP A 1 183 ? 17.857 -2.507 -5.436 1.00 94.44 183 ASP A O 1
ATOM 1299 N N . ARG A 1 184 ? 18.025 -0.992 -7.072 1.00 93.19 184 ARG A N 1
ATOM 1300 C CA . ARG A 1 184 ? 18.511 0.074 -6.200 1.00 93.19 184 ARG A CA 1
ATOM 1301 C C . ARG A 1 184 ? 17.388 0.569 -5.290 1.00 93.19 184 ARG A C 1
ATOM 1303 O O . ARG A 1 184 ? 16.245 0.699 -5.712 1.00 93.19 184 ARG A O 1
ATOM 1310 N N . VAL A 1 185 ? 17.758 0.908 -4.060 1.00 92.69 185 VAL A N 1
ATOM 1311 C CA . VAL A 1 185 ? 16.860 1.402 -2.996 1.00 92.69 185 VAL A CA 1
ATOM 1312 C C . VAL A 1 185 ? 17.342 2.731 -2.408 1.00 92.69 185 VAL A C 1
ATOM 1314 O O . VAL A 1 185 ? 16.942 3.140 -1.320 1.00 92.69 185 VAL A O 1
ATOM 1317 N N . ASP A 1 186 ? 18.253 3.408 -3.108 1.00 90.12 186 ASP A N 1
ATOM 1318 C CA . ASP A 1 186 ? 18.883 4.657 -2.680 1.00 90.12 186 ASP A CA 1
ATOM 1319 C C . ASP A 1 186 ? 18.155 5.910 -3.198 1.00 90.12 186 ASP A C 1
ATOM 1321 O O . ASP A 1 186 ? 18.781 6.949 -3.443 1.00 90.12 186 ASP A O 1
ATOM 1325 N N . PHE A 1 187 ? 16.826 5.812 -3.322 1.00 88.38 187 PHE A N 1
ATOM 1326 C CA . PHE A 1 187 ? 15.910 6.901 -3.660 1.00 88.38 187 PHE A CA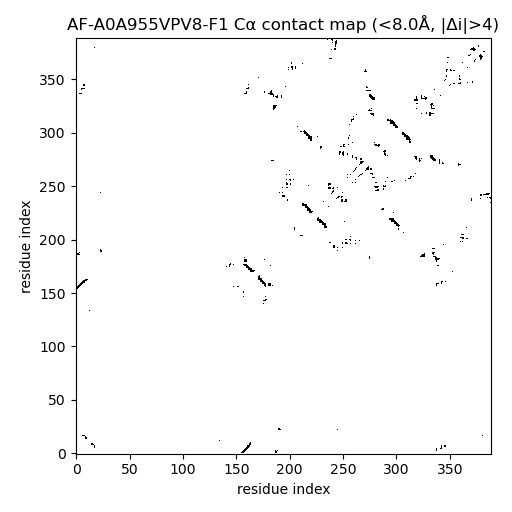 1
ATOM 1327 C C . PHE A 1 187 ? 14.684 6.915 -2.733 1.00 88.38 187 PHE A C 1
ATOM 1329 O O . PHE A 1 187 ? 14.349 5.921 -2.091 1.00 88.38 187 PHE A O 1
ATOM 1336 N N . TRP A 1 188 ? 14.016 8.068 -2.653 1.00 86.19 188 TRP A N 1
ATOM 1337 C CA . TRP A 1 188 ? 12.763 8.218 -1.915 1.00 86.19 188 TRP A CA 1
ATOM 1338 C C . TRP A 1 188 ? 11.583 7.977 -2.870 1.00 86.19 188 TRP A C 1
ATOM 1340 O O . TRP A 1 188 ? 11.409 8.772 -3.793 1.00 86.19 188 TRP A O 1
ATOM 1350 N N . PRO A 1 189 ? 10.757 6.932 -2.676 1.00 87.44 189 PRO A N 1
ATOM 1351 C CA . PRO A 1 189 ? 9.645 6.616 -3.584 1.00 87.44 189 PRO A CA 1
ATOM 1352 C C . PRO A 1 189 ? 8.460 7.588 -3.461 1.00 87.44 189 PRO A C 1
ATOM 1354 O O . PRO A 1 189 ? 7.504 7.505 -4.238 1.00 87.44 189 PRO A O 1
ATOM 1357 N N . ALA A 1 190 ? 8.526 8.505 -2.487 1.00 90.31 190 ALA A N 1
ATOM 1358 C CA . ALA A 1 190 ? 7.470 9.450 -2.159 1.00 90.31 190 ALA A CA 1
ATOM 1359 C C . ALA A 1 190 ? 6.110 8.749 -2.011 1.00 90.31 190 ALA A C 1
ATOM 1361 O O . ALA A 1 190 ? 6.023 7.600 -1.576 1.00 90.31 190 ALA A O 1
ATOM 1362 N N . SER A 1 191 ? 5.038 9.449 -2.360 1.00 94.62 191 SER A N 1
ATOM 1363 C CA . SER A 1 191 ? 3.671 8.960 -2.222 1.00 94.62 191 SER A CA 1
ATOM 1364 C C . SER A 1 191 ? 3.306 7.809 -3.165 1.00 94.62 191 SER A C 1
ATOM 1366 O O . SER A 1 191 ? 2.264 7.193 -2.966 1.00 94.62 191 SER A O 1
ATOM 1368 N N . THR A 1 192 ? 4.158 7.441 -4.127 1.00 93.62 192 THR A N 1
ATOM 1369 C CA . THR A 1 192 ? 3.906 6.260 -4.969 1.00 93.62 192 THR A CA 1
ATOM 1370 C C . THR A 1 192 ? 3.833 4.985 -4.137 1.00 93.62 192 THR A C 1
ATOM 1372 O O . THR A 1 192 ? 3.135 4.054 -4.505 1.00 93.62 192 THR A O 1
ATOM 1375 N N . ILE A 1 193 ? 4.499 4.939 -2.980 1.00 95.31 193 ILE A N 1
ATOM 1376 C CA . ILE A 1 193 ? 4.528 3.749 -2.128 1.00 95.31 193 ILE A CA 1
ATOM 1377 C C . ILE A 1 193 ? 3.179 3.432 -1.455 1.00 95.31 193 ILE A C 1
ATOM 1379 O O . ILE A 1 193 ? 2.962 2.315 -0.989 1.00 95.31 193 ILE A O 1
ATOM 1383 N N . LYS A 1 194 ? 2.251 4.399 -1.429 1.00 97.81 194 LYS A N 1
ATOM 1384 C CA . LYS A 1 194 ? 0.934 4.267 -0.787 1.00 97.81 194 LYS A CA 1
ATOM 1385 C C . LYS A 1 194 ? 0.073 3.172 -1.414 1.00 97.81 194 LYS A C 1
ATOM 1387 O O . LYS A 1 194 ? -0.724 2.544 -0.721 1.00 97.81 194 LYS A O 1
ATOM 1392 N N . VAL A 1 195 ? 0.281 2.906 -2.705 1.00 97.38 195 VAL A N 1
ATOM 1393 C CA . VAL A 1 195 ? -0.428 1.865 -3.465 1.00 97.38 195 VAL A CA 1
ATOM 1394 C C . VAL A 1 195 ? -0.244 0.470 -2.867 1.00 97.38 195 VAL A C 1
ATOM 1396 O O . VAL A 1 195 ? -1.140 -0.366 -2.961 1.00 97.38 195 VAL A O 1
ATOM 1399 N N . TYR A 1 196 ? 0.878 0.218 -2.191 1.00 98.19 196 TYR A N 1
ATOM 1400 C CA . TYR A 1 196 ? 1.127 -1.071 -1.556 1.00 98.19 196 TYR A CA 1
ATOM 1401 C C . TYR A 1 196 ? 0.189 -1.337 -0.379 1.00 98.19 196 TYR A C 1
ATOM 1403 O O . TYR A 1 196 ? -0.299 -2.457 -0.234 1.00 98.19 196 TYR A O 1
ATOM 1411 N N . SER A 1 197 ? -0.099 -0.316 0.435 1.00 98.44 197 SER A N 1
ATOM 1412 C CA . SER A 1 197 ? -1.051 -0.438 1.546 1.00 98.44 197 SER A CA 1
ATOM 1413 C C . SER A 1 197 ? -2.485 -0.609 1.047 1.00 98.44 197 SER A C 1
ATOM 1415 O O . SER A 1 197 ? -3.278 -1.272 1.712 1.00 98.44 197 SER A O 1
ATOM 1417 N N . ILE A 1 198 ? -2.819 -0.065 -0.132 1.00 98.62 198 ILE A N 1
ATOM 1418 C CA . ILE A 1 198 ? -4.125 -0.286 -0.767 1.00 98.62 198 ILE A CA 1
ATOM 1419 C C . ILE A 1 198 ? -4.308 -1.772 -1.082 1.00 98.62 198 ILE A C 1
ATOM 1421 O O . ILE A 1 198 ? -5.261 -2.377 -0.605 1.00 98.62 198 ILE A O 1
ATOM 1425 N N . VAL A 1 199 ? -3.391 -2.395 -1.827 1.00 98.38 199 VAL A N 1
ATOM 1426 C CA . VAL A 1 199 ? -3.554 -3.807 -2.222 1.00 98.38 199 VAL A CA 1
ATOM 1427 C C . VAL A 1 199 ? -3.483 -4.750 -1.024 1.00 98.38 199 VAL A C 1
ATOM 1429 O O . VAL A 1 199 ? -4.280 -5.682 -0.945 1.00 98.38 199 VAL A O 1
ATOM 1432 N N . ALA A 1 200 ? -2.599 -4.488 -0.061 1.00 98.38 200 ALA A N 1
ATOM 1433 C CA . ALA A 1 200 ? -2.569 -5.259 1.179 1.00 98.38 200 ALA A CA 1
ATOM 1434 C C . ALA A 1 200 ? -3.888 -5.133 1.967 1.00 98.38 200 ALA A C 1
ATOM 1436 O O . ALA A 1 200 ? -4.374 -6.119 2.517 1.00 98.38 200 ALA A O 1
ATOM 1437 N N . THR A 1 201 ? -4.517 -3.951 1.960 1.00 98.75 201 THR A N 1
ATOM 1438 C CA . THR A 1 201 ? -5.868 -3.763 2.510 1.00 98.75 201 THR A CA 1
ATOM 1439 C C . THR A 1 201 ? -6.891 -4.603 1.748 1.00 98.75 201 THR A C 1
ATOM 1441 O O . THR A 1 201 ? -7.646 -5.331 2.381 1.00 98.75 201 THR A O 1
ATOM 1444 N N . LEU A 1 202 ? -6.898 -4.573 0.409 1.00 98.69 202 LEU A N 1
ATOM 1445 C CA . LEU A 1 202 ? -7.825 -5.378 -0.404 1.00 98.69 202 LEU A CA 1
ATOM 1446 C C . LEU A 1 202 ? -7.710 -6.880 -0.111 1.00 98.69 202 LEU A C 1
ATOM 1448 O O . LEU A 1 202 ? -8.722 -7.580 -0.054 1.00 98.69 202 LEU A O 1
ATOM 1452 N N . GLN A 1 203 ? -6.487 -7.369 0.095 1.00 97.88 203 GLN A N 1
ATOM 1453 C CA . GLN A 1 203 ? -6.242 -8.760 0.464 1.00 97.88 203 GLN A CA 1
ATOM 1454 C C . GLN A 1 203 ? -6.837 -9.073 1.845 1.00 97.88 203 GLN A C 1
ATOM 1456 O O . GLN A 1 203 ? -7.590 -10.034 1.984 1.00 97.88 203 GLN A O 1
ATOM 1461 N N . LEU A 1 204 ? -6.605 -8.218 2.847 1.00 98.12 204 LEU A N 1
ATOM 1462 C CA . LEU A 1 204 ? -7.198 -8.403 4.175 1.00 98.12 204 LEU A CA 1
ATOM 1463 C C . LEU A 1 204 ? -8.731 -8.335 4.161 1.00 98.12 204 LEU A C 1
ATOM 1465 O O . LEU A 1 204 ? -9.375 -9.120 4.850 1.00 98.12 204 LEU A O 1
ATOM 1469 N N . LEU A 1 205 ? -9.339 -7.447 3.370 1.00 98.56 205 LEU A N 1
ATOM 1470 C CA . LEU A 1 205 ? -10.802 -7.378 3.250 1.00 98.56 205 LEU A CA 1
ATOM 1471 C C . LEU A 1 205 ? -11.388 -8.661 2.652 1.00 98.56 205 LEU A C 1
ATOM 1473 O O . LEU A 1 205 ? -12.445 -9.118 3.092 1.00 98.56 205 LEU A O 1
ATOM 1477 N N . LYS A 1 206 ? -10.688 -9.269 1.683 1.00 98.19 206 LYS A N 1
ATOM 1478 C CA . LYS A 1 206 ? -11.038 -10.595 1.164 1.00 98.19 206 LYS A CA 1
ATOM 1479 C C . LYS A 1 206 ? -10.936 -11.655 2.260 1.00 98.19 206 LYS A C 1
ATOM 1481 O O . LYS A 1 206 ? -11.890 -12.406 2.440 1.00 98.19 206 LYS A O 1
ATOM 1486 N N . GLU A 1 207 ? -9.813 -11.716 2.974 1.00 97.69 207 GLU A N 1
ATOM 1487 C CA . GLU A 1 207 ? -9.574 -12.691 4.049 1.00 97.69 207 GLU A CA 1
ATOM 1488 C C . GLU A 1 207 ? -10.623 -12.581 5.169 1.00 97.69 207 GLU A C 1
ATOM 1490 O O . GLU A 1 207 ? -11.098 -13.590 5.685 1.00 97.69 207 GLU A O 1
ATOM 1495 N N . MET A 1 208 ? -11.031 -11.355 5.506 1.00 97.75 208 MET A N 1
ATOM 1496 C CA . MET A 1 208 ? -12.070 -11.056 6.496 1.00 97.75 208 MET A CA 1
ATOM 1497 C C . MET A 1 208 ? -13.497 -11.214 5.948 1.00 97.75 208 MET A C 1
ATOM 1499 O O . MET A 1 208 ? -14.451 -11.163 6.719 1.00 97.75 208 MET A O 1
ATOM 1503 N N . ASN A 1 209 ? -13.654 -11.414 4.636 1.00 98.00 209 ASN A N 1
ATOM 1504 C CA . ASN A 1 209 ? -14.934 -11.495 3.934 1.00 98.00 209 ASN A CA 1
ATOM 1505 C C . ASN A 1 209 ? -15.869 -10.291 4.199 1.00 98.00 209 ASN A C 1
ATOM 1507 O O . ASN A 1 209 ? -17.065 -10.465 4.419 1.00 98.00 209 ASN A O 1
ATOM 1511 N N . VAL A 1 210 ? -15.323 -9.070 4.163 1.00 98.31 210 VAL A N 1
ATOM 1512 C CA . VAL A 1 210 ? -16.062 -7.803 4.374 1.00 98.31 210 VAL A CA 1
ATOM 1513 C C . VAL A 1 210 ? -15.935 -6.883 3.168 1.00 98.31 210 VAL A C 1
ATOM 1515 O O . VAL A 1 210 ? -14.914 -6.912 2.491 1.00 98.31 210 VAL A O 1
ATOM 1518 N N . SER A 1 211 ? -16.954 -6.097 2.843 1.00 98.06 211 SER A N 1
ATOM 1519 C CA . SER A 1 211 ? -17.000 -5.234 1.656 1.00 98.06 211 SER A CA 1
ATOM 1520 C C . SER A 1 211 ? -16.059 -4.015 1.739 1.00 98.06 211 SER A C 1
ATOM 1522 O O . SER A 1 211 ? -15.530 -3.679 2.797 1.00 98.06 211 SER A O 1
ATOM 1524 N N . LEU A 1 212 ? -15.855 -3.320 0.613 1.00 98.12 212 LEU A N 1
ATOM 1525 C CA . LEU A 1 212 ? -15.181 -2.010 0.596 1.00 98.12 212 LEU A CA 1
ATOM 1526 C C . LEU A 1 212 ? -15.973 -0.920 1.336 1.00 98.12 212 LEU A C 1
ATOM 1528 O O . LEU A 1 212 ? -15.391 0.073 1.770 1.00 98.12 212 LEU A O 1
ATOM 1532 N N . ASP A 1 213 ? -17.285 -1.101 1.474 1.00 98.19 213 ASP A N 1
ATOM 1533 C CA . ASP A 1 213 ? -18.178 -0.173 2.174 1.00 98.19 213 ASP A CA 1
ATOM 1534 C C . ASP A 1 213 ? -18.194 -0.402 3.687 1.00 98.19 213 ASP A C 1
ATOM 1536 O O . ASP A 1 213 ? -18.795 0.378 4.423 1.00 98.19 213 ASP A O 1
ATOM 1540 N N . ALA A 1 214 ? -17.484 -1.429 4.163 1.00 98.62 214 ALA A N 1
ATOM 1541 C CA . ALA A 1 214 ? -17.264 -1.634 5.580 1.00 98.62 214 ALA A CA 1
ATOM 1542 C C . ALA A 1 214 ? -16.557 -0.418 6.203 1.00 98.62 214 ALA A C 1
ATOM 1544 O O . ALA A 1 214 ? -15.610 0.149 5.640 1.00 98.62 214 ALA A O 1
ATOM 1545 N N . THR A 1 215 ? -17.004 -0.045 7.398 1.00 98.81 215 THR A N 1
ATOM 1546 C CA . THR A 1 215 ? -16.421 1.041 8.188 1.00 98.81 215 THR A CA 1
ATOM 1547 C C . THR A 1 215 ? -15.350 0.479 9.106 1.00 98.81 215 THR A C 1
ATOM 1549 O O . THR A 1 215 ? -15.615 -0.444 9.876 1.00 98.81 215 THR A O 1
ATOM 1552 N N . ALA A 1 216 ? -14.154 1.059 9.057 1.00 98.81 216 ALA A N 1
ATOM 1553 C CA . ALA A 1 216 ? -13.090 0.813 10.016 1.00 98.81 216 ALA A CA 1
ATOM 1554 C C . ALA A 1 216 ? -13.082 1.919 11.073 1.00 98.81 216 ALA A C 1
ATOM 1556 O O . ALA A 1 216 ? -12.878 3.088 10.744 1.00 98.81 216 ALA A O 1
ATOM 1557 N N . THR A 1 217 ? -13.262 1.541 12.335 1.00 98.88 217 THR A N 1
ATOM 1558 C CA . THR A 1 217 ? -13.078 2.415 13.494 1.00 98.88 217 THR A CA 1
ATOM 1559 C C . THR A 1 217 ? -11.732 2.119 14.136 1.00 98.88 217 THR A C 1
ATOM 1561 O O . THR A 1 217 ? -11.473 1.004 14.600 1.00 98.88 217 THR A O 1
ATOM 1564 N N . PHE A 1 218 ? -10.861 3.120 14.138 1.00 98.81 218 PHE A N 1
ATOM 1565 C CA . PHE A 1 218 ? -9.494 3.035 14.623 1.00 98.81 218 PHE A CA 1
ATOM 1566 C C . PHE A 1 218 ? -9.410 3.457 16.082 1.00 98.81 218 PHE A C 1
ATOM 1568 O O . PHE A 1 218 ? -9.972 4.471 16.489 1.00 98.81 218 PHE A O 1
ATOM 1575 N N . TYR A 1 219 ? -8.654 2.681 16.848 1.00 98.69 219 TYR A N 1
ATOM 1576 C CA . TYR A 1 219 ? -8.333 2.943 18.236 1.00 98.69 219 TYR A CA 1
ATOM 1577 C C . TYR A 1 219 ? -6.831 2.790 18.462 1.00 98.69 219 TYR A C 1
ATOM 1579 O O . TYR A 1 219 ? -6.182 1.907 17.885 1.00 98.69 219 TYR A O 1
ATOM 1587 N N . HIS A 1 220 ? -6.301 3.564 19.403 1.00 97.94 220 HIS A N 1
ATOM 1588 C CA . HIS A 1 220 ? -4.970 3.349 19.958 1.00 97.94 220 HIS A CA 1
ATOM 1589 C C . HIS A 1 220 ? -5.043 3.069 21.460 1.00 97.94 220 HIS A C 1
ATOM 1591 O O . HIS A 1 220 ? -6.001 3.424 22.159 1.00 97.94 220 HIS A O 1
ATOM 1597 N N . LYS A 1 221 ? -4.023 2.381 21.971 1.00 97.75 221 LYS A N 1
ATOM 1598 C CA . LYS A 1 221 ? -3.901 2.103 23.400 1.00 97.75 221 LYS A CA 1
ATOM 1599 C C . LYS A 1 221 ? -3.338 3.322 24.133 1.00 97.75 221 LYS A C 1
ATOM 1601 O O . LYS A 1 221 ? -2.232 3.757 23.835 1.00 97.75 221 LYS A O 1
ATOM 1606 N N . SER A 1 222 ? -4.060 3.822 25.134 1.00 96.62 222 SER A N 1
ATOM 1607 C CA . SER A 1 222 ? -3.597 4.874 26.047 1.00 96.62 222 SER A CA 1
ATOM 1608 C C . SER A 1 222 ? -3.716 4.387 27.492 1.00 96.62 222 SER A C 1
ATOM 1610 O O . SER A 1 222 ? -4.810 4.231 28.043 1.00 96.62 222 SER A O 1
ATOM 1612 N N . GLY A 1 223 ? -2.573 4.045 28.094 1.00 94.88 223 GLY A N 1
ATOM 1613 C CA . GLY A 1 223 ? -2.530 3.356 29.384 1.00 94.88 223 GLY A CA 1
ATOM 1614 C C . GLY A 1 223 ? -3.301 2.030 29.344 1.00 94.88 223 GLY A C 1
ATOM 1615 O O . GLY A 1 223 ? -3.032 1.159 28.516 1.00 94.88 223 GLY A O 1
ATOM 1616 N N . ALA A 1 224 ? -4.279 1.869 30.238 1.00 95.12 224 ALA A N 1
ATOM 1617 C CA . ALA A 1 224 ? -5.142 0.686 30.270 1.00 95.12 224 ALA A CA 1
ATOM 1618 C C . ALA A 1 224 ? -6.331 0.764 29.291 1.00 95.12 224 ALA A C 1
ATOM 1620 O O . ALA A 1 224 ? -6.947 -0.265 28.998 1.00 95.12 224 ALA A O 1
ATOM 1621 N N . SER A 1 225 ? -6.630 1.938 28.736 1.00 97.50 225 SER A N 1
ATOM 1622 C CA . SER A 1 225 ? -7.835 2.191 27.943 1.00 97.50 225 SER A CA 1
ATOM 1623 C C . SER A 1 225 ? -7.554 2.184 26.443 1.00 97.50 225 SER A C 1
ATOM 1625 O O . SER A 1 225 ? -6.435 2.432 25.997 1.00 97.50 225 SER A O 1
ATOM 1627 N N . TRP A 1 226 ? -8.583 1.874 25.661 1.00 98.25 226 TRP A N 1
ATOM 1628 C CA . TRP A 1 226 ? -8.591 2.108 24.220 1.00 98.25 226 TRP A CA 1
ATOM 1629 C C . TRP A 1 226 ? -9.268 3.449 23.955 1.00 98.25 226 TRP A C 1
ATOM 1631 O O . TRP A 1 226 ? -10.359 3.680 24.472 1.00 98.25 226 TRP A O 1
ATOM 1641 N N . VAL A 1 227 ? -8.623 4.311 23.176 1.00 98.19 227 VAL A N 1
ATOM 1642 C CA . VAL A 1 227 ? -9.149 5.624 22.781 1.00 98.19 227 VAL A CA 1
ATOM 1643 C C . VAL A 1 227 ? -9.544 5.548 21.317 1.00 98.19 227 VAL A C 1
ATOM 1645 O O . VAL A 1 227 ? -8.765 5.044 20.512 1.00 98.19 227 VAL A O 1
ATOM 1648 N N . GLU A 1 228 ? -10.766 5.972 20.997 1.00 98.31 228 GLU A N 1
ATOM 1649 C CA . GLU A 1 228 ? -11.236 6.063 19.614 1.00 98.31 228 GLU A CA 1
ATOM 1650 C C . GLU A 1 228 ? -10.579 7.251 18.923 1.00 98.31 228 GLU A C 1
ATOM 1652 O O . GLU A 1 228 ? -10.551 8.347 19.479 1.00 98.31 228 GLU A O 1
ATOM 1657 N N . ASP A 1 229 ? -10.061 7.023 17.723 1.00 98.25 229 ASP A N 1
ATOM 1658 C CA . ASP A 1 229 ? -9.432 8.056 16.913 1.00 98.25 229 ASP A CA 1
ATOM 1659 C C . ASP A 1 229 ? -10.376 8.550 15.817 1.00 98.25 229 ASP A C 1
ATOM 1661 O O . ASP A 1 229 ? -10.699 9.733 15.750 1.00 98.25 229 ASP A O 1
ATOM 1665 N N . ILE A 1 230 ? -10.787 7.647 14.923 1.00 98.56 230 ILE A N 1
ATOM 1666 C CA . ILE A 1 230 ? -11.570 7.988 13.732 1.00 98.56 230 ILE A CA 1
ATOM 1667 C C . ILE A 1 230 ? -12.281 6.759 13.162 1.00 98.56 230 ILE A C 1
ATOM 1669 O O . ILE A 1 230 ? -11.777 5.640 13.262 1.00 98.56 230 ILE A O 1
ATOM 1673 N N . SER A 1 231 ? -13.427 6.982 12.515 1.00 98.50 231 SER A N 1
ATOM 1674 C CA . SER A 1 231 ? -14.141 5.990 11.707 1.00 98.50 231 SER A CA 1
ATOM 1675 C C . SER A 1 231 ? -14.186 6.421 10.242 1.00 98.50 231 SER A C 1
ATOM 1677 O O . SER A 1 231 ? -14.558 7.557 9.958 1.00 98.50 231 SER A O 1
ATOM 1679 N N . LYS A 1 232 ? -13.837 5.530 9.307 1.00 98.44 232 LYS A N 1
ATOM 1680 C CA . LYS A 1 232 ? -13.932 5.795 7.858 1.00 98.44 232 LYS A CA 1
ATOM 1681 C C . LYS A 1 232 ? -14.140 4.499 7.070 1.00 98.44 232 LYS A C 1
ATOM 1683 O O . LYS A 1 232 ? -13.700 3.433 7.501 1.00 98.44 232 LYS A O 1
ATOM 1688 N N . THR A 1 233 ? -14.806 4.570 5.917 1.00 98.62 233 THR A N 1
ATOM 1689 C CA . THR A 1 233 ? -14.968 3.403 5.033 1.00 98.62 233 THR A CA 1
ATOM 1690 C C . THR A 1 233 ? -13.675 3.093 4.284 1.00 98.62 233 THR A C 1
ATOM 1692 O O . THR A 1 233 ? -12.906 3.998 3.938 1.00 98.62 233 THR A O 1
ATOM 1695 N N . PHE A 1 234 ? -13.431 1.815 3.982 1.00 98.69 234 PHE A N 1
ATOM 1696 C CA . PHE A 1 234 ? -12.270 1.433 3.170 1.00 98.69 234 PHE A CA 1
ATOM 1697 C C . PHE A 1 234 ? -12.325 2.041 1.772 1.00 98.69 234 PHE A C 1
ATOM 1699 O O . PHE A 1 234 ? -11.299 2.495 1.267 1.00 98.69 234 PHE A O 1
ATOM 1706 N N . ARG A 1 235 ? -13.521 2.116 1.177 1.00 97.88 235 ARG A N 1
ATOM 1707 C CA . ARG A 1 235 ? -13.743 2.765 -0.115 1.00 97.88 235 ARG A CA 1
ATOM 1708 C C . ARG A 1 235 ? -13.243 4.208 -0.109 1.00 97.88 235 ARG A C 1
ATOM 1710 O O . ARG A 1 235 ? -12.483 4.575 -1.002 1.00 97.88 235 ARG A O 1
ATOM 1717 N N . ALA A 1 236 ? -13.616 5.004 0.894 1.00 97.31 236 ALA A N 1
ATOM 1718 C CA . ALA A 1 236 ? -13.186 6.397 0.990 1.00 97.31 236 ALA A CA 1
ATOM 1719 C C . ALA A 1 236 ? -11.670 6.508 1.215 1.00 97.31 236 ALA A C 1
ATOM 1721 O O . ALA A 1 236 ? -11.000 7.238 0.489 1.00 97.31 236 ALA A O 1
ATOM 1722 N N . MET A 1 237 ? -11.106 5.720 2.141 1.00 98.44 237 MET A N 1
ATOM 1723 C CA . MET A 1 237 ? -9.658 5.727 2.393 1.00 98.44 237 MET A CA 1
ATOM 1724 C C . MET A 1 237 ? -8.842 5.364 1.141 1.00 98.44 237 MET A C 1
ATOM 1726 O O . MET A 1 237 ? -7.856 6.029 0.824 1.00 98.44 237 MET A O 1
ATOM 1730 N N . ILE A 1 238 ? -9.242 4.323 0.403 1.00 98.31 238 ILE A N 1
ATOM 1731 C CA . ILE A 1 238 ? -8.558 3.895 -0.828 1.00 98.31 238 ILE A CA 1
ATOM 1732 C C . ILE A 1 238 ? -8.709 4.944 -1.930 1.00 98.31 238 ILE A C 1
ATOM 1734 O O . ILE A 1 238 ? -7.731 5.238 -2.625 1.00 98.31 238 ILE A O 1
ATOM 1738 N N . TYR A 1 239 ? -9.907 5.517 -2.077 1.00 96.75 239 TYR A N 1
ATOM 1739 C CA . TYR A 1 239 ? -10.174 6.572 -3.048 1.00 96.75 239 TYR A CA 1
ATOM 1740 C C . TYR A 1 239 ? -9.269 7.781 -2.799 1.00 96.75 239 TYR A C 1
ATOM 1742 O O . TYR A 1 239 ? -8.453 8.101 -3.659 1.00 96.75 239 TYR A O 1
ATOM 1750 N N . ASP A 1 240 ? -9.315 8.377 -1.606 1.00 96.44 240 ASP A N 1
ATOM 1751 C CA . ASP A 1 240 ? -8.553 9.587 -1.273 1.00 96.44 240 ASP A CA 1
ATOM 1752 C C . ASP A 1 240 ? -7.034 9.334 -1.268 1.00 96.44 240 ASP A C 1
ATOM 1754 O O . ASP A 1 240 ? -6.236 10.182 -1.680 1.00 96.44 240 ASP A O 1
ATOM 1758 N N . THR A 1 241 ? -6.596 8.134 -0.871 1.00 97.31 241 THR A N 1
ATOM 1759 C CA . THR A 1 241 ? -5.185 7.736 -1.001 1.00 97.31 241 THR A CA 1
ATOM 1760 C C . THR A 1 241 ? -4.743 7.715 -2.466 1.00 97.31 241 THR A C 1
ATOM 1762 O O . THR A 1 241 ? -3.614 8.103 -2.769 1.00 97.31 241 THR A O 1
ATOM 1765 N N . THR A 1 242 ? -5.617 7.281 -3.376 1.00 95.62 242 THR A N 1
ATOM 1766 C CA . THR A 1 242 ? -5.303 7.140 -4.803 1.00 95.62 242 THR A CA 1
ATOM 1767 C C . THR A 1 242 ? -5.398 8.467 -5.552 1.00 95.62 242 THR A C 1
ATOM 1769 O O . THR A 1 242 ? -4.458 8.840 -6.251 1.00 95.62 242 THR A O 1
ATOM 1772 N N . THR A 1 243 ? -6.512 9.184 -5.409 1.00 94.06 243 THR A N 1
ATOM 1773 C CA . THR A 1 243 ? -6.852 10.366 -6.221 1.00 94.06 243 THR A CA 1
ATOM 1774 C C . THR A 1 243 ? -6.255 11.651 -5.657 1.00 94.06 243 THR A C 1
ATOM 1776 O O . THR A 1 243 ? -5.831 12.530 -6.408 1.00 94.06 243 THR A O 1
ATOM 1779 N N . CYS A 1 244 ? -6.171 11.745 -4.331 1.00 93.94 244 CYS A N 1
ATOM 1780 C CA . CYS A 1 244 ? -5.671 12.918 -3.625 1.00 93.94 244 CYS A CA 1
ATOM 1781 C C . CYS A 1 244 ? -4.273 12.720 -3.049 1.00 93.94 244 CYS A C 1
ATOM 1783 O O . CYS A 1 244 ? -3.702 13.669 -2.517 1.00 93.94 244 CYS A O 1
ATOM 1785 N N . SER A 1 245 ? -3.701 11.511 -3.136 1.00 95.50 245 SER A N 1
ATOM 1786 C CA . SER A 1 245 ? -2.454 11.197 -2.438 1.00 95.50 245 SER A CA 1
ATOM 1787 C C . SER A 1 245 ? -2.566 11.568 -0.952 1.00 95.50 245 SER A C 1
ATOM 1789 O O . SER A 1 245 ? -1.629 12.121 -0.375 1.00 95.50 245 SER A O 1
ATOM 1791 N N . SER A 1 246 ? -3.709 11.284 -0.320 1.00 97.38 246 SER A N 1
ATOM 1792 C CA . SER A 1 246 ? -3.955 11.600 1.094 1.00 97.38 246 SER A CA 1
ATOM 1793 C C . SER A 1 246 ? -2.905 10.934 1.993 1.00 97.38 246 SER A C 1
ATOM 1795 O O . SER A 1 246 ? -2.553 9.761 1.810 1.00 97.38 246 SER A O 1
ATOM 1797 N N . ASN A 1 247 ? -2.289 11.697 2.899 1.00 97.81 247 ASN A N 1
ATOM 1798 C CA . ASN A 1 247 ? -1.305 11.170 3.856 1.00 97.81 247 ASN A CA 1
ATOM 1799 C C . ASN A 1 247 ? -2.012 10.536 5.053 1.00 97.81 247 ASN A C 1
ATOM 1801 O O . ASN A 1 247 ? -1.545 9.521 5.577 1.00 97.81 247 ASN A O 1
ATOM 1805 N N . GLU A 1 248 ? -3.131 11.133 5.446 1.00 98.38 248 GLU A N 1
ATOM 1806 C CA . GLU A 1 248 ? -4.061 10.692 6.471 1.00 98.38 248 GLU A CA 1
ATOM 1807 C C . GLU A 1 248 ? -4.570 9.288 6.146 1.00 98.38 248 GLU A C 1
ATOM 1809 O O . GLU A 1 248 ? -4.310 8.346 6.896 1.00 98.38 248 GLU A O 1
ATOM 1814 N N . ASP A 1 249 ? -5.187 9.118 4.975 1.00 98.44 249 ASP A N 1
ATOM 1815 C CA . ASP A 1 249 ? -5.814 7.855 4.580 1.00 98.44 249 ASP A CA 1
ATOM 1816 C C . ASP A 1 249 ? -4.790 6.752 4.333 1.00 98.44 249 ASP A C 1
ATOM 1818 O O . ASP A 1 249 ? -4.978 5.624 4.780 1.00 98.44 249 ASP A O 1
ATOM 1822 N N . TYR A 1 250 ? -3.644 7.077 3.728 1.00 98.50 250 TYR A N 1
ATOM 1823 C CA . TYR A 1 250 ? -2.532 6.131 3.643 1.00 98.50 250 TYR A CA 1
ATOM 1824 C C . TYR A 1 250 ? -2.093 5.650 5.031 1.00 98.50 250 TYR A C 1
ATOM 1826 O O . TYR A 1 250 ? -1.823 4.461 5.220 1.00 98.50 250 TYR A O 1
ATOM 1834 N N . THR A 1 251 ? -2.008 6.564 6.002 1.00 98.44 251 THR A N 1
ATOM 1835 C CA . THR A 1 251 ? -1.604 6.210 7.364 1.00 98.44 251 THR A CA 1
ATOM 1836 C C . THR A 1 251 ? -2.649 5.300 8.009 1.00 98.44 251 THR A C 1
ATOM 1838 O O . THR A 1 251 ? -2.262 4.311 8.627 1.00 98.44 251 THR A O 1
ATOM 1841 N N . LEU A 1 252 ? -3.946 5.545 7.800 1.00 98.75 252 LEU A N 1
ATOM 1842 C CA . LEU A 1 252 ? -5.017 4.656 8.265 1.00 98.75 252 LEU A CA 1
ATOM 1843 C C . LEU A 1 252 ? -4.984 3.278 7.589 1.00 98.75 252 LEU A C 1
ATOM 1845 O O . LEU A 1 252 ? -5.075 2.267 8.280 1.00 98.75 252 LEU A O 1
ATOM 1849 N N . LEU A 1 253 ? -4.769 3.201 6.272 1.00 98.81 253 LEU A N 1
ATOM 1850 C CA . LEU A 1 253 ? -4.610 1.922 5.566 1.00 98.81 253 LEU A CA 1
ATOM 1851 C C . LEU A 1 253 ? -3.404 1.138 6.105 1.00 98.81 253 LEU A C 1
ATOM 1853 O O . LEU A 1 253 ? -3.500 -0.059 6.369 1.00 98.81 253 LEU A O 1
ATOM 1857 N N . LEU A 1 254 ? -2.278 1.815 6.357 1.00 98.44 254 LEU A N 1
ATOM 1858 C CA . LEU A 1 254 ? -1.110 1.188 6.978 1.00 98.44 254 LEU A CA 1
ATOM 1859 C C . LEU A 1 254 ? -1.392 0.747 8.425 1.00 98.44 254 LEU A C 1
ATOM 1861 O O . LEU A 1 254 ? -0.922 -0.316 8.829 1.00 98.44 254 LEU A O 1
ATOM 1865 N N . ARG A 1 255 ? -2.170 1.520 9.199 1.00 98.31 255 ARG A N 1
ATOM 1866 C CA . ARG A 1 255 ? -2.641 1.126 10.539 1.00 98.31 255 ARG A CA 1
ATOM 1867 C C . ARG A 1 255 ? -3.569 -0.074 10.479 1.00 98.31 255 ARG A C 1
ATOM 1869 O O . ARG A 1 255 ? -3.487 -0.911 11.363 1.00 98.31 255 ARG A O 1
ATOM 1876 N N . PHE A 1 256 ? -4.432 -0.189 9.478 1.00 98.75 256 PHE A N 1
ATOM 1877 C CA . PHE A 1 256 ? -5.313 -1.344 9.335 1.00 98.75 256 PHE A CA 1
ATOM 1878 C C . PHE A 1 256 ? -4.507 -2.618 9.061 1.00 98.75 256 PHE A C 1
ATOM 1880 O O . PHE A 1 256 ? -4.673 -3.622 9.760 1.00 98.75 256 PHE A O 1
ATOM 1887 N N . VAL A 1 257 ? -3.577 -2.560 8.102 1.00 98.44 257 VAL A N 1
ATOM 1888 C CA . VAL A 1 257 ? -2.739 -3.716 7.762 1.00 98.44 257 VAL A CA 1
ATOM 1889 C C . VAL A 1 257 ? -1.793 -4.068 8.915 1.00 98.44 257 VAL A C 1
ATOM 1891 O O . VAL A 1 257 ? -1.741 -5.222 9.352 1.00 98.44 257 VAL A O 1
ATOM 1894 N N . GLY A 1 258 ? -1.093 -3.069 9.452 1.00 98.25 258 GLY A N 1
ATOM 1895 C CA . GLY A 1 258 ? -0.039 -3.212 10.452 1.00 98.25 258 GLY A CA 1
ATOM 1896 C C . GLY A 1 258 ? 1.332 -3.498 9.833 1.00 98.25 258 GLY A C 1
ATOM 1897 O O . GLY A 1 258 ? 1.446 -4.200 8.827 1.00 98.25 258 GLY A O 1
ATOM 1898 N N . LEU A 1 259 ? 2.397 -2.963 10.446 1.00 97.75 259 LEU A N 1
ATOM 1899 C CA . LEU A 1 259 ? 3.756 -3.031 9.884 1.00 97.75 259 LEU A CA 1
ATOM 1900 C C . LEU A 1 259 ? 4.242 -4.468 9.663 1.00 97.75 259 LEU A C 1
ATOM 1902 O O . LEU A 1 259 ? 4.797 -4.767 8.608 1.00 97.75 259 LEU A O 1
ATOM 1906 N N . ASP A 1 260 ? 4.031 -5.370 10.621 1.00 97.88 260 ASP A N 1
ATOM 1907 C CA . ASP A 1 260 ? 4.515 -6.747 10.481 1.00 97.88 260 ASP A CA 1
ATOM 1908 C C . ASP A 1 260 ? 3.761 -7.515 9.398 1.00 97.88 260 ASP A C 1
ATOM 1910 O O . ASP A 1 260 ? 4.385 -8.180 8.577 1.00 97.88 260 ASP A O 1
ATOM 1914 N N . ALA A 1 261 ? 2.436 -7.380 9.330 1.00 97.06 261 ALA A N 1
ATOM 1915 C CA . ALA A 1 261 ? 1.653 -8.044 8.291 1.00 97.06 261 ALA A CA 1
ATOM 1916 C C . ALA A 1 261 ? 1.996 -7.501 6.894 1.00 97.06 261 ALA A C 1
ATOM 1918 O O . ALA A 1 261 ? 2.173 -8.283 5.962 1.00 97.06 261 ALA A O 1
ATOM 1919 N N . GLN A 1 262 ? 2.180 -6.183 6.757 1.00 97.00 262 GLN A N 1
ATOM 1920 C CA . GLN A 1 262 ? 2.597 -5.572 5.495 1.00 97.00 262 GLN A CA 1
ATOM 1921 C C . GLN A 1 262 ? 3.978 -6.089 5.060 1.00 97.00 262 GLN A C 1
ATOM 1923 O O . GLN A 1 262 ? 4.149 -6.530 3.928 1.00 97.00 262 GLN A O 1
ATOM 1928 N N . ASN A 1 263 ? 4.980 -6.049 5.941 1.00 98.06 263 ASN A N 1
ATOM 1929 C CA . ASN A 1 263 ? 6.354 -6.342 5.530 1.00 98.06 263 ASN A CA 1
ATOM 1930 C C . ASN A 1 263 ? 6.694 -7.834 5.520 1.00 98.06 263 ASN A C 1
ATOM 1932 O O . ASN A 1 263 ? 7.430 -8.274 4.645 1.00 98.06 263 ASN A O 1
ATOM 1936 N N . ALA A 1 264 ? 6.191 -8.618 6.472 1.00 96.31 264 ALA A N 1
ATOM 1937 C CA . ALA A 1 264 ? 6.475 -10.050 6.544 1.00 96.31 264 ALA A CA 1
ATOM 1938 C C . ALA A 1 264 ? 5.449 -10.900 5.781 1.00 96.31 264 ALA A C 1
ATOM 1940 O O . ALA A 1 264 ? 5.793 -11.984 5.315 1.00 96.31 264 ALA A O 1
ATOM 1941 N N . GLY A 1 265 ? 4.203 -10.429 5.669 1.00 94.56 265 GLY A N 1
ATOM 1942 C CA . GLY A 1 265 ? 3.117 -11.143 4.993 1.00 94.56 265 GLY A CA 1
ATOM 1943 C C . GLY A 1 265 ? 2.939 -10.733 3.532 1.00 94.56 265 GLY A C 1
ATOM 1944 O O . GLY A 1 265 ? 2.833 -11.596 2.663 1.00 94.56 265 GLY A O 1
ATOM 1945 N N . PHE A 1 266 ? 2.939 -9.427 3.241 1.00 96.69 266 PHE A N 1
ATOM 1946 C CA . PHE A 1 266 ? 2.685 -8.927 1.887 1.00 96.69 266 PHE A CA 1
ATOM 1947 C C . PHE A 1 266 ? 3.964 -8.709 1.063 1.00 96.69 266 PHE A C 1
ATOM 1949 O O . PHE A 1 266 ? 4.024 -9.178 -0.074 1.00 96.69 266 PHE A O 1
ATOM 1956 N N . PHE A 1 267 ? 5.005 -8.069 1.607 1.00 97.25 267 PHE A N 1
ATOM 1957 C CA . PHE A 1 267 ? 6.279 -7.840 0.903 1.00 97.25 267 PHE A CA 1
ATOM 1958 C C . PHE A 1 267 ? 7.191 -9.072 0.893 1.00 97.25 267 PHE A C 1
ATOM 1960 O O . PHE A 1 267 ? 8.301 -9.078 1.422 1.00 97.25 267 PHE A O 1
ATOM 1967 N N . THR A 1 268 ? 6.716 -10.132 0.249 1.00 95.19 268 THR A N 1
ATOM 1968 C CA . THR A 1 268 ? 7.457 -11.379 0.067 1.00 95.19 268 THR A CA 1
ATOM 1969 C C . THR A 1 268 ? 7.903 -11.547 -1.380 1.00 95.19 268 THR A C 1
ATOM 1971 O O . THR A 1 268 ? 7.310 -10.995 -2.310 1.00 95.19 268 THR A O 1
ATOM 1974 N N . THR A 1 269 ? 8.911 -12.394 -1.596 1.00 93.31 269 THR A N 1
ATOM 1975 C CA . THR A 1 269 ? 9.355 -12.755 -2.950 1.00 93.31 269 THR A CA 1
ATOM 1976 C C . THR A 1 269 ? 8.243 -13.420 -3.762 1.00 93.31 269 THR A C 1
ATOM 1978 O O . THR A 1 269 ? 8.154 -13.187 -4.964 1.00 93.31 269 THR A O 1
ATOM 1981 N N . ALA A 1 270 ? 7.348 -14.178 -3.118 1.00 91.06 270 ALA A N 1
ATOM 1982 C CA . ALA A 1 270 ? 6.178 -14.768 -3.775 1.00 91.06 270 ALA A CA 1
ATOM 1983 C C . ALA A 1 270 ? 5.243 -13.693 -4.369 1.00 91.06 270 ALA A C 1
ATOM 1985 O O . ALA A 1 270 ? 4.754 -13.825 -5.494 1.00 91.06 270 ALA A O 1
ATOM 1986 N N . ASN A 1 271 ? 5.093 -12.571 -3.663 1.00 91.19 271 ASN A N 1
ATOM 1987 C CA . ASN A 1 271 ? 4.327 -11.409 -4.115 1.00 91.19 271 ASN A CA 1
ATOM 1988 C C . ASN A 1 271 ? 5.117 -10.453 -5.027 1.00 91.19 271 ASN A C 1
ATOM 1990 O O . ASN A 1 271 ? 4.602 -9.399 -5.401 1.00 91.19 271 ASN A O 1
ATOM 1994 N N . GLY A 1 272 ? 6.340 -10.825 -5.420 1.00 92.00 272 GLY A N 1
ATOM 1995 C CA . GLY A 1 272 ? 7.171 -10.056 -6.347 1.00 92.00 272 GLY A CA 1
ATOM 1996 C C . GLY A 1 272 ? 8.034 -8.976 -5.695 1.00 92.00 272 GLY A C 1
ATOM 1997 O O . GLY A 1 272 ? 8.586 -8.151 -6.416 1.00 92.00 272 GLY A O 1
ATOM 1998 N N . PHE A 1 273 ? 8.177 -8.986 -4.366 1.00 96.00 273 PHE A N 1
ATOM 1999 C CA . PHE A 1 273 ? 8.945 -7.988 -3.621 1.00 96.00 273 PHE A CA 1
ATOM 2000 C C . PHE A 1 273 ? 10.254 -8.562 -3.082 1.00 96.00 273 PHE A C 1
ATOM 2002 O O . PHE A 1 273 ? 10.299 -9.652 -2.508 1.00 96.00 273 PHE A O 1
ATOM 2009 N N . THR A 1 274 ? 11.338 -7.811 -3.246 1.00 95.00 274 THR A N 1
ATOM 2010 C CA . THR A 1 274 ? 12.673 -8.189 -2.750 1.00 95.00 274 THR A CA 1
ATOM 2011 C C . THR A 1 274 ? 13.415 -7.040 -2.071 1.00 95.00 274 THR A C 1
ATOM 2013 O O . THR A 1 274 ? 14.403 -7.269 -1.370 1.00 95.00 274 THR A O 1
ATOM 2016 N N . LYS A 1 275 ? 12.951 -5.807 -2.284 1.00 96.38 275 LYS A N 1
ATOM 2017 C CA . LYS A 1 275 ? 13.608 -4.550 -1.923 1.00 96.38 275 LYS A CA 1
ATOM 2018 C C . LYS A 1 275 ? 12.646 -3.520 -1.318 1.00 96.38 275 LYS A C 1
ATOM 2020 O O . LYS A 1 275 ? 13.047 -2.382 -1.081 1.00 96.38 275 LYS A O 1
ATOM 2025 N N . THR A 1 276 ? 11.394 -3.896 -1.071 1.00 97.56 276 THR A N 1
ATOM 2026 C CA . THR A 1 276 ? 10.369 -3.008 -0.513 1.00 97.56 276 THR A CA 1
ATOM 2027 C C . THR A 1 276 ? 10.204 -3.182 0.991 1.00 97.56 276 THR A C 1
ATOM 2029 O O . THR A 1 276 ? 10.081 -4.297 1.489 1.00 97.56 276 THR A O 1
ATOM 2032 N N . ALA A 1 277 ? 10.136 -2.057 1.703 1.00 97.12 277 ALA A N 1
ATOM 2033 C CA . ALA A 1 277 ? 9.707 -2.000 3.092 1.00 97.12 277 ALA A CA 1
ATOM 2034 C C . ALA A 1 277 ? 8.905 -0.720 3.371 1.00 97.12 277 ALA A C 1
ATOM 2036 O O . ALA A 1 277 ? 9.252 0.367 2.898 1.00 97.12 277 ALA A O 1
ATOM 2037 N N . LEU A 1 278 ? 7.856 -0.846 4.187 1.00 96.44 278 LEU A N 1
ATOM 2038 C CA . LEU A 1 278 ? 7.058 0.265 4.705 1.00 96.44 278 LEU A CA 1
ATOM 2039 C C . LEU A 1 278 ? 7.060 0.252 6.222 1.00 96.44 278 LEU A C 1
ATOM 2041 O O . LEU A 1 278 ? 6.480 -0.630 6.839 1.00 96.44 278 LEU A O 1
ATOM 2045 N N . MET A 1 279 ? 7.691 1.252 6.823 1.00 95.81 279 MET A N 1
ATOM 2046 C CA . MET A 1 279 ? 7.934 1.309 8.263 1.00 95.81 279 MET A CA 1
ATOM 2047 C C . MET A 1 279 ? 7.246 2.482 8.961 1.00 95.81 279 MET A C 1
ATOM 2049 O O . MET A 1 279 ? 7.309 2.578 10.189 1.00 95.81 279 MET A O 1
ATOM 2053 N N . ARG A 1 280 ? 6.621 3.400 8.211 1.00 94.12 280 ARG A N 1
ATOM 2054 C CA . ARG A 1 280 ? 5.944 4.571 8.782 1.00 94.12 280 ARG A CA 1
ATOM 2055 C C . ARG A 1 280 ? 4.817 5.123 7.910 1.00 94.12 280 ARG A C 1
ATOM 2057 O O . ARG A 1 280 ? 4.888 5.099 6.675 1.00 94.12 280 ARG A O 1
ATOM 2064 N N . GLY A 1 281 ? 3.817 5.681 8.593 1.00 94.69 281 GLY A N 1
ATOM 2065 C CA . GLY A 1 281 ? 2.835 6.594 8.013 1.00 94.69 281 GLY A CA 1
ATOM 2066 C C . GLY A 1 281 ? 3.441 7.962 7.689 1.00 94.69 281 GLY A C 1
ATOM 2067 O O . GLY A 1 281 ? 4.643 8.181 7.868 1.00 94.69 281 GLY A O 1
ATOM 2068 N N . TYR A 1 282 ? 2.601 8.882 7.219 1.00 94.81 282 TYR A N 1
ATOM 2069 C CA . TYR A 1 282 ? 3.005 10.250 6.864 1.00 94.81 282 TYR A CA 1
ATOM 2070 C C . TYR A 1 282 ? 2.354 11.339 7.718 1.00 94.81 282 TYR A C 1
ATOM 2072 O O . TYR A 1 282 ? 2.678 12.508 7.542 1.00 94.81 282 TYR A O 1
ATOM 2080 N N . VAL A 1 283 ? 1.498 10.963 8.669 1.00 96.31 283 VAL A N 1
ATOM 2081 C CA . VAL A 1 283 ? 0.905 11.890 9.639 1.00 96.31 283 VAL A CA 1
ATOM 2082 C C . VAL A 1 283 ? 1.435 11.581 11.035 1.00 96.31 283 VAL A C 1
ATOM 2084 O O . VAL A 1 283 ? 1.470 10.422 11.451 1.00 96.31 283 VAL A O 1
ATOM 2087 N N . THR A 1 284 ? 1.872 12.618 11.750 1.00 92.69 284 THR A N 1
ATOM 2088 C CA . THR A 1 284 ? 2.457 12.510 13.099 1.00 92.69 284 THR A CA 1
ATOM 2089 C C . THR A 1 284 ? 1.482 12.851 14.219 1.00 92.69 284 THR A C 1
ATOM 2091 O O . THR A 1 284 ? 1.796 12.605 15.378 1.00 92.69 284 THR A O 1
ATOM 2094 N N . ASN A 1 285 ? 0.311 13.399 13.888 1.00 93.81 285 ASN A N 1
ATOM 2095 C CA . ASN A 1 285 ? -0.664 13.881 14.861 1.00 93.81 285 ASN A CA 1
ATOM 2096 C C . ASN A 1 285 ? -1.950 13.042 14.824 1.00 93.81 285 ASN A C 1
ATOM 2098 O O . ASN A 1 285 ? -2.305 12.451 13.798 1.00 93.81 285 ASN A O 1
ATOM 2102 N N . ALA A 1 286 ? -2.646 12.981 15.958 1.00 91.75 286 ALA A N 1
ATOM 2103 C CA . ALA A 1 286 ? -3.980 12.395 16.043 1.00 91.75 286 ALA A CA 1
ATOM 2104 C C . ALA A 1 286 ? -4.977 13.163 15.142 1.00 91.75 286 ALA A C 1
ATOM 2106 O O . ALA A 1 286 ? -4.763 14.350 14.886 1.00 91.75 286 ALA A O 1
ATOM 2107 N N . PRO A 1 287 ? -6.048 12.514 14.648 1.00 95.69 287 PRO A N 1
ATOM 2108 C CA . PRO A 1 287 ? -6.433 11.116 14.897 1.00 95.69 287 PRO A CA 1
ATOM 2109 C C . PRO A 1 287 ? -5.712 10.087 14.002 1.00 95.69 287 PRO A C 1
ATOM 2111 O O . PRO A 1 287 ? -5.883 8.881 14.162 1.00 95.69 287 PRO A O 1
ATOM 2114 N N . TYR A 1 288 ? -4.889 10.528 13.048 1.00 96.88 288 TYR A N 1
ATOM 2115 C CA . TYR A 1 288 ? -4.353 9.642 12.009 1.00 96.88 288 TYR A CA 1
ATOM 2116 C C . TYR A 1 288 ? -3.058 8.929 12.392 1.00 96.88 288 TYR A C 1
ATOM 2118 O O . TYR A 1 288 ? -2.795 7.858 11.848 1.00 96.88 288 TYR A O 1
ATOM 2126 N N . VAL A 1 289 ? -2.260 9.509 13.296 1.00 96.19 289 VAL A N 1
ATOM 2127 C CA . VAL A 1 289 ? -0.916 9.034 13.663 1.00 96.19 289 VAL A CA 1
ATOM 2128 C C . VAL A 1 289 ? -0.826 7.518 13.841 1.00 96.19 289 VAL A C 1
ATOM 2130 O O . VAL A 1 289 ? -1.656 6.889 14.495 1.00 96.19 289 VAL A O 1
ATOM 2133 N N . TYR A 1 290 ? 0.239 6.932 13.289 1.00 96.12 290 TYR A N 1
ATOM 2134 C CA . TYR A 1 290 ? 0.614 5.548 13.562 1.00 96.12 290 TYR A CA 1
ATOM 2135 C C . TYR A 1 290 ? 1.890 5.496 14.400 1.00 96.12 290 TYR A C 1
ATOM 2137 O O . TYR A 1 290 ? 2.998 5.363 13.872 1.00 96.12 290 TYR A O 1
ATOM 2145 N N . ASP A 1 291 ? 1.734 5.578 15.720 1.00 94.94 291 ASP A N 1
ATOM 2146 C CA . ASP A 1 291 ? 2.822 5.241 16.630 1.00 94.94 291 ASP A CA 1
ATOM 2147 C C . ASP A 1 291 ? 2.988 3.718 16.680 1.00 94.94 291 ASP A C 1
ATOM 2149 O O . ASP A 1 291 ? 2.182 2.989 17.258 1.00 94.94 291 ASP A O 1
ATOM 2153 N N . ARG A 1 292 ? 4.064 3.235 16.060 1.00 93.62 292 ARG A N 1
ATOM 2154 C CA . ARG A 1 292 ? 4.421 1.813 16.000 1.00 93.62 292 ARG A CA 1
ATOM 2155 C C . ARG A 1 292 ? 4.653 1.175 17.373 1.00 93.62 292 ARG A C 1
ATOM 2157 O O . ARG A 1 292 ? 4.535 -0.040 17.489 1.00 93.62 292 ARG A O 1
ATOM 2164 N N . SER A 1 293 ? 5.006 1.964 18.388 1.00 94.44 293 SER A N 1
ATOM 2165 C CA . SER A 1 293 ? 5.213 1.472 19.755 1.00 94.44 293 SER A CA 1
ATOM 2166 C C . SER A 1 293 ? 3.904 1.284 20.527 1.00 94.44 293 SER A C 1
ATOM 2168 O O . SER A 1 293 ? 3.884 0.618 21.562 1.00 94.44 293 SER A O 1
ATOM 2170 N N . VAL A 1 294 ? 2.802 1.825 20.004 1.00 96.88 294 VAL A N 1
ATOM 2171 C CA . VAL A 1 294 ? 1.481 1.778 20.624 1.00 96.88 294 VAL A CA 1
ATOM 2172 C C . VAL A 1 294 ? 0.633 0.705 19.951 1.00 96.88 294 VAL A C 1
ATOM 2174 O O . VAL A 1 294 ? 0.512 0.658 18.724 1.00 96.88 294 VAL A O 1
ATOM 2177 N N . ALA A 1 295 ? 0.005 -0.145 20.766 1.00 98.00 295 ALA A N 1
ATOM 2178 C CA . ALA A 1 295 ? -0.941 -1.136 20.271 1.00 98.00 295 ALA A CA 1
ATOM 2179 C C . ALA A 1 295 ? -2.121 -0.454 19.566 1.00 98.00 295 ALA A C 1
ATOM 2181 O O . ALA A 1 295 ? -2.679 0.528 20.061 1.00 98.00 295 ALA A O 1
ATOM 2182 N N . GLN A 1 296 ? -2.494 -1.000 18.417 1.00 98.31 296 GLN A N 1
ATOM 2183 C CA . GLN A 1 296 ? -3.590 -0.548 17.575 1.00 98.31 296 GLN A CA 1
ATOM 2184 C C . GLN A 1 296 ? -4.733 -1.548 17.671 1.00 98.31 296 GLN A C 1
ATOM 2186 O O . GLN A 1 296 ? -4.495 -2.757 17.674 1.00 98.31 296 GLN A O 1
ATOM 2191 N N . ARG A 1 297 ? -5.965 -1.049 17.696 1.00 98.62 297 ARG A N 1
ATOM 2192 C CA . ARG A 1 297 ? -7.174 -1.861 17.565 1.00 98.62 297 ARG A CA 1
ATOM 2193 C C . ARG A 1 297 ? -8.051 -1.246 16.492 1.00 98.62 297 ARG A C 1
ATOM 2195 O O . ARG A 1 297 ? -8.295 -0.047 16.508 1.00 98.62 297 ARG A O 1
ATOM 2202 N N . ILE A 1 298 ? -8.517 -2.066 15.565 1.00 98.81 298 ILE A N 1
ATOM 2203 C CA . ILE A 1 298 ? -9.388 -1.651 14.476 1.00 98.81 298 ILE A CA 1
ATOM 2204 C C . ILE A 1 298 ? -10.624 -2.533 14.523 1.00 98.81 298 ILE A C 1
ATOM 2206 O O . ILE A 1 298 ? -10.520 -3.759 14.439 1.00 98.81 298 ILE A O 1
ATOM 2210 N N . VAL A 1 299 ? -11.781 -1.902 14.678 1.00 98.81 299 VAL A N 1
ATOM 2211 C CA . VAL A 1 299 ? -13.083 -2.562 14.608 1.00 98.81 299 VAL A CA 1
ATOM 2212 C C . VAL A 1 299 ? -13.641 -2.324 13.214 1.00 98.81 299 VAL A C 1
ATOM 2214 O O . VAL A 1 299 ? -13.745 -1.183 12.777 1.00 98.81 299 VAL A O 1
ATOM 2217 N N . VAL A 1 300 ? -13.969 -3.396 12.504 1.00 98.81 300 VAL A N 1
ATOM 2218 C CA . VAL A 1 300 ? -14.525 -3.355 11.153 1.00 98.81 300 VAL A CA 1
ATOM 2219 C C . VAL A 1 300 ? -15.984 -3.770 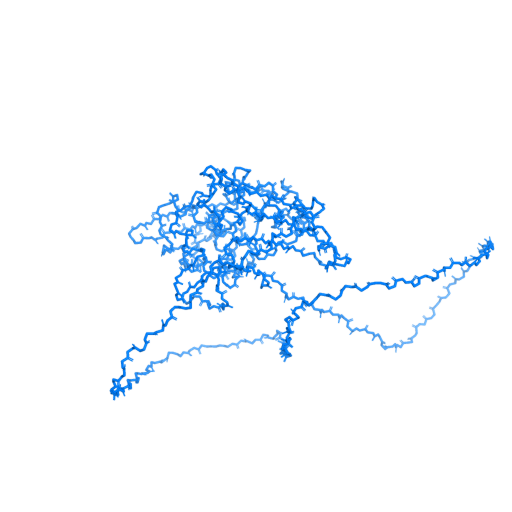11.208 1.00 98.81 300 VAL A C 1
ATOM 2221 O O . VAL A 1 300 ? -16.287 -4.874 11.660 1.00 98.81 300 VAL A O 1
ATOM 2224 N N . THR A 1 301 ? -16.873 -2.903 10.732 1.00 98.75 301 THR A N 1
ATOM 2225 C CA . THR A 1 301 ? -18.318 -3.155 10.686 1.00 98.75 301 THR A CA 1
ATOM 2226 C C . THR A 1 301 ? -18.809 -3.181 9.242 1.00 98.75 301 THR A C 1
ATOM 2228 O O . THR A 1 301 ? -18.594 -2.222 8.504 1.00 98.75 301 THR A O 1
ATOM 2231 N N . ASP A 1 302 ? -19.487 -4.262 8.857 1.00 98.19 302 ASP A N 1
ATOM 2232 C CA . ASP A 1 302 ? -20.076 -4.482 7.531 1.00 98.19 302 ASP A CA 1
ATOM 2233 C C . ASP A 1 302 ? -21.496 -5.050 7.691 1.00 98.19 302 ASP A C 1
ATOM 2235 O O . ASP A 1 302 ? -21.697 -6.245 7.939 1.00 98.19 302 ASP A O 1
ATOM 2239 N N . GLY A 1 303 ? -22.502 -4.172 7.655 1.00 96.19 303 GLY A N 1
ATOM 2240 C CA . GLY A 1 303 ? -23.879 -4.528 8.004 1.00 96.19 303 GLY A CA 1
ATOM 2241 C C . GLY A 1 303 ? -23.987 -5.044 9.445 1.00 96.19 303 GLY A C 1
ATOM 2242 O O . GLY A 1 303 ? -23.684 -4.324 10.392 1.00 96.19 303 GLY A O 1
ATOM 2243 N N . SER A 1 304 ? -24.427 -6.293 9.621 1.00 96.06 304 SER A N 1
ATOM 2244 C CA . SER A 1 304 ? -24.497 -6.957 10.934 1.00 96.06 304 SER A CA 1
ATOM 2245 C C . SER A 1 304 ? -23.189 -7.629 11.365 1.00 96.06 304 SER A C 1
ATOM 2247 O O . SER A 1 304 ? -23.119 -8.175 12.466 1.00 96.06 304 SER A O 1
ATOM 2249 N N . THR A 1 305 ? -22.181 -7.669 10.493 1.00 97.75 305 THR A N 1
ATOM 2250 C CA . THR A 1 305 ? -20.890 -8.297 10.777 1.00 97.75 305 THR A CA 1
ATOM 2251 C C . THR A 1 305 ? -19.982 -7.292 11.472 1.00 97.75 305 THR A C 1
ATOM 2253 O O . THR A 1 305 ? -19.756 -6.201 10.954 1.00 97.75 305 THR A O 1
ATOM 2256 N N . THR A 1 306 ? -19.413 -7.676 12.614 1.00 98.31 306 THR A N 1
ATOM 2257 C CA . THR A 1 306 ? -18.379 -6.900 13.308 1.00 98.31 306 THR A CA 1
ATOM 2258 C C . THR A 1 306 ? -17.171 -7.786 13.561 1.00 98.31 306 THR A C 1
ATOM 2260 O O . THR A 1 306 ? -17.286 -8.852 14.165 1.00 98.31 306 THR A O 1
ATOM 2263 N N . LEU A 1 307 ? -16.009 -7.341 13.096 1.00 98.44 307 LEU A N 1
ATOM 2264 C CA . LEU A 1 307 ? -14.726 -8.010 13.273 1.00 98.44 307 LEU A CA 1
ATOM 2265 C C . LEU A 1 307 ? -13.757 -7.066 13.976 1.00 98.44 307 LEU A C 1
ATOM 2267 O O . LEU A 1 307 ? -13.830 -5.852 13.815 1.00 98.44 307 LEU A O 1
ATOM 2271 N N . GLU A 1 308 ? -12.820 -7.621 14.732 1.00 98.25 308 GLU A N 1
ATOM 2272 C CA . GLU A 1 308 ? -11.775 -6.844 15.392 1.00 98.25 308 GLU A CA 1
ATOM 2273 C C . GLU A 1 308 ? -10.399 -7.358 14.975 1.00 98.25 308 GLU A C 1
ATOM 2275 O O . GLU A 1 308 ? -10.156 -8.565 14.903 1.00 98.25 308 GLU A O 1
ATOM 2280 N N . ARG A 1 309 ? -9.478 -6.424 14.742 1.00 97.31 309 ARG A N 1
ATOM 2281 C CA . ARG A 1 309 ? -8.055 -6.690 14.559 1.00 97.31 309 ARG A CA 1
ATOM 2282 C C . ARG A 1 309 ? -7.261 -5.846 15.544 1.00 97.31 309 ARG A C 1
ATOM 2284 O O . ARG A 1 309 ? -7.370 -4.625 15.540 1.00 97.31 309 ARG A O 1
ATOM 2291 N N . THR A 1 310 ? -6.411 -6.493 16.334 1.00 98.25 310 THR A N 1
ATOM 2292 C CA . THR A 1 310 ? -5.449 -5.822 17.215 1.00 98.25 310 THR A CA 1
ATOM 2293 C C . THR A 1 310 ? -4.032 -6.198 16.799 1.00 98.25 310 THR A C 1
ATOM 2295 O O . THR A 1 310 ? -3.760 -7.364 16.517 1.00 98.25 310 THR A O 1
ATOM 2298 N N . HIS A 1 311 ? -3.121 -5.227 16.756 1.00 98.19 311 HIS A N 1
ATOM 2299 C CA . HIS A 1 311 ? -1.701 -5.472 16.490 1.00 98.19 311 HIS A CA 1
ATOM 2300 C C . HIS A 1 311 ? -0.809 -4.401 17.115 1.00 98.19 311 HIS A C 1
ATOM 2302 O O . HIS A 1 311 ? -1.238 -3.287 17.405 1.00 98.19 311 HIS A O 1
ATOM 2308 N N . THR A 1 312 ? 0.457 -4.757 17.290 1.00 97.75 312 THR A N 1
ATOM 2309 C CA . THR A 1 312 ? 1.544 -3.859 17.682 1.00 97.75 312 THR A CA 1
ATOM 2310 C C . THR A 1 312 ? 2.757 -4.263 16.863 1.00 97.75 312 THR A C 1
ATOM 2312 O O . THR A 1 312 ? 2.938 -5.453 16.605 1.00 97.75 312 THR A O 1
ATOM 2315 N N . TRP A 1 313 ? 3.597 -3.309 16.463 1.00 97.38 313 TRP A N 1
ATOM 2316 C CA . TRP A 1 313 ? 4.830 -3.647 15.759 1.00 97.38 313 TRP A CA 1
ATOM 2317 C C . TRP A 1 313 ? 5.772 -4.453 16.661 1.00 97.38 313 TRP A C 1
ATOM 2319 O O . TRP A 1 313 ? 6.112 -4.032 17.765 1.00 97.38 313 TRP A O 1
ATOM 2329 N N . GLY A 1 314 ? 6.244 -5.590 16.159 1.00 96.38 314 GLY A N 1
ATOM 2330 C CA . GLY A 1 314 ? 7.128 -6.520 16.856 1.00 96.38 314 GLY A CA 1
ATOM 2331 C C . GLY A 1 314 ? 8.588 -6.070 16.958 1.00 96.38 314 GLY A C 1
ATOM 2332 O O . GLY A 1 314 ? 9.438 -6.861 17.356 1.00 96.38 314 GLY A O 1
ATOM 2333 N N . GLY A 1 315 ? 8.915 -4.834 16.567 1.00 95.81 315 GLY A N 1
ATOM 2334 C CA . GLY A 1 315 ? 10.261 -4.259 16.699 1.00 95.81 315 GLY A CA 1
ATOM 2335 C C . GLY A 1 315 ? 11.244 -4.623 15.582 1.00 95.81 315 GLY A C 1
ATOM 2336 O O . GLY A 1 315 ? 12.400 -4.205 15.617 1.00 95.81 315 GLY A O 1
ATOM 2337 N N . THR A 1 316 ? 10.817 -5.376 14.564 1.00 96.31 316 THR A N 1
ATOM 2338 C CA . THR A 1 316 ? 11.678 -5.706 13.420 1.00 96.31 316 THR A CA 1
ATOM 2339 C C . THR A 1 316 ? 11.840 -4.506 12.492 1.00 96.31 316 THR A C 1
ATOM 2341 O O . THR A 1 316 ? 10.867 -4.032 11.908 1.00 96.31 316 THR A O 1
ATOM 2344 N N . SER A 1 317 ? 13.079 -4.060 12.285 1.00 96.38 317 SER A N 1
ATOM 2345 C CA . SER A 1 317 ? 13.424 -3.096 11.236 1.00 96.38 317 SER A CA 1
ATOM 2346 C C . SER A 1 317 ? 13.439 -3.780 9.863 1.00 96.38 317 SER A C 1
ATOM 2348 O O . SER A 1 317 ? 14.437 -4.376 9.452 1.00 96.38 317 SER A O 1
ATOM 2350 N N . TYR A 1 318 ? 12.314 -3.744 9.143 1.00 97.19 318 TYR A N 1
ATOM 2351 C CA . TYR A 1 318 ? 12.257 -4.287 7.779 1.00 97.19 318 TYR A CA 1
ATOM 2352 C C . TYR A 1 318 ? 13.017 -3.412 6.783 1.00 97.19 318 TYR A C 1
ATOM 2354 O O . TYR A 1 318 ? 13.558 -3.937 5.813 1.00 97.19 318 TYR A O 1
ATOM 2362 N N . ALA A 1 319 ? 13.135 -2.110 7.060 1.00 96.25 319 ALA A N 1
ATOM 2363 C CA . ALA A 1 319 ? 13.937 -1.200 6.254 1.00 96.25 319 ALA A CA 1
ATOM 2364 C C . ALA A 1 319 ? 15.413 -1.623 6.203 1.00 96.25 319 ALA A C 1
ATOM 2366 O O . ALA A 1 319 ? 16.005 -1.661 5.124 1.00 96.25 319 ALA A O 1
ATOM 2367 N N . ASP A 1 320 ? 15.990 -2.023 7.341 1.00 96.31 320 ASP A N 1
ATOM 2368 C CA . ASP A 1 320 ? 17.374 -2.509 7.380 1.00 96.31 320 ASP A CA 1
ATOM 2369 C C . ASP A 1 320 ? 17.518 -3.849 6.653 1.00 96.31 320 ASP A C 1
ATOM 2371 O O . ASP A 1 320 ? 18.493 -4.055 5.931 1.00 96.31 320 ASP A O 1
ATOM 2375 N N . LYS A 1 321 ? 16.521 -4.741 6.769 1.00 95.62 321 LYS A N 1
ATOM 2376 C CA . LYS A 1 321 ? 16.525 -6.045 6.081 1.00 95.62 321 LYS A CA 1
ATOM 2377 C C . LYS A 1 321 ? 16.600 -5.914 4.560 1.00 95.62 321 LYS A C 1
ATOM 2379 O O . LYS A 1 321 ? 17.254 -6.734 3.921 1.00 95.62 321 LYS A O 1
ATOM 2384 N N . VAL A 1 322 ? 15.945 -4.905 3.985 1.00 94.69 322 VAL A N 1
ATOM 2385 C CA . VAL A 1 322 ? 15.956 -4.667 2.531 1.00 94.69 322 VAL A CA 1
ATOM 2386 C C . VAL A 1 322 ? 17.035 -3.671 2.087 1.00 94.69 322 VAL A C 1
ATOM 2388 O O . VAL A 1 322 ? 17.196 -3.433 0.890 1.00 94.69 322 VAL A O 1
ATOM 2391 N N . GLY A 1 323 ? 17.809 -3.125 3.031 1.00 94.81 323 GLY A N 1
ATOM 2392 C CA . GLY A 1 323 ? 18.918 -2.213 2.762 1.00 94.81 323 GLY A CA 1
ATOM 2393 C C . GLY A 1 323 ? 18.495 -0.781 2.433 1.00 94.81 323 GLY A C 1
ATOM 2394 O O . GLY A 1 323 ? 19.201 -0.110 1.679 1.00 94.81 323 GLY A O 1
ATOM 2395 N N . CYS A 1 324 ? 17.365 -0.295 2.962 1.00 94.38 324 CYS A N 1
ATOM 2396 C CA . CYS A 1 324 ? 16.950 1.094 2.770 1.00 94.38 324 CYS A CA 1
ATOM 2397 C C . CYS A 1 324 ? 18.053 2.057 3.250 1.00 94.38 324 CYS A C 1
ATOM 2399 O O . CYS A 1 324 ? 18.499 1.990 4.397 1.00 94.38 324 CYS A O 1
ATOM 2401 N N . THR A 1 325 ? 18.455 3.007 2.405 1.00 91.06 325 THR A N 1
ATOM 2402 C CA . THR A 1 325 ? 19.494 3.997 2.760 1.00 91.06 325 THR A CA 1
ATOM 2403 C C . THR A 1 325 ? 18.940 5.405 2.962 1.00 91.06 325 THR A C 1
ATOM 2405 O O . THR A 1 325 ? 19.529 6.210 3.682 1.00 91.06 325 THR A O 1
ATOM 2408 N N . VAL A 1 326 ? 17.784 5.717 2.373 1.00 90.44 326 VAL A N 1
ATOM 2409 C CA . VAL A 1 326 ? 17.201 7.063 2.403 1.00 90.44 326 VAL A CA 1
ATOM 2410 C C . VAL A 1 326 ? 16.282 7.230 3.614 1.00 90.44 326 VAL A C 1
ATOM 2412 O O . VAL A 1 326 ? 15.368 6.438 3.828 1.00 90.44 326 VAL A O 1
ATOM 2415 N N . TYR A 1 327 ? 16.529 8.274 4.415 1.00 87.62 327 TYR A N 1
ATOM 2416 C CA . TYR A 1 327 ? 15.790 8.595 5.648 1.00 87.62 327 TYR A CA 1
ATOM 2417 C C . TYR A 1 327 ? 15.648 7.423 6.637 1.00 87.62 327 TYR A C 1
ATOM 2419 O O . TYR A 1 327 ? 14.650 7.337 7.360 1.00 87.62 327 TYR A O 1
ATOM 2427 N N . ASN A 1 328 ? 16.654 6.543 6.683 1.00 90.56 328 ASN A N 1
ATOM 2428 C CA . ASN A 1 328 ? 16.642 5.316 7.479 1.00 90.56 328 ASN A CA 1
ATOM 2429 C C . ASN A 1 328 ? 17.483 5.393 8.772 1.00 90.56 328 ASN A C 1
ATOM 2431 O O . ASN A 1 328 ? 17.796 4.372 9.369 1.00 90.56 328 ASN A O 1
ATOM 2435 N N . GLY A 1 329 ? 17.842 6.591 9.250 1.00 87.81 329 GLY A N 1
ATOM 2436 C CA . GLY A 1 329 ? 18.682 6.741 10.453 1.00 87.81 329 GLY A CA 1
ATOM 2437 C C . GLY A 1 329 ? 18.124 6.069 11.721 1.00 87.81 329 GLY A C 1
ATOM 2438 O O . GLY A 1 329 ? 18.882 5.762 12.630 1.00 87.81 329 GLY A O 1
ATOM 2439 N N . GLY A 1 330 ? 16.813 5.806 11.768 1.00 88.12 330 GLY A N 1
ATOM 2440 C CA . GLY A 1 330 ? 16.152 5.058 12.841 1.00 88.12 330 GLY A CA 1
ATOM 2441 C C . GLY A 1 330 ? 15.563 3.713 12.407 1.00 88.12 330 GLY A C 1
ATOM 2442 O O . GLY A 1 330 ? 14.540 3.329 12.968 1.00 88.12 330 GLY A O 1
ATOM 2443 N N . GLY A 1 331 ? 16.094 3.068 11.359 1.00 91.31 331 GLY A N 1
ATOM 2444 C CA . GLY A 1 331 ? 15.625 1.755 10.875 1.00 91.31 331 GLY A CA 1
ATOM 2445 C C . GLY A 1 331 ? 14.184 1.748 10.350 1.00 91.31 331 GLY A C 1
ATOM 2446 O O . GLY A 1 331 ? 13.514 0.720 10.312 1.00 91.31 331 GLY A O 1
ATOM 2447 N N . THR A 1 332 ? 13.641 2.923 10.023 1.00 91.00 332 THR A N 1
ATOM 2448 C CA . THR A 1 332 ? 12.214 3.106 9.717 1.00 91.00 332 THR A CA 1
ATOM 2449 C C . THR A 1 332 ? 11.967 3.900 8.441 1.00 91.00 332 THR A C 1
ATOM 2451 O O . THR A 1 332 ? 10.957 4.592 8.298 1.00 91.00 332 THR A O 1
ATOM 2454 N N . GLY A 1 333 ? 12.903 3.802 7.498 1.00 92.69 333 GLY A N 1
ATOM 2455 C CA . GLY A 1 333 ? 12.703 4.292 6.143 1.00 92.69 333 GLY A CA 1
ATOM 2456 C C . GLY A 1 333 ? 11.582 3.529 5.430 1.00 92.69 333 GLY A C 1
ATOM 2457 O O . GLY A 1 333 ? 11.425 2.324 5.600 1.00 92.69 333 GLY A O 1
ATOM 2458 N N . ASN A 1 334 ? 10.819 4.242 4.606 1.00 95.62 334 ASN A N 1
ATOM 2459 C CA . ASN A 1 334 ? 10.002 3.623 3.566 1.00 95.62 334 ASN A CA 1
ATOM 2460 C C . ASN A 1 334 ? 10.872 3.537 2.310 1.00 95.62 334 ASN A C 1
ATOM 2462 O O . ASN A 1 334 ? 11.394 4.568 1.876 1.00 95.62 334 ASN A O 1
ATOM 2466 N N . CYS A 1 335 ? 11.042 2.352 1.728 1.00 95.25 335 CYS A N 1
ATOM 2467 C CA . CYS A 1 335 ? 11.790 2.200 0.484 1.00 95.25 335 CYS A CA 1
ATOM 2468 C C . CYS A 1 335 ? 11.205 1.122 -0.428 1.00 95.25 335 CYS A C 1
ATOM 2470 O O . CYS A 1 335 ? 10.405 0.284 -0.018 1.00 95.25 335 CYS A O 1
ATOM 2472 N N . SER A 1 336 ? 11.585 1.198 -1.696 1.00 96.81 336 SER A N 1
ATOM 2473 C CA . SER A 1 336 ? 11.245 0.248 -2.747 1.00 96.81 336 SER A CA 1
ATOM 2474 C C . SER A 1 336 ? 12.333 0.314 -3.811 1.00 96.81 336 SER A C 1
ATOM 2476 O O . SER A 1 336 ? 13.088 1.286 -3.861 1.00 96.81 336 SER A O 1
ATOM 2478 N N . SER A 1 337 ? 12.385 -0.688 -4.683 1.00 96.00 337 SER A N 1
ATOM 2479 C CA . SER A 1 337 ? 13.127 -0.609 -5.940 1.00 96.00 337 SER A CA 1
ATOM 2480 C C . SER A 1 337 ? 12.184 -0.283 -7.102 1.00 96.00 337 SER A C 1
ATOM 2482 O O . SER A 1 337 ? 10.964 -0.448 -6.979 1.00 96.00 337 SER A O 1
ATOM 2484 N N . THR A 1 338 ? 12.719 0.177 -8.239 1.00 95.56 338 THR A N 1
ATOM 2485 C CA . THR A 1 338 ? 11.895 0.392 -9.442 1.00 95.56 338 THR A CA 1
ATOM 2486 C C . THR A 1 338 ? 11.414 -0.933 -10.032 1.00 95.56 338 THR A C 1
ATOM 2488 O O . THR A 1 338 ? 10.347 -0.973 -10.640 1.00 95.56 338 THR A O 1
ATOM 2491 N N . ASN A 1 339 ? 12.148 -2.032 -9.823 1.00 94.75 339 ASN A N 1
ATOM 2492 C CA . ASN A 1 339 ? 11.703 -3.378 -10.184 1.00 94.75 339 ASN A CA 1
ATOM 2493 C C . ASN A 1 339 ? 10.482 -3.819 -9.382 1.00 94.75 339 ASN A C 1
ATOM 2495 O O . ASN A 1 339 ? 9.516 -4.279 -9.987 1.00 94.75 339 ASN A O 1
ATOM 2499 N N . ASP A 1 340 ? 10.508 -3.642 -8.063 1.00 96.69 340 ASP A N 1
ATOM 2500 C CA . ASP A 1 340 ? 9.394 -4.004 -7.185 1.00 96.69 340 ASP A CA 1
ATOM 2501 C C . ASP A 1 340 ? 8.151 -3.149 -7.506 1.00 96.69 340 ASP A C 1
ATOM 2503 O O . ASP A 1 340 ? 7.042 -3.672 -7.600 1.00 96.69 340 ASP A O 1
ATOM 2507 N N . MET A 1 341 ? 8.334 -1.851 -7.788 1.00 96.19 341 MET A N 1
ATOM 2508 C CA . MET A 1 341 ? 7.240 -0.960 -8.211 1.00 96.19 341 MET A CA 1
ATOM 2509 C C . MET A 1 341 ? 6.642 -1.370 -9.560 1.00 96.19 341 MET A C 1
ATOM 2511 O O . MET A 1 341 ? 5.421 -1.447 -9.702 1.00 96.19 341 MET A O 1
ATOM 2515 N N . ALA A 1 342 ? 7.482 -1.649 -10.559 1.00 94.38 342 ALA A N 1
ATOM 2516 C CA . ALA A 1 342 ? 7.009 -2.086 -11.868 1.00 94.38 342 ALA A CA 1
ATOM 2517 C C . ALA A 1 342 ? 6.287 -3.438 -11.781 1.00 94.38 342 ALA A C 1
ATOM 2519 O O . ALA A 1 342 ? 5.245 -3.626 -12.407 1.00 94.38 342 ALA A O 1
ATOM 2520 N N . GLU A 1 343 ? 6.812 -4.365 -10.977 1.00 95.19 343 GLU A N 1
ATOM 2521 C CA . GLU A 1 343 ? 6.197 -5.667 -10.734 1.00 95.19 343 GLU A CA 1
ATOM 2522 C C . GLU A 1 343 ? 4.833 -5.544 -10.059 1.00 95.19 343 GLU A C 1
ATOM 2524 O O . GLU A 1 343 ? 3.877 -6.190 -10.491 1.00 95.19 343 GLU A O 1
ATOM 2529 N N . PHE A 1 344 ? 4.716 -4.668 -9.061 1.00 96.69 344 PHE A N 1
ATOM 2530 C CA . PHE A 1 344 ? 3.437 -4.362 -8.439 1.00 96.69 344 PHE A CA 1
ATOM 2531 C C . PHE A 1 344 ? 2.408 -3.889 -9.467 1.00 96.69 344 PHE A C 1
ATOM 2533 O O . PHE A 1 344 ? 1.316 -4.454 -9.557 1.00 96.69 344 PHE A O 1
ATOM 2540 N N . PHE A 1 345 ? 2.760 -2.905 -10.301 1.00 94.75 345 PHE A N 1
ATOM 2541 C CA . PHE A 1 345 ? 1.833 -2.405 -11.317 1.00 94.75 345 PHE A CA 1
ATOM 2542 C C . PHE A 1 345 ? 1.508 -3.450 -12.383 1.00 94.75 345 PHE A C 1
ATOM 2544 O O . PHE A 1 345 ? 0.366 -3.498 -12.832 1.00 94.75 345 PHE A O 1
ATOM 2551 N N . ARG A 1 346 ? 2.447 -4.332 -12.750 1.00 94.19 346 ARG A N 1
ATOM 2552 C CA . ARG A 1 346 ? 2.154 -5.473 -13.631 1.00 94.19 346 ARG A CA 1
ATOM 2553 C C . ARG A 1 346 ? 1.056 -6.350 -13.030 1.00 94.19 346 ARG A C 1
ATOM 2555 O O . ARG A 1 346 ? 0.093 -6.665 -13.722 1.00 94.19 346 ARG A O 1
ATOM 2562 N N . ARG A 1 347 ? 1.170 -6.705 -11.748 1.00 95.38 347 ARG A N 1
ATOM 2563 C CA . ARG A 1 347 ? 0.203 -7.569 -11.050 1.00 95.38 347 ARG A CA 1
ATOM 2564 C C . ARG A 1 347 ? -1.156 -6.917 -10.839 1.00 95.38 347 ARG A C 1
ATOM 2566 O O . ARG A 1 347 ? -2.164 -7.609 -10.906 1.00 95.38 347 ARG A O 1
ATOM 2573 N N . VAL A 1 348 ? -1.192 -5.605 -10.618 1.00 95.62 348 VAL A N 1
ATOM 2574 C CA . VAL A 1 348 ? -2.440 -4.836 -10.513 1.00 95.62 348 VAL A CA 1
ATOM 2575 C C . VAL A 1 348 ? -3.099 -4.690 -11.879 1.00 95.62 348 VAL A C 1
ATOM 2577 O O . VAL A 1 348 ? -4.234 -5.109 -12.075 1.00 95.62 348 VAL A O 1
ATOM 2580 N N . MET A 1 349 ? -2.393 -4.099 -12.842 1.00 93.44 349 MET A N 1
ATOM 2581 C CA . MET A 1 349 ? -2.989 -3.684 -14.111 1.00 93.44 349 MET A CA 1
ATOM 2582 C C . MET A 1 349 ? -3.311 -4.871 -15.012 1.00 93.44 349 MET A C 1
ATOM 2584 O O . MET A 1 349 ? -4.297 -4.824 -15.741 1.00 93.44 349 MET A O 1
ATOM 2588 N N . LEU A 1 350 ? -2.512 -5.935 -14.936 1.00 91.94 350 LEU A N 1
ATOM 2589 C CA . LEU A 1 350 ? -2.585 -7.096 -15.823 1.00 91.94 350 LEU A CA 1
ATOM 2590 C C . LEU A 1 350 ? -2.994 -8.358 -15.055 1.00 91.94 350 LEU A C 1
ATOM 2592 O O . LEU A 1 350 ? -2.675 -9.460 -15.491 1.00 91.94 350 LEU A O 1
ATOM 2596 N N . HIS A 1 351 ? -3.685 -8.198 -13.920 1.00 94.19 351 HIS A N 1
ATOM 2597 C CA . HIS A 1 351 ? -4.052 -9.271 -12.985 1.00 94.19 351 HIS A CA 1
ATOM 2598 C C . HIS A 1 351 ? -4.657 -10.495 -13.680 1.00 94.19 351 HIS A C 1
ATOM 2600 O O . HIS A 1 351 ? -4.233 -11.622 -13.444 1.00 94.19 351 HIS A O 1
ATOM 2606 N N . GLU A 1 352 ? -5.580 -10.286 -14.618 1.00 92.25 352 GLU A N 1
ATOM 2607 C CA . GLU A 1 352 ? -6.238 -11.365 -15.360 1.00 92.25 352 GLU A CA 1
ATOM 2608 C C . GLU A 1 352 ? -5.361 -12.010 -16.439 1.00 92.25 352 GLU A C 1
ATOM 2610 O O . GLU A 1 352 ? -5.648 -13.124 -16.878 1.00 92.25 352 GLU A O 1
ATOM 2615 N N . LEU A 1 353 ? -4.306 -11.321 -16.874 1.00 90.00 353 LEU A N 1
ATOM 2616 C CA . LEU A 1 353 ? -3.430 -11.732 -17.972 1.00 90.00 353 LEU A CA 1
ATOM 2617 C C . LEU A 1 353 ? -2.172 -12.464 -17.488 1.00 90.00 353 LEU A C 1
ATOM 2619 O O . LEU A 1 353 ? -1.462 -13.059 -18.297 1.00 90.00 353 LEU A O 1
ATOM 2623 N N . ILE A 1 354 ? -1.903 -12.441 -16.181 1.00 90.94 354 ILE A N 1
ATOM 2624 C CA . ILE A 1 354 ? -0.765 -13.126 -15.561 1.00 90.94 354 ILE A CA 1
ATOM 2625 C C . ILE A 1 354 ? -1.191 -14.476 -14.951 1.00 90.94 354 ILE A C 1
ATOM 2627 O O . ILE A 1 354 ? -2.377 -14.659 -14.638 1.00 90.94 354 ILE A O 1
ATOM 2631 N N . PRO A 1 355 ? -0.257 -15.432 -14.770 1.00 91.44 355 PRO A N 1
ATOM 2632 C CA . PRO A 1 355 ? -0.533 -16.706 -14.105 1.00 91.44 355 PRO A CA 1
ATOM 2633 C C . PRO A 1 355 ? -1.139 -16.521 -12.711 1.00 91.44 355 PRO A C 1
ATOM 2635 O O . PRO A 1 355 ? -0.762 -15.603 -11.991 1.00 91.44 355 PRO A O 1
ATOM 2638 N N . GLU A 1 356 ? -2.041 -17.417 -12.302 1.00 91.88 356 GLU A N 1
ATOM 2639 C CA . GLU A 1 356 ? -2.743 -17.323 -11.012 1.00 91.88 356 GLU A CA 1
ATOM 2640 C C . GLU A 1 356 ? -1.788 -17.244 -9.813 1.00 91.88 356 GLU A C 1
ATOM 2642 O O . GLU A 1 356 ? -1.986 -16.412 -8.936 1.00 91.88 356 GLU A O 1
ATOM 2647 N N . GLY A 1 357 ? -0.697 -18.016 -9.824 1.00 92.12 357 GLY A N 1
ATOM 2648 C CA . GLY A 1 357 ? 0.325 -17.975 -8.769 1.00 92.12 357 GLY A CA 1
ATOM 2649 C C . GLY A 1 357 ? 1.114 -16.660 -8.682 1.00 92.12 357 GLY A C 1
ATOM 2650 O O . GLY A 1 357 ? 1.853 -16.457 -7.725 1.00 92.12 357 GLY A O 1
ATOM 2651 N N . GLU A 1 358 ? 0.975 -15.766 -9.663 1.00 93.25 358 GLU A N 1
ATOM 2652 C CA . GLU A 1 358 ? 1.562 -14.422 -9.648 1.00 93.25 358 GLU A CA 1
ATOM 2653 C C . GLU A 1 358 ? 0.536 -13.334 -9.288 1.00 93.25 358 GLU A C 1
ATOM 2655 O O . GLU A 1 358 ? 0.892 -12.166 -9.123 1.00 93.25 358 GLU A O 1
ATOM 2660 N N . ARG A 1 359 ? -0.747 -13.675 -9.172 1.00 95.56 359 ARG A N 1
ATOM 2661 C CA . ARG A 1 359 ? -1.798 -12.705 -8.859 1.00 95.56 359 ARG A CA 1
ATOM 2662 C C . ARG A 1 359 ? -1.767 -12.338 -7.385 1.00 95.56 359 ARG A C 1
ATOM 2664 O O . ARG A 1 359 ? -1.446 -13.158 -6.533 1.00 95.56 359 ARG A O 1
ATOM 2671 N N . TYR A 1 360 ? -2.156 -11.102 -7.082 1.00 96.56 360 TYR A N 1
ATOM 2672 C CA . TYR A 1 360 ? -2.509 -10.762 -5.708 1.00 96.56 360 TYR A CA 1
ATOM 2673 C C . TYR A 1 360 ? -3.794 -11.476 -5.314 1.00 96.56 360 TYR A C 1
ATOM 2675 O O . TYR A 1 360 ? -4.737 -11.536 -6.112 1.00 96.56 360 TYR A O 1
ATOM 2683 N N . ASP A 1 361 ? -3.832 -11.973 -4.080 1.00 96.00 361 ASP A N 1
ATOM 2684 C CA . ASP A 1 361 ? -4.977 -12.695 -3.543 1.00 96.00 361 ASP A CA 1
ATOM 2685 C C . ASP A 1 361 ? -6.090 -11.734 -3.099 1.00 96.00 361 ASP A C 1
ATOM 2687 O O . ASP A 1 361 ? -6.383 -11.556 -1.923 1.00 96.00 361 ASP A O 1
ATOM 2691 N N . VAL A 1 362 ? -6.705 -11.060 -4.066 1.00 97.56 362 VAL A N 1
ATOM 2692 C CA . VAL A 1 362 ? -7.737 -10.037 -3.846 1.00 97.56 362 VAL A CA 1
ATOM 2693 C C . VAL A 1 362 ? -9.038 -10.433 -4.534 1.00 97.56 362 VAL A C 1
ATOM 2695 O O . VAL A 1 362 ? -9.047 -11.236 -5.472 1.00 97.56 362 VAL A O 1
ATOM 2698 N N . ARG A 1 363 ? -10.173 -9.888 -4.078 1.00 97.88 363 ARG A N 1
ATOM 2699 C CA . ARG A 1 363 ? -11.431 -10.048 -4.818 1.00 97.88 363 ARG A CA 1
ATOM 2700 C C . ARG A 1 363 ? -11.328 -9.266 -6.117 1.00 97.88 363 ARG A C 1
ATOM 2702 O O . ARG A 1 363 ? -10.988 -8.085 -6.108 1.00 97.88 363 ARG A O 1
ATOM 2709 N N . LYS A 1 364 ? -11.683 -9.917 -7.227 1.00 96.19 364 LYS A N 1
ATOM 2710 C CA . LYS A 1 364 ? -11.646 -9.293 -8.553 1.00 96.19 364 LYS A CA 1
ATOM 2711 C C . LYS A 1 364 ? -12.460 -7.994 -8.592 1.00 96.19 364 LYS A C 1
ATOM 2713 O O . LYS A 1 364 ? -11.969 -6.999 -9.100 1.00 96.19 364 LYS A O 1
ATOM 2718 N N . ALA A 1 365 ? -13.655 -7.991 -7.996 1.00 96.94 365 ALA A N 1
ATOM 2719 C CA . ALA A 1 365 ? -14.527 -6.817 -7.959 1.00 96.94 365 ALA A CA 1
ATOM 2720 C C . ALA A 1 365 ? -13.880 -5.603 -7.264 1.00 96.94 365 ALA A C 1
ATOM 2722 O O . ALA A 1 365 ? -14.002 -4.486 -7.759 1.00 96.94 365 ALA A O 1
ATOM 2723 N N . ASP A 1 366 ? -13.146 -5.813 -6.168 1.00 98.06 366 ASP A N 1
ATOM 2724 C CA . ASP A 1 366 ? -12.482 -4.714 -5.459 1.00 98.06 366 ASP A CA 1
ATOM 2725 C C . ASP A 1 366 ? -11.300 -4.161 -6.258 1.00 98.06 366 ASP A C 1
ATOM 2727 O O . ASP A 1 366 ? -11.099 -2.949 -6.325 1.00 98.06 366 ASP A O 1
ATOM 2731 N N . LEU A 1 367 ? -10.524 -5.053 -6.884 1.00 97.69 367 LEU A N 1
ATOM 2732 C CA . LEU A 1 367 ? -9.412 -4.665 -7.747 1.00 97.69 367 LEU A CA 1
ATOM 2733 C C . LEU A 1 367 ? -9.903 -3.935 -9.004 1.00 97.69 367 LEU A C 1
ATOM 2735 O O . LEU A 1 367 ? -9.306 -2.940 -9.408 1.00 97.69 367 LEU A O 1
ATOM 2739 N N . ASP A 1 368 ? -10.993 -4.405 -9.613 1.00 96.44 368 ASP A N 1
ATOM 2740 C CA . ASP A 1 368 ? -11.648 -3.747 -10.746 1.00 96.44 368 ASP A CA 1
ATOM 2741 C C . ASP A 1 368 ? -12.131 -2.352 -10.356 1.00 96.44 368 ASP A C 1
ATOM 2743 O O . ASP A 1 368 ? -11.823 -1.383 -11.050 1.00 96.44 368 ASP A O 1
ATOM 2747 N N . TRP A 1 369 ? -12.820 -2.229 -9.220 1.00 96.81 369 TRP A N 1
ATOM 2748 C CA . TRP A 1 369 ? -13.245 -0.930 -8.716 1.00 96.81 369 TRP A CA 1
ATOM 2749 C C . TRP A 1 369 ? -12.049 -0.005 -8.468 1.00 96.81 369 TRP A C 1
ATOM 2751 O O . TRP A 1 369 ? -12.080 1.145 -8.889 1.00 96.81 369 TRP A O 1
ATOM 2761 N N . TRP A 1 370 ? -10.959 -0.481 -7.863 1.00 96.62 370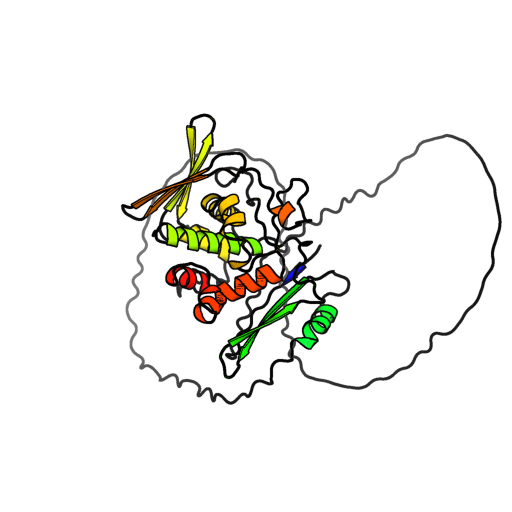 TRP A N 1
ATOM 2762 C CA . TRP A 1 370 ? -9.782 0.365 -7.664 1.00 96.62 370 TRP A CA 1
ATOM 2763 C C . TRP A 1 370 ? -9.120 0.773 -8.993 1.00 96.62 370 TRP A C 1
ATOM 2765 O O . TRP A 1 370 ? -8.671 1.908 -9.134 1.00 96.62 370 TRP A O 1
ATOM 2775 N N . ARG A 1 371 ? -9.090 -0.105 -10.006 1.00 94.62 371 ARG A N 1
ATOM 2776 C CA . ARG A 1 371 ? -8.511 0.221 -11.321 1.00 94.62 371 ARG A CA 1
ATOM 2777 C C . ARG A 1 371 ? -9.341 1.223 -12.113 1.00 94.62 371 ARG A C 1
ATOM 2779 O O . ARG A 1 371 ? -8.782 2.099 -12.777 1.00 94.62 371 ARG A O 1
ATOM 2786 N N . TYR A 1 372 ? -10.657 1.061 -12.096 1.00 93.31 372 TYR A N 1
ATOM 2787 C CA . TYR A 1 372 ? -11.546 1.741 -13.035 1.00 93.31 372 TYR A CA 1
ATOM 2788 C C . TYR A 1 372 ? -12.438 2.783 -12.367 1.00 93.31 372 TYR A C 1
ATOM 2790 O O . TYR A 1 372 ? -12.747 3.793 -12.994 1.00 93.31 372 TYR A O 1
ATOM 2798 N N . GLY A 1 373 ? -12.773 2.591 -11.095 1.00 92.25 373 GLY A N 1
ATOM 2799 C CA . GLY A 1 373 ? -13.781 3.359 -10.381 1.00 92.25 373 GLY A CA 1
ATOM 2800 C C . GLY A 1 373 ? -15.188 3.091 -10.895 1.00 92.25 373 GLY A C 1
ATOM 2801 O O . GLY A 1 373 ? -15.474 2.060 -11.505 1.00 92.25 373 GLY A O 1
ATOM 2802 N N . GLU A 1 374 ? -16.063 4.054 -10.648 1.00 88.19 374 GLU A N 1
ATOM 2803 C CA . GLU A 1 374 ? -17.379 4.139 -11.275 1.00 88.19 374 GLU A CA 1
ATOM 2804 C C . GLU A 1 374 ? -17.301 5.080 -12.486 1.00 88.19 374 GLU A C 1
ATOM 2806 O O . GLU A 1 374 ? -16.423 5.946 -12.520 1.00 88.19 374 GLU A O 1
ATOM 2811 N N . PRO A 1 375 ? -18.204 4.976 -13.481 1.00 82.12 375 PRO A N 1
ATOM 2812 C CA . PRO A 1 375 ? -18.177 5.860 -14.649 1.00 82.12 375 PRO A CA 1
ATOM 2813 C C . PRO A 1 375 ? -18.151 7.356 -14.297 1.00 82.12 375 PRO A C 1
ATOM 2815 O O . PRO A 1 375 ? -17.517 8.140 -14.995 1.00 82.12 375 PRO A O 1
ATOM 2818 N N . GLN A 1 376 ? -18.815 7.742 -13.206 1.00 83.50 376 GLN A N 1
ATOM 2819 C CA . GLN A 1 376 ? -18.898 9.116 -12.705 1.00 83.50 376 GLN A CA 1
ATOM 2820 C C . GLN A 1 376 ? -17.794 9.462 -11.696 1.00 83.50 376 GLN A C 1
ATOM 2822 O O . GLN A 1 376 ? -17.642 10.627 -11.338 1.00 83.50 376 GLN A O 1
ATOM 2827 N N . LYS A 1 377 ? -17.051 8.462 -11.215 1.00 85.25 377 LYS A N 1
ATOM 2828 C CA . LYS A 1 377 ? -16.043 8.596 -10.162 1.00 85.25 377 LYS A CA 1
ATOM 2829 C C . LYS A 1 377 ? -14.880 7.633 -10.443 1.00 85.25 377 LYS A C 1
ATOM 2831 O O . LYS A 1 377 ? -14.773 6.589 -9.783 1.00 85.25 377 LYS A O 1
ATOM 2836 N N . PRO A 1 378 ? -14.056 7.913 -11.474 1.00 87.38 378 PRO A N 1
ATOM 2837 C CA . PRO A 1 378 ? -12.894 7.089 -11.779 1.00 87.38 378 PRO A CA 1
ATOM 2838 C C . PRO A 1 378 ? -11.904 7.113 -10.609 1.00 87.38 378 PRO A C 1
ATOM 2840 O O . PRO A 1 378 ? -11.935 8.000 -9.766 1.00 87.38 378 PRO A O 1
ATOM 2843 N N . VAL A 1 379 ? -11.016 6.120 -10.540 1.00 90.56 379 VAL A N 1
ATOM 2844 C CA . VAL A 1 379 ? -10.029 6.028 -9.449 1.00 90.56 379 VAL A CA 1
ATOM 2845 C C . VAL A 1 379 ? -8.616 6.269 -9.976 1.00 90.56 379 VAL A C 1
ATOM 2847 O O . VAL A 1 379 ? -8.077 7.356 -9.798 1.00 90.56 379 VAL A O 1
ATOM 2850 N N . LEU A 1 380 ? -8.018 5.327 -10.717 1.00 87.44 380 LEU A N 1
ATOM 2851 C CA . LEU A 1 380 ? -6.672 5.537 -11.285 1.00 87.44 380 LEU A CA 1
ATOM 2852 C C . LEU A 1 380 ? -6.625 6.562 -12.431 1.00 87.44 380 LEU A C 1
ATOM 2854 O O . LEU A 1 380 ? -5.549 7.060 -12.750 1.00 87.44 380 LEU A O 1
ATOM 2858 N N . ASN A 1 381 ? -7.765 6.865 -13.062 1.00 81.19 381 ASN A N 1
ATOM 2859 C CA . ASN A 1 381 ? -7.858 7.843 -14.157 1.00 81.19 381 ASN A CA 1
ATOM 2860 C C . ASN A 1 381 ? -8.466 9.186 -13.718 1.00 81.19 381 ASN A C 1
ATOM 2862 O O . ASN A 1 381 ? -8.740 10.030 -14.574 1.00 81.19 381 ASN A O 1
ATOM 2866 N N . GLU A 1 382 ? -8.709 9.372 -12.419 1.00 81.06 382 GLU A N 1
ATOM 2867 C CA . GLU A 1 382 ? -9.243 10.622 -11.883 1.00 81.06 382 GLU A CA 1
ATOM 2868 C C . GLU A 1 382 ? -8.250 11.767 -12.101 1.00 81.06 382 GLU A C 1
ATOM 2870 O O . GLU A 1 382 ? -7.054 11.644 -11.830 1.00 81.06 382 GLU A O 1
ATOM 2875 N N . ARG A 1 383 ? -8.743 12.889 -12.629 1.00 74.38 383 ARG A N 1
ATOM 2876 C CA . ARG A 1 383 ? -7.913 14.063 -12.957 1.00 74.38 383 ARG A CA 1
ATOM 2877 C C . ARG A 1 383 ? -7.983 15.129 -11.870 1.00 74.38 383 ARG A C 1
ATOM 2879 O O . ARG A 1 383 ? -7.116 16.009 -11.803 1.00 74.38 383 ARG A O 1
ATOM 2886 N N . THR A 1 384 ? -8.999 15.051 -11.021 1.00 78.38 384 THR A N 1
ATOM 2887 C CA . THR A 1 384 ? -9.299 16.028 -9.985 1.00 78.38 384 THR A CA 1
ATOM 2888 C C . THR A 1 384 ? -9.407 15.359 -8.625 1.00 78.38 384 THR A C 1
ATOM 2890 O O . THR A 1 384 ? -10.173 14.425 -8.429 1.00 78.38 384 THR A O 1
ATOM 2893 N N . CYS A 1 385 ? -8.640 15.854 -7.655 1.00 78.00 385 CYS A N 1
ATOM 2894 C CA . CYS A 1 385 ? -8.839 15.451 -6.270 1.00 78.00 385 CYS A CA 1
ATOM 2895 C C . CYS A 1 385 ? -10.121 16.115 -5.761 1.00 78.00 385 CYS A C 1
ATOM 2897 O O . CYS A 1 385 ? -10.142 17.311 -5.479 1.00 78.00 385 CYS A O 1
ATOM 2899 N N . THR A 1 386 ? -11.186 15.331 -5.659 1.00 74.19 386 THR A N 1
ATOM 2900 C CA . THR A 1 386 ? -12.367 15.664 -4.866 1.00 74.19 386 THR A CA 1
ATOM 2901 C C . THR A 1 386 ? -12.313 14.780 -3.632 1.00 74.19 386 THR A C 1
ATOM 2903 O O . THR A 1 386 ? -12.619 13.590 -3.734 1.00 74.19 386 THR A O 1
ATOM 2906 N N . GLN A 1 387 ? -11.867 15.317 -2.495 1.00 66.31 387 GLN A N 1
ATOM 2907 C CA . GLN A 1 387 ? -11.906 14.557 -1.245 1.00 66.31 387 GLN A CA 1
ATOM 2908 C C . GLN A 1 387 ? -13.341 14.076 -1.012 1.00 66.31 387 GLN A C 1
ATOM 2910 O O . GLN A 1 387 ? -14.289 14.853 -1.154 1.00 66.31 387 GLN A O 1
ATOM 2915 N N . GLY A 1 388 ? -13.506 12.779 -0.757 1.00 56.94 388 GLY A N 1
ATOM 2916 C CA . GLY A 1 388 ? -14.817 12.226 -0.440 1.00 56.94 388 GLY A CA 1
ATOM 2917 C C . GLY A 1 388 ? -15.319 12.808 0.879 1.00 56.94 388 GLY A C 1
ATOM 2918 O O . GLY A 1 388 ? -14.629 12.681 1.888 1.00 56.94 388 GLY A O 1
ATOM 2919 N N . ALA A 1 389 ? -16.491 13.449 0.841 1.00 39.16 389 ALA A N 1
ATOM 2920 C CA . ALA A 1 389 ? -17.261 13.809 2.031 1.00 39.16 389 ALA A CA 1
ATOM 2921 C C . ALA A 1 389 ? -17.630 12.570 2.858 1.00 39.16 389 ALA A C 1
ATOM 2923 O O . ALA A 1 389 ? -17.896 11.509 2.236 1.00 39.16 389 ALA A O 1
#

Radius of gyration: 28.9 Å; Cα contacts (8 Å, |Δi|>4): 503; chains: 1; bounding box: 102×66×73 Å

Nearest PDB structures (foldseek):
  8q5e-assembly1_B  TM=2.020E-01  e=3.619E-01  Pseudomonas putida KT2440